Protein AF-A0A9W8QHA7-F1 (afdb_monomer)

Sequence (441 aa):
MNSLTRRLDKYGGKITKEEIEAAFCETEAARQEHVEYSRKTSFDMQESQAMQNKMFVTVFPLVAKNMSLDAKHDVSRSVMFNTAKLEKLPLPYRPHFIPFQDELPAKKIANGLWNAGAVAAYAGLWVGAKALCTSNDAPASFLKTIFRHLTGLGQNSVPASGSATPAALYTTSLLSTMAVYWTLERYRRCNRQAMLGPLTKHTVFYSMAADVVGASAVVPAYLSLSAIKSAGAVATIMVGRPVRLAAIKSLVPATIVSFAIAAVAFWVAAPSKGGVEATSLWRLAPLLIAPVTQIIYSQTKDEQLLKNDKKGFLDIDNSDLPALKSLYGALTGAAAAAHLGFVVMPWLNGSSLPTLPLDMFRNREVFVLAGSLLGGAITSIVGTRLQGYVTTRGAVRTGLLSLLALPVVGPAAVFTGVRYWKEVTTAKFCFWKPEKDSSKA

Organism: Akanthomyces muscarius (NCBI:txid2231603)

Nearest PDB structures (foldseek):
  8j24-assembly1_D  TM=2.512E-01  e=4.752E+00  Homo sapiens

Radius of gyration: 25.77 Å; Cα contacts (8 Å, |Δi|>4): 524; chains: 1; bounding box: 63×61×82 Å

pLDDT: mean 83.88, std 13.52, range [39.72, 98.5]

Foldseek 3Di:
DQQVVVVCVVPVNDDDPVSVVVRVVVVCVLCVVLVVVLVVLVVVVVCLVVVVDPCSVVPVVVLVVQFDPLNVVQSVCVSVAPDDDDPPDDDPDDFDQFDHQVRFQFHFAQCVVVLVVLLVLLVVLLVVLVVQFPDQDFQQFPVVVVCCVVVVPDVDDDPPPVLCQLLLLLLLLLLLLVLLVLLQVLQFQLLCRPSCSVVSVPSLVLLNCCRVVNVLPSLSVVLSVVSVSLNGPSNLGSLRVDGDQLLLVLLVVQLVVLQVVLVVQLVVCPVPDPNSVSSSSSSSRSSRSNVSSVVSSVPDVVVVVVVVPPVPDRPQPVPNLVSLLVSLVVSLVSLLVSCCVSPVVCCVVPVVPVCSNVNSCSHSNSVSSQSSLLSLLLSLLVSCVSSSLDDPVRSVVLNVVLVVCCNRRHSSSSSSVSVSVSSVSVVCSRRPDPDPPPPDD

Structure (mmCIF, N/CA/C/O backbone):
data_AF-A0A9W8QHA7-F1
#
_entry.id   AF-A0A9W8QHA7-F1
#
loop_
_atom_site.group_PDB
_atom_site.id
_atom_site.type_symbol
_atom_site.label_atom_id
_atom_site.label_alt_id
_atom_site.label_comp_id
_atom_site.label_asym_id
_atom_site.label_entity_id
_atom_site.label_seq_id
_atom_site.pdbx_PDB_ins_code
_atom_site.Cartn_x
_atom_site.Cartn_y
_atom_site.Cartn_z
_atom_site.occupancy
_atom_site.B_iso_or_equiv
_atom_site.auth_seq_id
_atom_site.auth_comp_id
_atom_site.auth_asym_id
_atom_site.auth_atom_id
_atom_site.pdbx_PDB_model_num
ATOM 1 N N . MET A 1 1 ? -18.459 -4.753 30.226 1.00 60.22 1 MET A N 1
ATOM 2 C CA . MET A 1 1 ? -19.036 -3.427 30.589 1.00 60.22 1 MET A CA 1
ATOM 3 C C . MET A 1 1 ? -20.161 -3.538 31.622 1.00 60.22 1 MET A C 1
ATOM 5 O O . MET A 1 1 ? -20.717 -2.521 32.002 1.00 60.22 1 MET A O 1
ATOM 9 N N . ASN A 1 2 ? -20.462 -4.744 32.123 1.00 78.69 2 ASN A N 1
ATOM 10 C CA . ASN A 1 2 ? -21.492 -4.979 33.133 1.00 78.69 2 ASN A CA 1
ATOM 11 C C . ASN A 1 2 ? -20.853 -5.512 34.426 1.00 78.69 2 ASN A C 1
ATOM 13 O O . ASN A 1 2 ? -21.055 -6.668 34.792 1.00 78.69 2 ASN A O 1
ATOM 17 N N . SER A 1 3 ? -19.999 -4.723 35.084 1.00 87.62 3 SER A N 1
ATOM 18 C CA . SER A 1 3 ? -19.348 -5.152 36.338 1.00 87.62 3 SER A CA 1
ATOM 19 C C . SER A 1 3 ? -20.381 -5.509 37.412 1.00 87.62 3 SER A C 1
ATOM 21 O O . SER A 1 3 ? -20.253 -6.556 38.038 1.00 87.62 3 SER A O 1
ATOM 23 N N . LEU A 1 4 ? -21.447 -4.710 37.545 1.00 90.50 4 LEU A N 1
ATOM 24 C CA . LEU A 1 4 ? -22.515 -4.941 38.516 1.00 90.50 4 LEU A CA 1
ATOM 25 C C . LEU A 1 4 ? -23.215 -6.271 38.253 1.00 90.50 4 LEU A C 1
ATOM 27 O O . LEU A 1 4 ? -23.346 -7.093 39.148 1.00 90.50 4 LEU A O 1
ATOM 31 N N . THR A 1 5 ? -23.606 -6.517 37.005 1.00 89.94 5 THR A N 1
ATOM 32 C CA . THR A 1 5 ? -24.257 -7.768 36.617 1.00 89.94 5 THR A CA 1
ATOM 33 C C . THR A 1 5 ? -23.349 -8.979 36.832 1.00 89.94 5 THR A C 1
ATOM 35 O O . THR A 1 5 ? -23.802 -9.974 37.384 1.00 89.94 5 THR A O 1
ATOM 38 N N . ARG A 1 6 ? -22.063 -8.890 36.459 1.00 90.12 6 ARG A N 1
ATOM 39 C CA . ARG A 1 6 ? -21.087 -9.967 36.695 1.00 90.12 6 ARG A CA 1
ATOM 40 C C . ARG A 1 6 ? -20.914 -10.260 38.186 1.00 90.12 6 ARG A C 1
ATOM 42 O O . ARG A 1 6 ? -20.797 -11.419 38.567 1.00 90.12 6 ARG A O 1
ATOM 49 N N . ARG A 1 7 ? -20.906 -9.227 39.032 1.00 92.56 7 ARG A N 1
ATOM 50 C CA . ARG A 1 7 ? -20.818 -9.382 40.492 1.00 92.56 7 ARG A CA 1
ATOM 51 C C . ARG A 1 7 ? -22.107 -9.955 41.078 1.00 92.56 7 ARG A C 1
ATOM 53 O O . ARG A 1 7 ? -22.026 -10.860 41.897 1.00 92.56 7 ARG A O 1
ATOM 60 N N . LEU A 1 8 ? -23.276 -9.507 40.616 1.00 92.75 8 LEU A N 1
ATOM 61 C CA . LEU A 1 8 ? -24.566 -10.089 41.000 1.00 92.75 8 LEU A CA 1
ATOM 62 C C . LEU A 1 8 ? -24.617 -11.588 40.690 1.00 92.75 8 LEU A C 1
ATOM 64 O O . LEU A 1 8 ? -25.028 -12.361 41.550 1.00 92.75 8 LEU A O 1
ATOM 68 N N . ASP A 1 9 ? -24.141 -12.005 39.516 1.00 91.88 9 ASP A N 1
ATOM 69 C CA . ASP A 1 9 ? -24.074 -13.425 39.154 1.00 91.88 9 ASP A CA 1
ATOM 70 C C . ASP A 1 9 ? -23.081 -14.190 40.030 1.00 91.88 9 ASP A C 1
ATOM 72 O O . ASP A 1 9 ? -23.399 -15.258 40.548 1.00 91.88 9 ASP A O 1
ATOM 76 N N . LYS A 1 10 ? -21.887 -13.621 40.238 1.00 93.19 10 LYS A N 1
ATOM 77 C CA . LYS A 1 10 ? -20.825 -14.225 41.052 1.00 93.19 10 LYS A CA 1
ATOM 78 C C . LYS A 1 10 ? -21.256 -14.455 42.505 1.00 93.19 10 LYS A C 1
ATOM 80 O O . LYS A 1 10 ? -20.848 -15.449 43.097 1.00 93.19 10 LYS A O 1
ATOM 85 N N . TYR A 1 11 ? -22.054 -13.553 43.075 1.00 94.00 11 TYR A N 1
ATOM 86 C CA . TYR A 1 11 ? -22.455 -13.588 44.485 1.00 94.00 11 TYR A CA 1
ATOM 87 C C . TYR A 1 11 ? -23.928 -13.989 44.705 1.00 94.00 11 TYR A C 1
ATOM 89 O O . TYR A 1 11 ? -24.481 -13.761 45.781 1.00 94.00 11 TYR A O 1
ATOM 97 N N . GLY A 1 12 ? -24.597 -14.573 43.703 1.00 91.31 12 GLY A N 1
ATOM 98 C CA . GLY A 1 12 ? -25.972 -15.073 43.847 1.00 91.31 12 GLY A CA 1
ATOM 99 C C . GLY A 1 12 ? -26.990 -13.991 44.234 1.00 91.31 12 GLY A C 1
ATOM 100 O O . GLY A 1 12 ? -27.887 -14.234 45.038 1.00 91.31 12 GLY A O 1
ATOM 101 N N . GLY A 1 13 ? -26.811 -12.771 43.721 1.00 88.38 13 GLY A N 1
ATOM 102 C CA . GLY A 1 13 ? -27.665 -11.612 43.994 1.00 88.38 13 GLY A CA 1
ATOM 103 C C . GLY A 1 13 ? -27.396 -10.897 45.323 1.00 88.38 13 GLY A C 1
ATOM 104 O O . GLY A 1 13 ? -27.940 -9.817 45.540 1.00 88.38 13 GLY A O 1
ATOM 105 N N . LYS A 1 14 ? -26.538 -11.441 46.195 1.00 91.50 14 LYS A N 1
ATOM 106 C CA . LYS A 1 14 ? -26.172 -10.826 47.479 1.00 91.50 14 LYS A CA 1
ATOM 107 C C . LYS A 1 14 ? -24.807 -10.156 47.370 1.00 91.50 14 LYS A C 1
ATOM 109 O O . LYS A 1 14 ? -23.780 -10.772 47.626 1.00 91.50 14 LYS A O 1
ATOM 114 N N . ILE A 1 15 ? -24.804 -8.889 46.977 1.00 95.31 15 ILE A N 1
ATOM 115 C CA . ILE A 1 15 ? -23.589 -8.074 46.875 1.00 95.31 15 ILE A CA 1
ATOM 116 C C . ILE A 1 15 ? -23.520 -7.079 48.031 1.00 95.31 15 ILE A C 1
ATOM 118 O O . ILE A 1 15 ? -24.543 -6.531 48.441 1.00 95.31 15 ILE A O 1
ATOM 122 N N . THR A 1 16 ? -22.322 -6.859 48.571 1.00 96.50 16 THR A N 1
ATOM 123 C CA . THR A 1 16 ? -22.114 -5.840 49.605 1.00 96.50 16 THR A CA 1
ATOM 124 C C . THR A 1 16 ? -22.108 -4.444 48.988 1.00 96.50 16 THR A C 1
ATOM 126 O O . THR A 1 16 ? -22.008 -4.281 47.767 1.00 96.50 16 THR A O 1
ATOM 129 N N . LYS A 1 17 ? -22.194 -3.415 49.833 1.00 96.50 17 LYS A N 1
ATOM 130 C CA . LYS A 1 17 ? -22.099 -2.020 49.397 1.00 96.50 17 LYS A CA 1
ATOM 131 C C . LYS A 1 17 ? -20.766 -1.744 48.691 1.00 96.50 17 LYS A C 1
ATOM 133 O O . LYS A 1 17 ? -20.750 -1.113 47.641 1.00 96.50 17 LYS A O 1
ATOM 138 N N . GLU A 1 18 ? -19.674 -2.283 49.216 1.00 96.62 18 GLU A N 1
ATOM 139 C CA . GLU A 1 18 ? -18.323 -2.113 48.674 1.00 96.62 18 GLU A CA 1
ATOM 140 C C . GLU A 1 18 ? -18.211 -2.743 47.279 1.00 96.62 18 GLU A C 1
ATOM 142 O O . GLU A 1 18 ? -17.625 -2.169 46.362 1.00 96.62 18 GLU A O 1
ATOM 147 N N . GLU A 1 19 ? -18.830 -3.911 47.079 1.00 95.31 19 GLU A N 1
ATOM 148 C CA . GLU A 1 19 ? -18.866 -4.576 45.777 1.00 95.31 19 GLU A CA 1
ATOM 149 C C . GLU A 1 19 ? -19.688 -3.788 44.747 1.00 95.31 19 GLU A C 1
ATOM 151 O O . GLU A 1 19 ? -19.312 -3.768 43.569 1.00 95.31 19 GLU A O 1
ATOM 156 N N . ILE A 1 20 ? -20.769 -3.124 45.180 1.00 95.62 20 ILE A N 1
ATOM 157 C CA . ILE A 1 20 ? -21.571 -2.208 44.356 1.00 95.62 20 ILE A CA 1
ATOM 158 C C . ILE A 1 20 ? -20.741 -0.986 43.953 1.00 95.62 20 ILE A C 1
ATOM 160 O O . ILE A 1 20 ? -20.660 -0.672 42.766 1.00 95.62 20 ILE A O 1
ATOM 164 N N . GLU A 1 21 ? -20.108 -0.313 44.913 1.00 96.88 21 GLU A N 1
ATOM 165 C CA . GLU A 1 21 ? -19.287 0.877 44.661 1.00 96.88 21 GLU A CA 1
ATOM 166 C C . GLU A 1 21 ? -18.150 0.558 43.693 1.00 96.88 21 GLU A C 1
ATOM 168 O O . GLU A 1 21 ? -18.010 1.210 42.659 1.00 96.88 21 GLU A O 1
ATOM 173 N N . ALA A 1 22 ? -17.416 -0.528 43.935 1.00 95.62 22 ALA A N 1
ATOM 174 C CA . ALA A 1 22 ? -16.355 -0.955 43.035 1.00 95.62 22 ALA A CA 1
ATOM 175 C C . ALA A 1 22 ? -16.883 -1.372 41.647 1.00 95.62 22 ALA A C 1
ATOM 177 O O . ALA A 1 22 ? -16.186 -1.189 40.646 1.00 95.62 22 ALA A O 1
ATOM 178 N N . ALA A 1 23 ? -18.121 -1.872 41.539 1.00 93.94 23 ALA A N 1
ATOM 179 C CA . ALA A 1 23 ? -18.756 -2.099 40.243 1.00 93.94 23 ALA A CA 1
ATOM 180 C C . ALA A 1 23 ? -18.996 -0.780 39.487 1.00 93.94 23 ALA A C 1
ATOM 182 O O . ALA A 1 23 ? -18.696 -0.688 38.290 1.00 93.94 23 ALA A O 1
ATOM 183 N N . PHE A 1 24 ? -19.526 0.238 40.164 1.00 94.62 24 PHE A N 1
ATOM 184 C CA . PHE A 1 24 ? -19.763 1.547 39.562 1.00 94.62 24 PHE A CA 1
ATOM 185 C C . PHE A 1 24 ? -18.457 2.244 39.189 1.00 94.62 24 PHE A C 1
ATOM 187 O O . PHE A 1 24 ? -18.357 2.698 38.053 1.00 94.62 24 PHE A O 1
ATOM 194 N N . CYS A 1 25 ? -17.433 2.206 40.045 1.00 94.75 25 CYS A N 1
ATOM 195 C CA . CYS A 1 25 ? -16.104 2.727 39.719 1.00 94.75 25 CYS A CA 1
ATOM 196 C C . CYS A 1 25 ? -15.500 2.033 38.487 1.00 94.75 25 CYS A C 1
ATOM 198 O O . CYS A 1 25 ? -14.953 2.699 37.613 1.00 94.75 25 CYS A O 1
ATOM 200 N N . GLU A 1 26 ? -15.635 0.706 38.354 1.00 92.06 26 GLU A N 1
ATOM 201 C CA . GLU A 1 26 ? -15.176 -0.015 37.154 1.00 92.06 26 GLU A CA 1
ATOM 202 C C . GLU A 1 26 ? -15.955 0.414 35.896 1.00 92.06 26 GLU A C 1
ATOM 204 O O . GLU A 1 26 ? -15.387 0.538 34.810 1.00 92.06 26 GLU A O 1
ATOM 209 N N . THR A 1 27 ? -17.263 0.653 36.029 1.00 90.38 27 THR A N 1
ATOM 210 C CA . THR A 1 27 ? -18.117 1.099 34.916 1.00 90.38 27 THR A CA 1
ATOM 211 C C . THR A 1 27 ? -17.790 2.529 34.495 1.00 90.38 27 THR A C 1
ATOM 213 O O . THR A 1 27 ? -17.718 2.803 33.297 1.00 90.38 27 THR A O 1
ATOM 216 N N . GLU A 1 28 ? -17.574 3.422 35.460 1.00 91.81 28 GLU A N 1
ATOM 217 C CA . GLU A 1 28 ? -17.137 4.800 35.249 1.00 91.81 28 GLU A CA 1
ATOM 218 C C . GLU A 1 28 ? -15.774 4.824 34.563 1.00 91.81 28 GLU A C 1
ATOM 220 O O . GLU A 1 28 ? -15.667 5.369 33.469 1.00 91.81 28 GLU A O 1
ATOM 225 N N . ALA A 1 29 ? -14.772 4.123 35.105 1.00 90.12 29 ALA A N 1
ATOM 226 C CA . ALA A 1 29 ? -13.439 4.031 34.507 1.00 90.12 29 ALA A CA 1
ATOM 227 C C . ALA A 1 29 ? -13.478 3.505 33.060 1.00 90.12 29 ALA A C 1
ATOM 229 O O . ALA A 1 29 ? -12.743 3.982 32.200 1.00 90.12 29 ALA A O 1
ATOM 230 N N . ALA A 1 30 ? -14.373 2.557 32.759 1.00 84.69 30 ALA A N 1
ATOM 231 C CA . ALA A 1 30 ? -14.552 2.032 31.407 1.00 84.69 30 ALA A CA 1
ATOM 232 C C . ALA A 1 30 ? -15.297 2.985 30.447 1.00 84.69 30 ALA A C 1
ATOM 234 O O . ALA A 1 30 ? -15.255 2.767 29.234 1.00 84.69 30 ALA A O 1
ATOM 235 N N . ARG A 1 31 ? -16.020 3.994 30.954 1.00 85.94 31 ARG A N 1
ATOM 236 C CA . ARG A 1 31 ? -16.840 4.931 30.158 1.00 85.94 31 ARG A CA 1
ATOM 237 C C . ARG A 1 31 ? -16.255 6.326 30.048 1.00 85.94 31 ARG A C 1
ATOM 239 O O . ARG A 1 31 ? -16.484 6.971 29.026 1.00 85.94 31 ARG A O 1
ATOM 246 N N . GLN A 1 32 ? -15.537 6.771 31.071 1.00 90.62 32 GLN A N 1
ATOM 247 C CA . GLN A 1 32 ? -15.097 8.149 31.240 1.00 90.62 32 GLN A CA 1
ATOM 248 C C . GLN A 1 32 ? -14.357 8.654 30.000 1.00 90.62 32 GLN A C 1
ATOM 250 O O . GLN A 1 32 ? -14.764 9.653 29.416 1.00 90.62 32 GLN A O 1
ATOM 255 N N . GLU A 1 33 ? -13.359 7.902 29.525 1.00 86.25 33 GLU A N 1
ATOM 256 C CA . GLU A 1 33 ? -12.567 8.269 28.344 1.00 86.25 33 GLU A CA 1
ATOM 257 C C . GLU A 1 33 ? -13.448 8.482 27.101 1.00 86.25 33 GLU A C 1
ATOM 259 O O . GLU A 1 33 ? -13.300 9.468 26.380 1.00 86.25 33 GLU A O 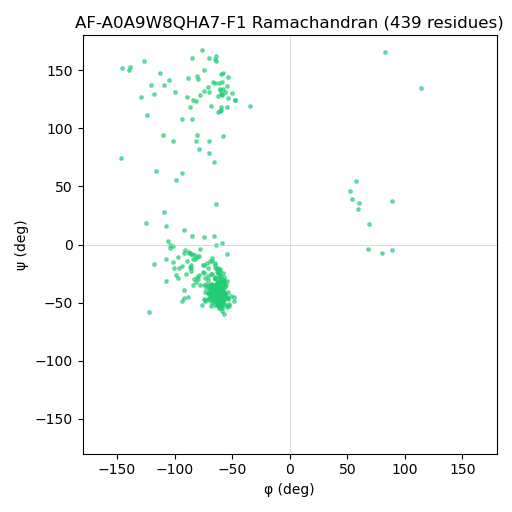1
ATOM 264 N N . HIS A 1 34 ? -14.409 7.586 26.859 1.00 83.25 34 HIS A N 1
ATOM 265 C CA . HIS A 1 34 ? -15.298 7.688 25.704 1.00 83.25 34 HIS A CA 1
ATOM 266 C C . HIS A 1 34 ? -16.276 8.863 25.827 1.00 83.25 34 HIS A C 1
ATOM 268 O O . HIS A 1 34 ? -16.519 9.564 24.845 1.00 83.25 34 HIS A O 1
ATOM 274 N N . VAL A 1 35 ? -16.820 9.106 27.024 1.00 88.69 35 VAL A N 1
ATOM 275 C CA . VAL A 1 35 ? -17.723 10.238 27.285 1.00 88.69 35 VAL A CA 1
ATOM 276 C C . VAL A 1 35 ? -16.982 11.564 27.132 1.00 88.69 35 VAL A C 1
ATOM 278 O O . VAL A 1 35 ? -17.484 12.470 26.470 1.00 88.69 35 VAL A O 1
ATOM 281 N N . GLU A 1 36 ? -15.772 11.679 27.677 1.00 90.44 36 GLU A N 1
ATOM 282 C CA . GLU A 1 36 ? -14.929 12.866 27.527 1.00 90.44 36 GLU A CA 1
ATOM 283 C C . GLU A 1 36 ? -14.544 13.104 26.067 1.00 90.44 36 GLU A C 1
ATOM 285 O O . GLU A 1 36 ? -14.664 14.231 25.578 1.00 90.44 36 GLU A O 1
ATOM 290 N N . TYR A 1 37 ? -14.158 12.045 25.349 1.00 85.12 37 TYR A N 1
ATOM 291 C CA . TYR A 1 37 ? -13.876 12.099 23.918 1.00 85.12 37 TYR A CA 1
ATOM 292 C C . TYR A 1 37 ? -15.096 12.560 23.114 1.00 85.12 37 TYR A C 1
ATOM 294 O O . TYR A 1 37 ? -14.982 13.463 22.282 1.00 85.12 37 TYR A O 1
ATOM 302 N N . SER A 1 38 ? -16.271 11.981 23.377 1.00 86.25 38 SER A N 1
ATOM 303 C CA . SER A 1 38 ? -17.524 12.363 22.726 1.00 86.25 38 SER A CA 1
ATOM 304 C C . SER A 1 38 ? -17.873 13.817 23.020 1.00 86.25 38 SER A C 1
ATOM 306 O O . SER A 1 38 ? -18.216 14.551 22.098 1.00 86.25 38 SER A O 1
ATOM 308 N N . ARG A 1 39 ? -17.760 14.250 24.281 1.00 91.19 39 ARG A N 1
ATOM 309 C CA . ARG A 1 39 ? -18.036 15.628 24.695 1.00 91.19 39 ARG A CA 1
ATOM 310 C C . ARG A 1 39 ? -17.112 16.605 23.976 1.00 91.19 39 ARG A C 1
ATOM 312 O O . ARG A 1 39 ? -17.594 17.566 23.386 1.00 91.19 39 ARG A O 1
ATOM 319 N N . LYS A 1 40 ? -15.802 16.347 23.997 1.00 90.75 40 LYS A N 1
ATOM 320 C CA . LYS A 1 40 ? -14.802 17.186 23.327 1.00 90.75 40 LYS A CA 1
ATOM 321 C C . LYS A 1 40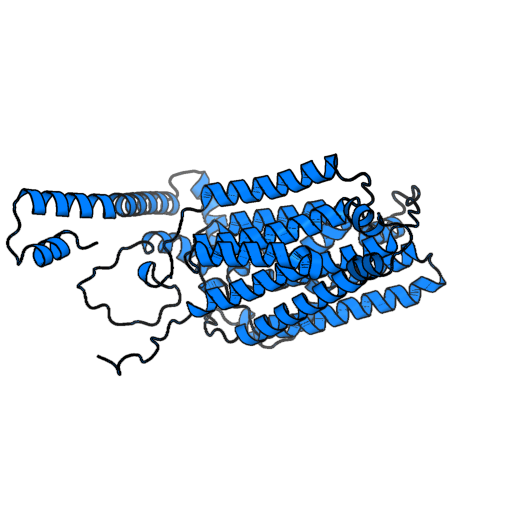 ? -15.055 17.256 21.821 1.00 90.75 40 LYS A C 1
ATOM 323 O O . LYS A 1 40 ? -15.116 18.346 21.273 1.00 90.75 40 LYS A O 1
ATOM 328 N N . THR A 1 41 ? -15.289 16.114 21.178 1.00 84.94 41 THR A N 1
ATOM 329 C CA . THR A 1 41 ? -15.558 16.053 19.732 1.00 84.94 41 THR A CA 1
ATOM 330 C C . THR A 1 41 ? -16.829 16.821 19.360 1.00 84.94 41 THR A C 1
ATOM 332 O O . THR A 1 41 ? -16.858 17.490 18.330 1.00 84.94 41 THR A O 1
ATOM 335 N N . SER A 1 42 ? -17.871 16.774 20.197 1.00 87.69 42 SER A N 1
ATOM 336 C CA . SER A 1 42 ? -19.084 17.574 19.999 1.00 87.69 42 SER A CA 1
ATOM 337 C C . SER A 1 42 ? -18.816 19.077 20.108 1.00 87.69 42 SER A C 1
ATOM 339 O O . SER A 1 42 ? -19.330 19.828 19.281 1.00 87.69 42 SER A O 1
ATOM 341 N N . PHE A 1 43 ? -17.992 19.515 21.068 1.00 92.12 43 PHE A N 1
ATOM 342 C CA . PHE A 1 43 ? -17.573 20.919 21.168 1.00 92.12 43 PHE A CA 1
ATOM 343 C C . PHE A 1 43 ? -16.743 21.355 19.957 1.00 92.12 43 PHE A C 1
ATOM 345 O O . PHE A 1 43 ? -17.086 22.356 19.338 1.00 92.12 43 PHE A O 1
ATOM 352 N N . ASP A 1 44 ? -15.732 20.577 19.561 1.00 86.50 44 ASP A N 1
ATOM 353 C CA . ASP A 1 44 ? -14.892 20.873 18.391 1.00 86.50 44 ASP A CA 1
ATOM 354 C C . ASP A 1 44 ? -15.745 20.956 17.106 1.00 86.50 44 ASP A C 1
ATOM 356 O O . ASP A 1 44 ? -15.575 21.849 16.270 1.00 86.50 44 ASP A O 1
ATOM 360 N N . MET A 1 45 ? -16.719 20.049 16.956 1.00 86.00 45 MET A N 1
ATOM 361 C CA . MET A 1 45 ? -17.671 20.072 15.846 1.00 86.00 45 MET A CA 1
ATOM 362 C C . MET A 1 45 ? -18.531 21.338 15.882 1.00 86.00 45 MET A C 1
ATOM 364 O O . MET A 1 45 ? -18.658 22.005 14.856 1.00 86.00 45 MET A O 1
ATOM 368 N N . GLN A 1 46 ? -19.093 21.691 17.039 1.00 90.44 46 GLN A N 1
ATOM 369 C CA . GLN A 1 46 ? -19.917 22.887 17.192 1.00 90.44 46 GLN A CA 1
ATOM 370 C C . GLN A 1 46 ? -19.114 24.163 16.916 1.00 90.44 46 GLN A C 1
ATOM 372 O O . GLN A 1 46 ? -19.603 25.034 16.203 1.00 90.44 46 GLN A O 1
ATOM 377 N N . GLU A 1 47 ? -17.878 24.258 17.409 1.00 90.62 47 GLU A N 1
ATOM 378 C CA . GLU A 1 47 ? -16.974 25.378 17.141 1.00 90.62 47 GLU A CA 1
ATOM 379 C C . GLU A 1 47 ? -16.701 25.520 15.636 1.00 90.62 47 GLU A C 1
ATOM 381 O O . GLU A 1 47 ? -16.802 26.620 15.081 1.00 90.62 47 GLU A O 1
ATOM 386 N N . SER A 1 48 ? -16.425 24.396 14.961 1.00 86.88 48 SER A N 1
ATOM 387 C CA . SER A 1 48 ? -16.175 24.370 13.516 1.00 86.88 48 SER A CA 1
ATOM 388 C C . SER A 1 48 ? -17.407 24.763 12.694 1.00 86.88 48 SER A C 1
ATOM 390 O O . SER A 1 48 ? -17.289 25.520 11.732 1.00 86.88 48 SER A O 1
ATOM 392 N N . GLN A 1 49 ? -18.601 24.313 13.094 1.00 87.12 49 GLN A N 1
ATOM 393 C CA . GLN A 1 49 ? -19.865 24.619 12.417 1.00 87.12 49 GLN A CA 1
ATOM 394 C C . GLN A 1 49 ? -20.331 26.055 12.674 1.00 87.12 49 GLN A C 1
ATOM 396 O O . GLN A 1 49 ? -20.884 26.686 11.776 1.00 87.12 49 GLN A O 1
ATOM 401 N N . ALA A 1 50 ? -20.077 26.581 13.873 1.00 93.31 50 ALA A N 1
ATOM 402 C CA . ALA A 1 50 ? -20.337 27.972 14.230 1.00 93.31 50 ALA A CA 1
ATOM 403 C C . ALA A 1 50 ? -19.273 28.937 13.681 1.00 93.31 50 ALA A C 1
ATOM 405 O O . ALA A 1 50 ? -19.418 30.146 13.841 1.00 93.31 50 ALA A O 1
ATOM 406 N N . MET A 1 51 ? -18.219 28.420 13.032 1.00 93.19 51 MET A N 1
ATOM 407 C CA . MET A 1 51 ? -17.135 29.207 12.440 1.00 93.19 51 MET A CA 1
ATOM 408 C C . MET A 1 51 ? -16.485 30.172 13.446 1.00 93.19 51 MET A C 1
ATOM 410 O O . MET A 1 51 ? -16.156 31.305 13.097 1.00 93.19 51 MET A O 1
ATOM 414 N N . GLN A 1 52 ? -16.300 29.742 14.702 1.00 94.12 52 GLN A N 1
ATOM 415 C CA . GLN A 1 52 ? -15.927 30.655 15.798 1.00 94.12 52 GLN A CA 1
ATOM 416 C C . GLN A 1 52 ? -14.560 31.333 15.616 1.00 94.12 52 GLN A C 1
ATOM 418 O O . GLN A 1 52 ? -14.313 32.384 16.205 1.00 94.12 52 GLN A O 1
ATOM 423 N N . ASN A 1 53 ? -13.669 30.768 14.796 1.00 93.00 53 ASN A N 1
ATOM 424 C CA . ASN A 1 53 ? -12.349 31.333 14.534 1.00 93.00 53 ASN A CA 1
ATOM 425 C C . ASN A 1 53 ? -12.071 31.505 13.027 1.00 93.00 53 ASN A C 1
ATOM 427 O O . ASN A 1 53 ? -12.660 30.845 12.167 1.00 93.00 53 ASN A O 1
ATOM 431 N N . LYS A 1 54 ? -11.130 32.403 12.692 1.00 91.94 54 LYS A N 1
ATOM 432 C CA . LYS A 1 54 ? -10.766 32.730 11.296 1.00 91.94 54 LYS A CA 1
ATOM 433 C C . LYS A 1 54 ? -10.268 31.519 10.501 1.00 91.94 54 LYS A C 1
ATOM 435 O O . LYS A 1 54 ? -10.450 31.479 9.282 1.00 91.94 54 LYS A O 1
ATOM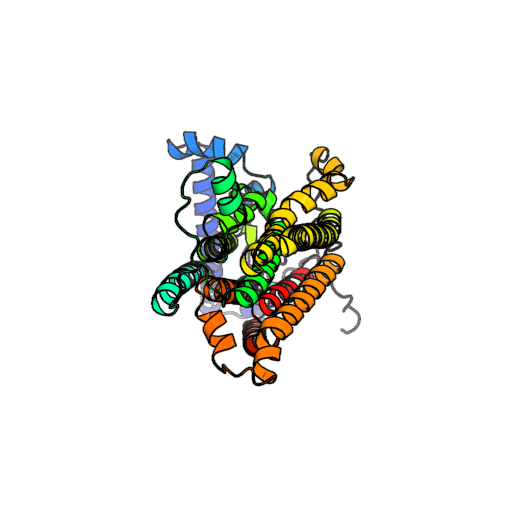 440 N N . MET A 1 55 ? -9.645 30.546 11.173 1.00 89.31 55 MET A N 1
ATOM 441 C CA . MET A 1 55 ? -9.193 29.309 10.538 1.00 89.31 55 MET A CA 1
ATOM 442 C C . MET A 1 55 ? -10.396 28.508 10.039 1.00 89.31 55 MET A C 1
ATOM 444 O O . MET A 1 55 ? -10.414 28.150 8.865 1.00 89.31 55 MET A O 1
ATOM 448 N N . PHE A 1 56 ? -11.440 28.327 10.852 1.00 89.38 56 PHE A N 1
ATOM 449 C CA . PHE A 1 56 ? -12.664 27.659 10.416 1.00 89.38 56 PHE A CA 1
ATOM 450 C C . PHE A 1 56 ? -13.379 28.437 9.316 1.00 89.38 56 PHE A C 1
ATOM 452 O O . PHE A 1 56 ? -13.653 27.847 8.277 1.00 89.38 56 PHE A O 1
ATOM 459 N N . VAL A 1 57 ? -13.547 29.757 9.448 1.00 90.44 57 VAL A N 1
ATOM 460 C CA . VAL A 1 57 ? -14.165 30.590 8.393 1.00 90.44 57 VAL A CA 1
ATOM 461 C C . VAL A 1 57 ? -13.477 30.405 7.033 1.00 90.44 57 VAL A C 1
ATOM 463 O O . VAL A 1 57 ? -14.143 30.329 6.004 1.00 90.44 57 VAL A O 1
ATOM 466 N N . THR A 1 58 ? -12.145 30.313 7.017 1.00 90.19 58 THR A N 1
ATOM 467 C CA . THR A 1 58 ? -11.366 30.273 5.769 1.00 90.19 58 THR A CA 1
ATOM 468 C C . THR A 1 58 ? -11.179 28.849 5.240 1.00 90.19 58 THR A C 1
ATOM 470 O O . THR A 1 58 ? -11.336 28.588 4.048 1.00 90.19 58 THR A O 1
ATOM 473 N N . VAL A 1 59 ? -10.829 27.907 6.117 1.00 86.31 59 VAL A N 1
ATOM 474 C CA . VAL A 1 59 ? -10.401 26.550 5.749 1.00 86.31 59 VAL A CA 1
ATOM 475 C C . VAL A 1 59 ? -11.578 25.583 5.719 1.00 86.31 59 VAL A C 1
ATOM 477 O O . VAL A 1 59 ? -11.647 24.744 4.820 1.00 86.31 59 VAL A O 1
ATOM 480 N N . PHE A 1 60 ? -12.525 25.690 6.656 1.00 84.25 60 PHE A N 1
ATOM 481 C CA . PHE A 1 60 ? -13.610 24.716 6.772 1.00 84.25 60 PHE A CA 1
ATOM 482 C C . PHE A 1 60 ? -14.506 24.679 5.528 1.00 84.25 60 PHE A C 1
ATOM 484 O O . PHE A 1 60 ? -14.739 23.573 5.045 1.00 84.25 60 PHE A O 1
ATOM 491 N N . PRO A 1 61 ? -14.943 25.799 4.911 1.00 85.00 61 PRO A N 1
ATOM 492 C CA . PRO A 1 61 ? -15.709 25.739 3.665 1.00 85.00 61 PRO A CA 1
ATOM 493 C C . PRO A 1 61 ? -14.945 25.056 2.528 1.00 85.00 61 PRO A C 1
ATOM 495 O O . PRO A 1 61 ? -15.521 24.263 1.782 1.00 85.00 61 PRO A O 1
ATOM 498 N N . LEU A 1 62 ? -13.638 25.320 2.412 1.00 83.56 62 LEU A N 1
ATOM 499 C CA . LEU A 1 62 ? -12.784 24.706 1.393 1.00 83.56 62 LEU A CA 1
ATOM 500 C C . LEU A 1 62 ? -12.647 23.200 1.619 1.00 83.56 62 LEU A C 1
ATOM 502 O O . LEU A 1 62 ? -12.755 22.418 0.674 1.00 83.56 62 LEU A O 1
ATOM 506 N N . VAL A 1 63 ? -12.448 22.777 2.866 1.00 81.12 63 VAL A N 1
ATOM 507 C CA . VAL A 1 63 ? -12.355 21.361 3.227 1.00 81.12 63 VAL A CA 1
ATOM 508 C C . VAL A 1 63 ? -13.717 20.684 3.058 1.00 81.12 63 VAL A C 1
ATOM 510 O O . VAL A 1 63 ? -13.822 19.723 2.304 1.00 81.12 63 VAL A O 1
ATOM 513 N N . ALA A 1 64 ? -14.785 21.215 3.651 1.00 81.00 64 ALA A N 1
ATOM 514 C CA . ALA A 1 64 ? -16.130 20.640 3.637 1.00 81.00 64 ALA A CA 1
ATOM 515 C C . ALA A 1 64 ? -16.742 20.533 2.228 1.00 81.00 64 ALA A C 1
ATOM 517 O O . ALA A 1 64 ? -17.464 19.567 1.948 1.00 81.00 64 ALA A O 1
ATOM 518 N N . LYS A 1 65 ? -16.441 21.482 1.327 1.00 80.56 65 LYS A N 1
ATOM 519 C CA . LYS A 1 65 ? -16.838 21.421 -0.092 1.00 80.56 65 LYS A CA 1
ATOM 520 C C . LYS A 1 65 ? -16.147 20.273 -0.829 1.00 80.56 65 LYS A C 1
ATOM 522 O O . LYS A 1 65 ? -16.752 19.660 -1.704 1.00 80.56 65 LYS A O 1
ATOM 527 N N . ASN A 1 66 ? -14.903 19.974 -0.462 1.00 71.94 66 ASN A N 1
ATOM 528 C CA . ASN A 1 66 ? -14.082 18.954 -1.113 1.00 71.94 66 ASN A CA 1
ATOM 529 C C . ASN A 1 66 ? -14.105 17.593 -0.393 1.00 71.94 66 ASN A C 1
ATOM 531 O O . ASN A 1 66 ? -13.637 16.594 -0.945 1.00 71.94 66 ASN A O 1
ATOM 535 N N . MET A 1 67 ? -14.657 17.524 0.821 1.00 69.00 67 MET A N 1
ATOM 536 C CA . MET A 1 67 ? -14.854 16.276 1.550 1.00 69.00 67 MET A CA 1
ATOM 537 C C . MET A 1 67 ? -15.935 15.431 0.885 1.00 69.00 67 MET A C 1
ATOM 539 O O . MET A 1 67 ? -17.055 15.880 0.629 1.00 69.00 67 MET A O 1
ATOM 543 N N . SER A 1 68 ? -15.611 14.162 0.672 1.00 68.00 68 SER A N 1
ATOM 544 C CA . SER A 1 68 ? -16.597 13.161 0.286 1.00 68.00 68 SER A CA 1
ATOM 545 C C . SER A 1 68 ? -17.639 12.933 1.383 1.00 68.00 68 SER A C 1
ATOM 547 O O . SER A 1 68 ? -17.412 13.235 2.557 1.00 68.00 68 SER A O 1
ATOM 549 N N . LEU A 1 69 ? -18.765 12.325 1.007 1.00 72.00 69 LEU A N 1
ATOM 550 C CA . LEU A 1 69 ? -19.779 11.873 1.957 1.00 72.00 69 LEU A CA 1
ATOM 551 C C . LEU A 1 69 ? -19.186 10.917 3.009 1.00 72.00 69 LEU A C 1
ATOM 553 O O . LEU A 1 69 ? -19.454 11.072 4.196 1.00 72.00 69 LEU A O 1
ATOM 557 N N . ASP A 1 70 ? -18.316 9.991 2.598 1.00 68.06 70 ASP A N 1
ATOM 558 C CA . ASP A 1 70 ? -17.654 9.053 3.510 1.00 68.06 70 ASP A CA 1
ATOM 559 C C . ASP A 1 70 ? -16.728 9.772 4.502 1.00 68.06 70 ASP A C 1
ATOM 561 O O . ASP A 1 70 ? -16.727 9.433 5.683 1.00 68.06 70 ASP A O 1
ATOM 565 N N . ALA A 1 71 ? -15.981 10.789 4.054 1.00 70.00 71 ALA A N 1
ATOM 566 C CA . ALA A 1 71 ? -15.137 11.595 4.934 1.00 70.00 71 ALA A CA 1
ATOM 567 C C . ALA A 1 71 ? -15.976 12.399 5.936 1.00 70.00 71 ALA A C 1
ATOM 569 O O . ALA A 1 71 ? -15.598 12.494 7.097 1.00 70.00 71 ALA A O 1
ATOM 570 N N . LYS A 1 72 ? -17.126 12.945 5.513 1.00 75.31 72 LYS A N 1
ATOM 571 C CA . LYS A 1 72 ? -18.064 13.641 6.411 1.00 75.31 72 LYS A CA 1
ATOM 572 C C . LYS A 1 72 ? -18.636 12.689 7.455 1.00 75.31 72 LYS A C 1
ATOM 574 O O . LYS A 1 72 ? -18.641 13.011 8.638 1.00 75.31 72 LYS A O 1
ATOM 579 N N . HIS A 1 73 ? -19.057 11.498 7.029 1.00 75.19 73 HIS A N 1
ATOM 580 C CA . HIS A 1 73 ? -19.516 10.472 7.953 1.00 75.19 73 HIS A CA 1
ATOM 581 C C . HIS A 1 73 ? -18.422 10.037 8.922 1.00 75.19 73 HIS A C 1
ATOM 583 O O . HIS A 1 73 ? -18.743 9.763 10.069 1.00 75.19 73 HIS A O 1
ATOM 589 N N . ASP A 1 74 ? -17.157 9.971 8.505 1.00 71.19 74 ASP A N 1
ATOM 590 C CA . ASP A 1 74 ? -16.076 9.552 9.399 1.00 71.19 74 ASP A CA 1
ATOM 591 C C . ASP A 1 74 ? -15.916 10.475 10.610 1.00 71.19 74 ASP A C 1
ATOM 593 O O . ASP A 1 74 ? -15.821 9.981 11.733 1.00 71.19 74 ASP A O 1
ATOM 597 N N . VAL A 1 75 ? -15.997 11.796 10.402 1.00 72.31 75 VAL A N 1
ATOM 598 C CA . VAL A 1 75 ? -15.919 12.769 11.505 1.00 72.31 75 VAL A CA 1
ATOM 599 C C . VAL A 1 75 ? -17.043 12.542 12.522 1.00 72.31 75 VAL A C 1
ATOM 601 O O . VAL A 1 75 ? -16.818 12.637 13.722 1.00 72.31 75 VAL A O 1
ATOM 604 N N . SER A 1 76 ? -18.247 12.183 12.069 1.00 73.69 76 SER A N 1
ATOM 605 C CA . SER A 1 76 ? -19.362 11.859 12.970 1.00 73.69 76 SER A CA 1
ATOM 606 C C . SER A 1 76 ? -19.276 10.450 13.568 1.00 73.69 76 SER A C 1
ATOM 608 O O . SER A 1 76 ? -19.838 10.185 14.627 1.00 73.69 76 SER A O 1
ATOM 610 N N . ARG A 1 77 ? -18.609 9.517 12.884 1.00 71.00 77 ARG A N 1
ATOM 611 C CA . ARG A 1 77 ? -18.579 8.097 13.253 1.00 71.00 77 ARG A CA 1
ATOM 612 C C . ARG A 1 77 ? -17.591 7.781 14.364 1.00 71.00 77 ARG A C 1
ATOM 614 O O . ARG A 1 77 ? -17.824 6.813 15.081 1.00 71.00 77 ARG A O 1
ATOM 621 N N . SER A 1 78 ? -16.505 8.536 14.520 1.00 68.19 78 SER A N 1
ATOM 622 C CA . SER A 1 78 ? -15.515 8.259 15.571 1.00 68.19 78 SER A CA 1
ATOM 623 C C . SER A 1 78 ? -16.135 8.256 16.974 1.00 68.19 78 SER A C 1
ATOM 625 O O . SER A 1 78 ? -15.719 7.471 17.819 1.00 68.19 78 SER A O 1
ATOM 627 N N . VAL A 1 79 ? -17.186 9.058 17.180 1.00 70.50 79 VAL A N 1
ATOM 628 C CA . VAL A 1 79 ? -17.997 9.104 18.407 1.00 70.50 79 VAL A CA 1
ATOM 629 C C . VAL A 1 79 ? -18.866 7.853 18.586 1.00 70.50 79 VAL A C 1
ATOM 631 O O . VAL A 1 79 ? -19.184 7.476 19.705 1.00 70.50 79 VAL A O 1
ATOM 634 N N . MET A 1 80 ? -19.248 7.181 17.499 1.00 71.69 80 MET A N 1
ATOM 635 C CA . MET A 1 80 ? -20.101 5.986 17.543 1.00 71.69 80 MET A CA 1
ATOM 636 C C . MET A 1 80 ? -19.304 4.689 17.756 1.00 71.69 80 MET A C 1
ATOM 638 O O . MET A 1 80 ? -19.860 3.683 18.199 1.00 71.69 80 MET A O 1
ATOM 642 N N . PHE A 1 81 ? -18.009 4.688 17.425 1.00 67.75 81 PHE A N 1
ATOM 643 C CA . PHE A 1 81 ? -17.124 3.538 17.616 1.00 67.75 81 PHE A CA 1
ATOM 644 C C . PHE A 1 81 ? -16.544 3.498 19.039 1.00 67.75 81 PHE A C 1
ATOM 646 O O . PHE A 1 81 ? -16.517 4.502 19.738 1.00 67.75 81 PHE A O 1
ATOM 653 N N . ASN A 1 82 ? -16.058 2.325 19.467 1.00 66.44 82 ASN A N 1
ATOM 654 C CA . ASN A 1 82 ? -15.558 2.057 20.830 1.00 66.44 82 ASN A CA 1
ATOM 655 C C . ASN A 1 82 ? -16.615 2.043 21.950 1.00 66.44 82 ASN A C 1
ATOM 657 O O . ASN A 1 82 ? -16.263 2.062 23.129 1.00 66.44 82 ASN A O 1
ATOM 661 N N . THR A 1 83 ? -17.897 1.906 21.620 1.00 73.56 83 THR A N 1
ATOM 662 C CA . THR A 1 83 ? -18.899 1.562 22.633 1.00 73.56 83 THR A CA 1
ATOM 663 C C . THR A 1 83 ? -18.700 0.110 23.070 1.00 73.56 83 THR A C 1
ATOM 665 O O . THR A 1 83 ? -18.447 -0.775 22.249 1.00 73.56 83 THR A O 1
ATOM 668 N N . ALA A 1 84 ? -18.746 -0.154 24.376 1.00 74.69 84 ALA A N 1
ATOM 669 C CA . ALA A 1 84 ? -18.615 -1.519 24.864 1.00 74.69 84 ALA A CA 1
ATOM 670 C C . ALA A 1 84 ? -19.976 -2.221 24.929 1.00 74.69 84 ALA A C 1
ATOM 672 O O . ALA A 1 84 ? -21.010 -1.635 25.248 1.00 74.69 84 ALA A O 1
ATOM 673 N N . LYS A 1 85 ? -19.946 -3.512 24.598 1.00 79.75 85 LYS A N 1
ATOM 674 C CA . LYS A 1 85 ? -21.114 -4.385 24.586 1.00 79.75 85 LYS A CA 1
ATOM 675 C C . LYS A 1 85 ? -21.668 -4.598 25.990 1.00 79.75 85 LYS A C 1
ATOM 677 O O . LYS A 1 85 ? -20.924 -4.810 26.954 1.00 79.75 85 LYS A O 1
ATOM 682 N N . LEU A 1 86 ? -22.993 -4.602 26.072 1.00 82.88 86 LEU A N 1
ATOM 683 C CA . LEU A 1 86 ? -23.737 -5.029 27.248 1.00 82.88 86 LEU A CA 1
ATOM 684 C C . LEU A 1 86 ? -23.906 -6.552 27.180 1.00 82.88 86 LEU A C 1
ATOM 686 O O . LEU A 1 86 ? -24.669 -7.058 26.367 1.00 82.88 86 LEU A O 1
ATOM 690 N N . GLU A 1 87 ? -23.183 -7.282 28.029 1.00 80.44 87 GLU A N 1
ATOM 691 C CA . GLU A 1 87 ? -23.070 -8.754 28.003 1.00 80.44 87 GLU A CA 1
ATOM 692 C C . GLU A 1 87 ? -24.413 -9.495 28.106 1.00 80.44 87 GLU A C 1
ATOM 694 O O . GLU A 1 87 ? -24.558 -10.566 27.528 1.00 80.44 87 GLU A O 1
ATOM 699 N N . LYS A 1 88 ? -25.398 -8.926 28.812 1.00 82.69 88 LYS A N 1
ATOM 700 C CA . LYS A 1 88 ? -26.717 -9.544 29.036 1.00 82.69 88 LYS A CA 1
ATOM 701 C C . LYS A 1 88 ? -27.847 -8.964 28.195 1.00 82.69 88 LYS A C 1
ATOM 703 O O . LYS A 1 88 ? -28.985 -9.402 28.331 1.00 82.69 88 LYS A O 1
ATOM 708 N N . LEU A 1 89 ? -27.561 -7.970 27.359 1.00 84.00 89 LEU A N 1
ATOM 709 C CA . LEU A 1 89 ? -28.578 -7.450 26.460 1.00 84.00 89 LEU A CA 1
ATOM 710 C C . LEU A 1 89 ? -28.555 -8.307 25.189 1.00 84.00 89 LEU A C 1
ATOM 712 O O . LEU A 1 89 ? -27.517 -8.332 24.521 1.00 84.00 89 LEU A O 1
ATOM 716 N N . PRO A 1 90 ? -29.644 -9.015 24.837 1.00 81.69 90 PRO A N 1
ATOM 717 C CA . PRO A 1 90 ? -29.698 -9.724 23.570 1.00 81.69 90 PRO A CA 1
ATOM 718 C C . PRO A 1 90 ? -29.545 -8.700 22.444 1.00 81.69 90 PRO A C 1
ATOM 720 O O . PRO A 1 90 ? -30.380 -7.812 22.267 1.00 81.69 90 PRO A O 1
ATOM 723 N N . LEU A 1 91 ? -28.445 -8.801 21.703 1.00 77.81 91 LEU A N 1
ATOM 724 C CA . LEU A 1 91 ? -28.215 -7.982 20.523 1.00 77.81 91 LEU A CA 1
ATOM 725 C C . LEU A 1 91 ? -28.707 -8.776 19.316 1.00 77.81 91 LEU A C 1
ATOM 727 O O . LEU A 1 91 ? -28.069 -9.769 18.956 1.00 77.81 91 LEU A O 1
ATOM 731 N N . PRO A 1 92 ? -29.838 -8.391 18.696 1.00 81.25 92 PRO A N 1
ATOM 732 C CA . PRO A 1 92 ? -30.264 -9.042 17.473 1.00 81.25 92 PRO A CA 1
ATOM 733 C C . PRO A 1 92 ? -29.173 -8.843 16.429 1.00 81.25 92 PRO A C 1
ATOM 735 O O . PRO A 1 92 ? -28.678 -7.728 16.237 1.00 81.25 92 PRO A O 1
ATOM 738 N N . TYR A 1 93 ? -28.807 -9.925 15.749 1.00 78.06 93 TYR A N 1
ATOM 739 C CA . TYR A 1 93 ? -27.862 -9.831 14.655 1.00 78.06 93 TYR A CA 1
ATOM 740 C C . TYR A 1 93 ? -28.413 -8.882 13.585 1.00 78.06 93 TYR A C 1
ATOM 742 O O . TYR A 1 93 ? -29.549 -9.016 13.124 1.00 78.06 93 TYR A O 1
ATOM 750 N N . ARG A 1 94 ? -27.587 -7.914 13.191 1.00 80.38 94 ARG A N 1
ATOM 751 C CA . ARG A 1 94 ? -27.863 -7.014 12.077 1.00 80.38 94 ARG A CA 1
ATOM 752 C C . ARG A 1 94 ? -26.652 -7.025 11.155 1.00 80.38 94 ARG A C 1
ATOM 754 O O . ARG A 1 94 ? -25.549 -6.773 11.648 1.00 80.38 94 ARG A O 1
ATOM 761 N N . PRO A 1 95 ? -26.836 -7.280 9.847 1.00 75.62 95 PRO A N 1
ATOM 762 C CA . PRO A 1 95 ? -25.761 -7.129 8.881 1.00 75.62 95 PRO A CA 1
ATOM 763 C C . PRO A 1 95 ? -25.160 -5.729 8.989 1.00 75.62 95 PRO A C 1
ATOM 765 O O . PRO A 1 95 ? -25.874 -4.727 8.926 1.00 75.62 95 PRO A O 1
ATOM 768 N N . HIS A 1 96 ? -23.848 -5.666 9.166 1.00 77.44 96 HIS A N 1
ATOM 769 C CA . HIS A 1 96 ? -23.109 -4.418 9.258 1.00 77.44 96 HIS A CA 1
ATOM 770 C C . HIS A 1 96 ? -21.803 -4.535 8.469 1.00 77.44 96 HIS A C 1
ATOM 772 O O . HIS A 1 96 ? -21.257 -5.617 8.254 1.00 77.44 96 HIS A O 1
ATOM 778 N N . PHE A 1 97 ? -21.314 -3.393 7.994 1.00 73.69 97 PHE A N 1
ATOM 779 C CA . PHE A 1 97 ? -20.125 -3.326 7.136 1.00 73.69 97 PHE A CA 1
ATOM 780 C C . PHE A 1 97 ? -18.822 -3.249 7.923 1.00 73.69 97 PHE A C 1
ATOM 782 O O . PHE A 1 97 ? -17.740 -3.453 7.378 1.00 73.69 97 PHE A O 1
ATOM 789 N N . ILE A 1 98 ? -18.933 -2.859 9.187 1.00 78.00 98 ILE A N 1
ATOM 790 C CA . ILE A 1 98 ? -17.814 -2.554 10.059 1.00 78.00 98 ILE A CA 1
ATOM 791 C C . ILE A 1 98 ? -17.986 -3.446 11.272 1.00 78.00 98 ILE A C 1
ATOM 793 O O . ILE A 1 98 ? -18.951 -3.216 12.002 1.00 78.00 98 ILE A O 1
ATOM 797 N N . PRO A 1 99 ? -17.105 -4.436 11.469 1.00 81.50 99 PRO A N 1
ATOM 798 C CA . PRO A 1 99 ? -17.217 -5.313 12.618 1.00 81.50 99 PRO A CA 1
ATOM 799 C C . PRO A 1 99 ? -17.140 -4.488 13.900 1.00 81.50 99 PRO A C 1
ATOM 801 O O . PRO A 1 99 ? -16.340 -3.543 14.013 1.00 81.50 99 PRO A O 1
ATOM 804 N N . PHE A 1 100 ?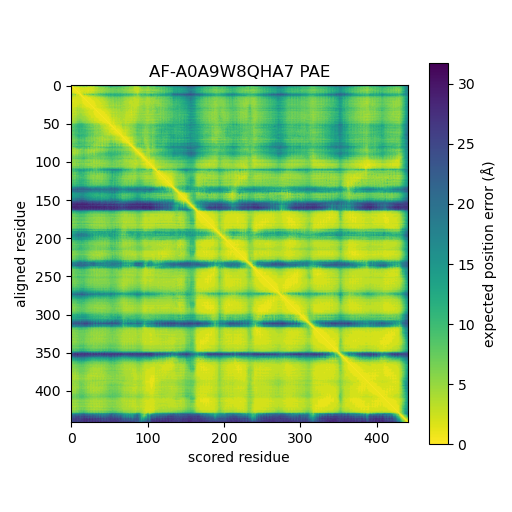 -17.972 -4.851 14.867 1.00 82.88 100 PHE A N 1
ATOM 805 C CA . PHE A 1 100 ? -17.873 -4.322 16.213 1.00 82.88 100 PHE A CA 1
ATOM 806 C C . PHE A 1 100 ? -16.557 -4.761 16.857 1.00 82.88 100 PHE A C 1
ATOM 808 O O . PHE A 1 100 ? -15.887 -5.708 16.443 1.00 82.88 100 PHE A O 1
ATOM 815 N N . GLN A 1 101 ? -16.147 -4.030 17.889 1.00 81.81 101 GLN A N 1
ATOM 816 C CA . GLN A 1 101 ? -14.866 -4.268 18.549 1.00 81.81 101 GLN A CA 1
ATOM 817 C C . GLN A 1 101 ? -14.771 -5.673 19.163 1.00 81.81 101 GLN A C 1
ATOM 819 O O . GLN A 1 101 ? -13.682 -6.236 19.232 1.00 81.81 101 GLN A O 1
ATOM 824 N N . ASP A 1 102 ? -15.897 -6.216 19.621 1.00 83.50 102 ASP A N 1
ATOM 825 C CA . ASP A 1 102 ? -16.012 -7.548 20.211 1.00 83.50 102 ASP A CA 1
ATOM 826 C C . ASP A 1 102 ? -16.122 -8.675 19.174 1.00 83.50 102 ASP A C 1
ATOM 828 O O . ASP A 1 102 ? -15.949 -9.836 19.531 1.00 83.50 102 ASP A O 1
ATOM 832 N N . GLU A 1 103 ? -16.359 -8.351 17.902 1.00 84.81 103 GLU A N 1
ATOM 833 C CA . GLU A 1 103 ? -16.376 -9.317 16.793 1.00 84.81 103 GLU A CA 1
ATOM 834 C C . GLU A 1 103 ? -14.988 -9.510 16.166 1.00 84.81 103 GLU A C 1
ATOM 836 O O . GLU A 1 103 ? -14.748 -10.455 15.411 1.00 84.81 103 GLU A O 1
ATOM 841 N N . LEU A 1 104 ? -14.050 -8.612 16.474 1.00 88.81 104 LEU A N 1
ATOM 842 C CA . LEU A 1 104 ? -12.671 -8.701 16.020 1.00 88.81 104 LEU A CA 1
ATOM 843 C C . LEU A 1 104 ? -11.873 -9.698 16.875 1.00 88.81 104 LEU A C 1
ATOM 845 O O . LEU A 1 104 ? -12.004 -9.718 18.100 1.00 88.81 104 LEU A O 1
ATOM 849 N N . PRO A 1 105 ? -10.956 -10.478 16.273 1.00 92.81 105 PRO A N 1
ATOM 850 C CA . PRO A 1 105 ? -10.178 -11.482 16.998 1.00 92.81 105 PRO A CA 1
ATOM 851 C C . PRO A 1 105 ? -9.193 -10.881 18.010 1.00 92.81 105 PRO A C 1
ATOM 853 O O . PRO A 1 105 ? -8.639 -11.604 18.838 1.00 92.81 105 PRO A O 1
ATOM 856 N N . ALA A 1 106 ? -8.920 -9.577 17.942 1.00 93.12 106 ALA A N 1
ATOM 857 C CA . ALA A 1 106 ? -8.122 -8.879 18.934 1.00 93.12 106 ALA A CA 1
ATOM 858 C C . ALA A 1 106 ? -8.605 -7.444 19.148 1.00 93.12 106 ALA A C 1
ATOM 860 O O . ALA A 1 106 ? -9.077 -6.779 18.229 1.00 93.12 106 ALA A O 1
ATOM 861 N N . LYS A 1 107 ? -8.381 -6.921 20.359 1.00 89.12 107 LYS A N 1
ATOM 862 C CA . LYS A 1 107 ? -8.612 -5.505 20.658 1.00 89.12 107 LYS A CA 1
ATOM 863 C C . LYS A 1 107 ? -7.715 -4.621 19.788 1.00 89.12 107 LYS A C 1
ATOM 865 O O . LYS A 1 107 ? -6.523 -4.919 19.612 1.00 89.12 107 LYS A O 1
ATOM 870 N N . LYS A 1 108 ? -8.292 -3.525 19.291 1.00 86.81 108 LYS A N 1
ATOM 871 C CA . LYS A 1 108 ? -7.552 -2.447 18.626 1.00 86.81 108 LYS A CA 1
ATOM 872 C C . LYS A 1 108 ? -6.524 -1.846 19.576 1.00 86.81 108 LYS A C 1
ATOM 874 O O . LYS A 1 108 ? -6.752 -1.769 20.781 1.00 86.81 108 LYS A O 1
ATOM 879 N N . ILE A 1 109 ? -5.401 -1.425 19.013 1.00 87.44 109 ILE A N 1
ATOM 880 C CA . ILE A 1 109 ? -4.308 -0.772 19.732 1.00 87.44 109 ILE A CA 1
ATOM 881 C C . ILE A 1 109 ? -4.124 0.611 19.109 1.00 87.44 109 ILE A C 1
ATOM 883 O O . ILE A 1 109 ? -4.147 0.741 17.882 1.00 87.44 109 ILE A O 1
ATOM 887 N N . ALA A 1 110 ? -3.938 1.635 19.942 1.00 80.88 110 ALA A N 1
ATOM 888 C CA . ALA A 1 110 ? -3.631 2.981 19.472 1.00 80.88 110 ALA A CA 1
ATOM 889 C C . ALA A 1 110 ? -2.370 2.964 18.588 1.00 80.88 110 ALA A C 1
ATOM 891 O O . ALA A 1 110 ? -1.350 2.370 18.931 1.00 80.88 110 ALA A O 1
ATOM 892 N N . ASN A 1 111 ? -2.449 3.595 17.419 1.00 77.75 111 ASN A N 1
ATOM 893 C CA . ASN A 1 111 ? -1.462 3.439 16.348 1.00 77.75 111 ASN A CA 1
ATOM 894 C C . ASN A 1 111 ? -0.490 4.628 16.211 1.00 77.75 111 ASN A C 1
ATOM 896 O O . ASN A 1 111 ? 0.414 4.565 15.380 1.00 77.75 111 ASN A O 1
ATOM 900 N N . GLY A 1 112 ? -0.647 5.696 17.004 1.00 75.69 112 GLY A N 1
ATOM 901 C CA . GLY A 1 112 ? 0.094 6.955 16.836 1.00 75.69 112 GLY A CA 1
ATOM 902 C C . GLY A 1 112 ? 1.615 6.772 16.807 1.00 75.69 112 GLY A C 1
ATOM 903 O O . GLY A 1 112 ? 2.264 7.138 15.827 1.00 75.69 112 GLY A O 1
ATOM 904 N N . LEU A 1 113 ? 2.171 6.113 17.830 1.00 83.56 113 LEU A N 1
ATOM 905 C CA . LEU A 1 113 ? 3.609 5.825 17.915 1.00 83.56 113 LEU A CA 1
ATOM 906 C C . LEU A 1 113 ? 4.093 4.910 16.786 1.00 83.56 113 LEU A C 1
ATOM 908 O O . LEU A 1 113 ? 5.190 5.097 16.268 1.00 83.56 113 LEU A O 1
ATOM 912 N N . TRP A 1 114 ? 3.270 3.947 16.368 1.00 84.81 114 TRP A N 1
ATOM 913 C CA . TRP A 1 114 ? 3.634 3.033 15.289 1.00 84.81 114 TRP A CA 1
ATOM 914 C C . TRP A 1 114 ? 3.763 3.754 13.949 1.00 84.81 114 TRP A C 1
ATOM 916 O O . TRP A 1 114 ? 4.705 3.508 13.203 1.00 84.81 114 TRP A O 1
ATOM 926 N N . ASN A 1 115 ? 2.841 4.666 13.642 1.00 78.75 115 ASN A N 1
ATOM 927 C CA . ASN A 1 115 ? 2.890 5.412 12.389 1.00 78.75 115 ASN A CA 1
ATOM 928 C C . ASN A 1 115 ? 4.081 6.372 12.359 1.00 78.75 115 ASN A C 1
ATOM 930 O O . ASN A 1 115 ? 4.773 6.436 11.344 1.00 78.75 115 ASN A O 1
ATOM 934 N N . ALA A 1 116 ? 4.376 7.045 13.476 1.00 83.62 116 ALA A N 1
ATOM 935 C CA . ALA A 1 116 ? 5.596 7.837 13.614 1.00 83.62 116 ALA A CA 1
ATOM 936 C C . ALA A 1 116 ? 6.853 6.965 13.438 1.00 83.62 116 ALA A C 1
ATOM 938 O O . ALA A 1 116 ? 7.744 7.321 12.669 1.00 83.62 116 ALA A O 1
ATOM 939 N N . GLY A 1 117 ? 6.886 5.784 14.064 1.00 86.06 117 GLY A N 1
ATOM 940 C CA . GLY A 1 117 ? 7.967 4.809 13.915 1.00 86.06 117 GLY A CA 1
ATOM 941 C C . GLY A 1 117 ? 8.129 4.298 12.481 1.00 86.06 117 GLY A C 1
ATOM 942 O O . GLY A 1 117 ? 9.249 4.185 11.998 1.00 86.06 117 GLY A O 1
ATOM 943 N N . ALA A 1 118 ? 7.033 4.055 11.759 1.00 85.44 118 ALA A N 1
ATOM 944 C CA . ALA A 1 118 ? 7.065 3.650 10.356 1.00 85.44 118 ALA A CA 1
ATOM 945 C C . ALA A 1 118 ? 7.637 4.755 9.456 1.00 85.44 118 ALA A C 1
ATOM 947 O O . ALA A 1 118 ? 8.495 4.481 8.620 1.00 85.44 118 ALA A O 1
ATOM 948 N N . VAL A 1 119 ? 7.204 6.005 9.646 1.00 85.31 119 VAL A N 1
ATOM 949 C CA . VAL A 1 119 ? 7.747 7.169 8.925 1.00 85.31 119 VAL A CA 1
ATOM 950 C C . VAL A 1 119 ? 9.238 7.336 9.226 1.00 85.31 119 VAL A C 1
ATOM 952 O O . VAL A 1 119 ? 10.039 7.474 8.302 1.00 85.31 119 VAL A O 1
ATOM 955 N N . ALA A 1 120 ? 9.623 7.247 10.502 1.00 88.38 120 ALA A N 1
ATOM 956 C CA . ALA A 1 120 ? 11.018 7.295 10.922 1.00 88.38 120 ALA A CA 1
ATOM 957 C C . ALA A 1 120 ? 11.838 6.144 10.320 1.00 88.38 120 ALA A C 1
ATOM 959 O O . ALA A 1 120 ? 12.968 6.365 9.900 1.00 88.38 120 ALA A O 1
ATOM 960 N N . ALA A 1 121 ? 11.271 4.941 10.198 1.00 88.69 121 ALA A N 1
ATOM 961 C CA . ALA A 1 121 ? 11.933 3.799 9.575 1.00 88.69 121 ALA A CA 1
ATOM 962 C C . ALA A 1 121 ? 12.162 4.004 8.069 1.00 88.69 121 ALA A C 1
ATOM 964 O O . ALA A 1 121 ? 13.245 3.696 7.580 1.00 88.69 121 ALA A O 1
ATOM 965 N N . TYR A 1 122 ? 11.199 4.565 7.327 1.00 88.44 122 TYR A N 1
ATOM 966 C CA . TYR A 1 122 ? 11.407 4.900 5.910 1.00 88.44 122 TYR A CA 1
ATOM 967 C C . TYR A 1 122 ? 12.444 6.015 5.722 1.00 88.44 122 TYR A C 1
ATOM 969 O O . TYR A 1 122 ? 13.272 5.936 4.813 1.00 88.44 122 TYR A O 1
ATOM 977 N N . ALA A 1 123 ? 12.446 7.028 6.594 1.00 86.31 123 ALA A N 1
ATOM 978 C CA . ALA A 1 123 ? 13.477 8.064 6.594 1.00 86.31 123 ALA A CA 1
ATOM 979 C C . ALA A 1 123 ? 14.860 7.480 6.942 1.00 86.31 123 ALA A C 1
ATOM 981 O O . ALA A 1 123 ? 15.843 7.740 6.250 1.00 86.31 123 ALA A O 1
ATOM 982 N N . GLY A 1 124 ? 14.922 6.626 7.965 1.00 87.38 124 GLY A N 1
ATOM 983 C CA . GLY A 1 124 ? 16.122 5.911 8.389 1.00 87.38 124 GLY A CA 1
ATOM 984 C C . GLY A 1 124 ? 16.664 4.982 7.306 1.00 87.38 124 GLY A C 1
ATOM 985 O O . GLY A 1 124 ? 17.871 4.944 7.100 1.00 87.38 124 GLY A O 1
ATOM 986 N N . LEU A 1 125 ? 15.795 4.312 6.542 1.00 89.81 125 LEU A N 1
ATOM 987 C CA . LEU A 1 125 ? 16.188 3.515 5.377 1.00 89.81 125 LEU A CA 1
ATOM 988 C C . LEU A 1 125 ? 16.900 4.377 4.330 1.00 89.81 125 LEU A C 1
ATOM 990 O O . LEU A 1 125 ? 17.915 3.962 3.778 1.00 89.81 125 LEU A O 1
ATOM 994 N N . TRP A 1 126 ? 16.394 5.583 4.067 1.00 84.25 126 TRP A N 1
ATOM 995 C CA . TRP A 1 126 ? 17.009 6.497 3.108 1.00 84.25 126 TRP A CA 1
ATOM 996 C C . TRP A 1 126 ? 18.378 7.007 3.581 1.00 84.25 126 TRP A C 1
ATOM 998 O O . TRP A 1 126 ? 19.323 7.054 2.791 1.00 84.25 126 TRP A O 1
ATOM 1008 N N . VAL A 1 127 ? 18.503 7.341 4.871 1.00 86.81 127 VAL A N 1
ATOM 1009 C CA . VAL A 1 127 ? 19.775 7.750 5.494 1.00 86.81 127 VAL A CA 1
ATOM 1010 C C . VAL A 1 127 ? 20.777 6.593 5.507 1.00 86.81 127 VAL A C 1
ATOM 1012 O O . VAL A 1 127 ? 21.913 6.763 5.070 1.00 86.81 127 VAL A O 1
ATOM 1015 N N . GLY A 1 128 ? 20.350 5.403 5.930 1.00 86.69 128 GLY A N 1
ATOM 1016 C CA . GLY A 1 128 ? 21.173 4.195 5.950 1.00 86.69 128 GLY A CA 1
ATOM 1017 C C . GLY A 1 128 ? 21.648 3.803 4.554 1.00 86.69 128 GLY A C 1
ATOM 1018 O O . GLY A 1 128 ? 22.819 3.489 4.372 1.00 86.69 128 GLY A O 1
ATOM 1019 N N . ALA A 1 129 ? 20.791 3.928 3.539 1.00 86.38 129 ALA A N 1
ATOM 1020 C CA . ALA A 1 129 ? 21.189 3.706 2.155 1.00 86.38 129 ALA A CA 1
ATOM 1021 C C . ALA A 1 129 ? 22.283 4.683 1.702 1.00 86.38 129 ALA A C 1
ATOM 1023 O O . ALA A 1 129 ? 23.204 4.275 1.009 1.00 86.38 129 ALA A O 1
ATOM 1024 N N . LYS A 1 130 ? 22.235 5.956 2.120 1.00 83.94 130 LYS A N 1
ATOM 1025 C CA . LYS A 1 130 ? 23.298 6.929 1.813 1.00 83.94 130 LYS A CA 1
ATOM 1026 C C . LYS A 1 130 ? 24.639 6.558 2.465 1.00 83.94 130 LYS A C 1
ATOM 1028 O O . LYS A 1 130 ? 25.676 6.900 1.911 1.00 83.94 130 LYS A O 1
ATOM 1033 N N . ALA A 1 131 ? 24.617 5.886 3.617 1.00 86.50 131 ALA A N 1
ATOM 1034 C CA . ALA A 1 131 ? 25.823 5.443 4.318 1.00 86.50 131 ALA A CA 1
ATOM 1035 C C . ALA A 1 131 ? 26.378 4.105 3.794 1.00 86.50 131 ALA A C 1
ATOM 1037 O O . ALA A 1 131 ? 27.588 3.910 3.787 1.00 86.50 131 ALA A O 1
ATOM 1038 N N . LEU A 1 132 ? 25.504 3.183 3.373 1.00 84.31 132 LEU A N 1
ATOM 1039 C CA . LEU A 1 132 ? 25.869 1.803 3.021 1.00 84.31 132 LEU A CA 1
ATOM 1040 C C . LEU A 1 132 ? 26.029 1.563 1.512 1.00 84.31 132 LEU A C 1
ATOM 1042 O O . LEU A 1 132 ? 26.738 0.641 1.112 1.00 84.31 132 LEU A O 1
ATOM 1046 N N . CYS A 1 133 ? 25.353 2.345 0.668 1.00 83.94 133 CYS A N 1
ATOM 1047 C CA . CYS A 1 133 ? 25.397 2.177 -0.783 1.00 83.94 133 CYS A CA 1
ATOM 1048 C C . CYS A 1 133 ? 26.540 3.004 -1.373 1.00 83.94 133 CYS A C 1
ATOM 1050 O O . CYS A 1 133 ? 26.624 4.212 -1.157 1.00 83.94 133 CYS A O 1
ATOM 1052 N N . THR A 1 134 ? 27.404 2.356 -2.148 1.00 73.88 134 THR A N 1
ATOM 1053 C CA . THR A 1 134 ? 28.601 2.979 -2.733 1.00 73.88 134 THR A CA 1
ATOM 1054 C C . THR A 1 134 ? 28.321 3.693 -4.052 1.00 73.88 134 THR A C 1
ATOM 1056 O O . THR A 1 134 ? 29.114 4.529 -4.474 1.00 73.88 134 THR A O 1
ATOM 1059 N N . SER A 1 135 ? 27.189 3.395 -4.696 1.00 72.62 135 SER A N 1
ATOM 1060 C CA . SER A 1 135 ? 26.786 4.001 -5.963 1.00 72.62 135 SER A CA 1
ATOM 1061 C C . SER A 1 135 ? 25.480 4.787 -5.811 1.00 72.62 135 SER A C 1
ATOM 1063 O O . SER A 1 135 ? 24.469 4.285 -5.308 1.00 72.62 135 SER A O 1
ATOM 1065 N N . ASN A 1 136 ? 25.509 6.034 -6.291 1.00 67.06 136 ASN A N 1
ATOM 1066 C CA . ASN A 1 136 ? 24.326 6.871 -6.503 1.00 67.06 136 ASN A CA 1
ATOM 1067 C C . ASN A 1 136 ? 23.767 6.724 -7.927 1.00 67.06 136 ASN A C 1
ATOM 1069 O O . ASN A 1 136 ? 22.932 7.538 -8.327 1.00 67.06 136 ASN A O 1
ATOM 1073 N N . ASP A 1 137 ? 24.217 5.722 -8.687 1.00 63.88 137 ASP A N 1
ATOM 1074 C CA . ASP A 1 137 ? 23.787 5.515 -10.064 1.00 63.88 137 ASP A CA 1
ATOM 1075 C C . ASP A 1 137 ? 22.334 5.040 -10.059 1.00 63.88 137 ASP A C 1
ATOM 1077 O O . ASP A 1 137 ? 22.023 3.848 -9.987 1.00 63.88 137 ASP A O 1
ATOM 1081 N N . ALA A 1 138 ? 21.413 5.998 -10.100 1.00 61.28 138 ALA A N 1
ATOM 1082 C CA . ALA A 1 138 ? 20.048 5.714 -10.492 1.00 61.28 138 ALA A CA 1
ATOM 1083 C C . ALA A 1 138 ? 20.095 5.162 -11.929 1.00 61.28 138 ALA A C 1
ATOM 1085 O O . ALA A 1 138 ? 20.782 5.752 -12.774 1.00 61.28 138 ALA A O 1
ATOM 1086 N N . PRO A 1 139 ? 19.383 4.064 -12.245 1.00 63.34 139 PRO A N 1
ATOM 1087 C CA . PRO A 1 139 ? 19.259 3.616 -13.623 1.00 63.34 139 PRO A CA 1
ATOM 1088 C C . PRO A 1 139 ? 18.756 4.780 -14.478 1.00 63.34 139 PRO A C 1
ATOM 1090 O O . PRO A 1 139 ? 17.930 5.571 -14.010 1.00 63.34 139 PRO A O 1
ATOM 1093 N N . ALA A 1 140 ? 19.233 4.881 -15.720 1.00 66.12 140 ALA A N 1
ATOM 1094 C CA . ALA A 1 140 ? 18.878 5.981 -16.611 1.00 66.12 140 ALA A CA 1
ATOM 1095 C C . ALA A 1 140 ? 17.357 6.223 -16.613 1.00 66.12 140 ALA A C 1
ATOM 1097 O O . ALA A 1 140 ? 16.567 5.304 -16.827 1.00 66.12 140 ALA A O 1
ATOM 1098 N N . SER A 1 141 ? 16.957 7.458 -16.310 1.00 77.12 141 SER A N 1
ATOM 1099 C CA . SER A 1 141 ? 15.555 7.877 -16.330 1.00 77.12 141 SER A CA 1
ATOM 1100 C C . SER A 1 141 ? 15.102 8.038 -17.774 1.00 77.12 141 SER A C 1
ATOM 1102 O O . SER A 1 141 ? 15.776 8.693 -18.578 1.00 77.12 141 SER A O 1
ATOM 1104 N N . PHE A 1 142 ? 13.944 7.467 -18.096 1.00 77.69 142 PHE A N 1
ATOM 1105 C CA . PHE A 1 142 ? 13.373 7.569 -19.433 1.00 77.69 142 PHE A CA 1
ATOM 1106 C C . PHE A 1 142 ? 12.963 9.014 -19.745 1.00 77.69 142 PHE A C 1
ATOM 1108 O O . PHE A 1 142 ? 13.356 9.573 -20.770 1.00 77.69 142 PHE A O 1
ATOM 1115 N N . LEU A 1 143 ? 12.242 9.663 -18.826 1.00 79.69 143 LEU A N 1
ATOM 1116 C CA . LEU A 1 143 ? 11.767 11.030 -19.011 1.00 79.69 143 LEU A CA 1
ATOM 1117 C C . LEU A 1 143 ? 12.916 12.033 -19.024 1.00 79.69 143 LEU A C 1
ATOM 1119 O O . LEU A 1 143 ? 12.909 12.917 -19.872 1.00 79.69 143 LEU A O 1
ATOM 1123 N N . LYS A 1 144 ? 13.935 11.897 -18.162 1.00 78.44 144 LYS A N 1
ATOM 1124 C CA . LYS A 1 144 ? 15.127 12.763 -18.239 1.00 78.44 144 LYS A CA 1
ATOM 1125 C C . LYS A 1 144 ? 15.826 12.627 -19.583 1.00 78.44 144 LYS A C 1
ATOM 1127 O O . LYS A 1 144 ? 16.254 13.639 -20.126 1.00 78.44 144 LYS A O 1
ATOM 1132 N N . THR A 1 145 ? 15.932 11.414 -20.122 1.00 76.75 145 THR A N 1
ATOM 1133 C CA . THR A 1 145 ? 16.532 11.188 -21.443 1.00 76.75 145 THR A CA 1
ATOM 1134 C C . THR A 1 145 ? 15.729 11.891 -22.540 1.00 76.75 145 THR A C 1
ATOM 1136 O O . THR A 1 145 ? 16.312 12.623 -23.336 1.00 76.75 145 THR A O 1
ATOM 1139 N N . ILE A 1 146 ? 14.395 11.773 -22.531 1.00 78.69 146 ILE A N 1
ATOM 1140 C CA . ILE A 1 146 ? 13.522 12.504 -23.466 1.00 78.69 146 ILE A CA 1
ATOM 1141 C C . ILE A 1 146 ? 13.657 14.017 -23.293 1.00 78.69 146 ILE A C 1
ATOM 1143 O O . ILE A 1 146 ? 13.859 14.724 -24.274 1.00 78.69 146 ILE A O 1
ATOM 1147 N N . PHE A 1 147 ? 13.576 14.528 -22.062 1.00 79.38 147 PHE A N 1
ATOM 1148 C CA . PHE A 1 147 ? 13.686 15.961 -21.795 1.00 79.38 147 PHE A CA 1
ATOM 1149 C C . PHE A 1 147 ? 15.032 16.513 -22.256 1.00 79.38 147 PHE A C 1
ATOM 1151 O O . PHE A 1 147 ? 15.063 17.574 -22.868 1.00 79.38 147 PHE A O 1
ATOM 1158 N N . ARG A 1 148 ? 16.133 15.788 -22.039 1.00 81.06 148 ARG A N 1
ATOM 1159 C CA . ARG A 1 148 ? 17.454 16.165 -22.561 1.00 81.06 148 ARG A CA 1
ATOM 1160 C C . ARG A 1 148 ? 17.473 16.198 -24.084 1.00 81.06 148 ARG A C 1
ATOM 1162 O O . ARG A 1 148 ? 18.000 17.147 -24.652 1.00 81.06 148 ARG A O 1
ATOM 1169 N N . HIS A 1 149 ? 16.880 15.199 -24.738 1.00 78.31 149 HIS A N 1
ATOM 1170 C CA . HIS A 1 149 ? 16.832 15.145 -26.197 1.00 78.31 149 HIS A CA 1
ATOM 1171 C C . HIS A 1 149 ? 15.983 16.277 -26.794 1.00 78.31 149 HIS A C 1
ATOM 1173 O O . HIS A 1 149 ? 16.373 16.868 -27.793 1.00 78.31 149 HIS A O 1
ATOM 1179 N N . LEU A 1 150 ? 14.861 16.620 -26.153 1.00 77.12 150 LEU A N 1
ATOM 1180 C CA . LEU A 1 150 ? 13.959 17.682 -26.606 1.00 77.12 150 LEU A CA 1
ATOM 1181 C C . LEU A 1 150 ? 14.463 19.097 -26.288 1.00 77.12 150 LEU A C 1
ATOM 1183 O O . LEU A 1 150 ? 14.204 20.014 -27.056 1.00 77.12 150 LEU A O 1
ATOM 1187 N N . THR A 1 151 ? 15.136 19.299 -25.151 1.00 80.44 151 THR A N 1
ATOM 1188 C CA . THR A 1 151 ? 15.529 20.645 -24.681 1.00 80.44 151 THR A CA 1
ATOM 1189 C C . THR A 1 151 ? 16.989 20.994 -24.949 1.00 80.44 151 THR A C 1
ATOM 1191 O O . THR A 1 151 ? 17.363 22.154 -24.811 1.00 80.44 151 THR A O 1
ATOM 1194 N N . GLY A 1 152 ? 17.838 20.014 -25.274 1.00 70.25 152 GLY A N 1
ATOM 1195 C CA . GLY A 1 152 ? 19.285 20.204 -25.426 1.00 70.25 152 GLY A CA 1
ATOM 1196 C C . GLY A 1 152 ? 20.033 20.523 -24.120 1.00 70.25 152 GLY A C 1
ATOM 1197 O O . GLY A 1 152 ? 21.259 20.599 -24.118 1.00 70.25 152 GLY A O 1
ATOM 1198 N N . LEU A 1 153 ? 19.332 20.682 -22.992 1.00 60.81 153 LEU A N 1
ATOM 1199 C CA . LEU A 1 153 ? 19.920 21.057 -21.708 1.00 60.81 153 LEU A CA 1
ATOM 1200 C C . LEU A 1 153 ? 20.477 19.828 -20.971 1.00 60.81 153 LEU A C 1
ATOM 1202 O O . LEU A 1 153 ? 19.754 18.872 -20.685 1.00 60.81 153 LEU A O 1
ATOM 1206 N N . GLY A 1 154 ? 21.763 19.875 -20.602 1.00 60.34 154 GLY A N 1
ATOM 1207 C CA . GLY A 1 154 ? 22.400 18.871 -19.739 1.00 60.34 154 GLY A CA 1
ATOM 1208 C C . GLY A 1 154 ? 23.017 17.665 -20.460 1.00 60.34 154 GLY A C 1
ATOM 1209 O O . GLY A 1 154 ? 22.962 16.560 -19.922 1.00 60.34 154 GLY A O 1
ATOM 1210 N N . GLN A 1 155 ? 23.622 17.870 -21.637 1.00 57.06 155 GLN A N 1
ATOM 1211 C CA . GLN A 1 155 ? 24.355 16.859 -22.426 1.00 57.06 155 GLN A CA 1
ATOM 1212 C C . GLN A 1 155 ? 25.650 16.320 -21.780 1.00 57.06 155 GLN A C 1
ATOM 1214 O O . GLN A 1 155 ? 26.376 15.558 -22.417 1.00 57.06 155 GLN A O 1
ATOM 1219 N N . ASN A 1 156 ? 25.949 16.657 -20.523 1.00 44.72 156 ASN A N 1
ATOM 1220 C CA . ASN A 1 156 ? 27.117 16.097 -19.848 1.00 44.72 156 ASN A CA 1
ATOM 1221 C C . ASN A 1 156 ? 26.955 14.574 -19.725 1.00 44.72 156 ASN A C 1
ATOM 1223 O O . ASN A 1 156 ? 25.915 14.074 -19.287 1.00 44.72 156 ASN A O 1
ATOM 1227 N N . SER A 1 157 ? 27.993 13.878 -20.182 1.00 44.59 157 SER A N 1
ATOM 1228 C CA . SER A 1 157 ? 28.117 12.438 -20.394 1.00 44.59 157 SER A CA 1
ATOM 1229 C C . SER A 1 157 ? 27.360 11.609 -19.357 1.00 44.59 157 SER A C 1
ATOM 1231 O O . SER A 1 157 ? 27.640 11.659 -18.160 1.00 44.59 157 SER A O 1
ATOM 1233 N N . VAL A 1 158 ? 26.398 10.810 -19.829 1.00 48.59 158 VAL A N 1
ATOM 1234 C CA . VAL A 1 158 ? 25.823 9.724 -19.029 1.00 48.59 158 VAL A CA 1
ATOM 1235 C C . VAL A 1 158 ? 26.984 8.791 -18.687 1.00 48.59 158 VAL A C 1
ATOM 1237 O O . VAL A 1 158 ? 27.609 8.279 -19.618 1.00 48.59 158 VAL A O 1
ATOM 1240 N N . PRO A 1 159 ? 27.326 8.580 -17.403 1.00 47.00 159 PRO A N 1
ATOM 1241 C CA . PRO A 1 159 ? 28.363 7.625 -17.063 1.00 47.00 159 PRO A CA 1
ATOM 1242 C C . PRO A 1 159 ? 27.923 6.255 -17.581 1.00 47.00 159 PRO A C 1
ATOM 1244 O O . PRO A 1 159 ? 26.886 5.718 -17.185 1.00 47.00 159 PRO A O 1
ATOM 1247 N N . ALA A 1 160 ? 28.694 5.726 -18.528 1.00 43.81 160 ALA A N 1
ATOM 1248 C CA . ALA A 1 160 ? 28.514 4.403 -19.094 1.00 43.81 160 ALA A CA 1
ATOM 1249 C C . ALA A 1 160 ? 28.892 3.363 -18.032 1.00 43.81 160 ALA A C 1
ATOM 1251 O O . ALA A 1 160 ? 29.996 2.828 -18.026 1.00 43.81 160 ALA A O 1
ATOM 1252 N N . SER A 1 161 ? 27.994 3.104 -17.081 1.00 46.88 161 SER A N 1
ATOM 1253 C CA . SER A 1 161 ? 28.199 2.033 -16.109 1.00 46.88 161 SER A CA 1
ATOM 1254 C C . SER A 1 161 ? 27.810 0.701 -16.753 1.00 46.88 161 SER A C 1
ATOM 1256 O O . SER A 1 161 ? 26.640 0.317 -16.798 1.00 46.88 161 SER A O 1
ATOM 1258 N N . GLY A 1 162 ? 28.811 0.013 -17.311 1.00 45.22 162 GLY A N 1
ATOM 1259 C CA . GLY A 1 162 ? 28.686 -1.266 -18.022 1.00 45.22 162 GLY A CA 1
ATOM 1260 C C . GLY A 1 162 ? 28.214 -2.459 -17.175 1.00 45.22 162 GLY A C 1
ATOM 1261 O O . GLY A 1 162 ? 28.045 -3.545 -17.717 1.00 45.22 162 GLY A O 1
ATOM 1262 N N . SER A 1 163 ? 27.956 -2.283 -15.874 1.00 50.97 163 SER A N 1
ATOM 1263 C CA . SER A 1 163 ? 27.473 -3.328 -14.954 1.00 50.97 163 SER A CA 1
ATOM 1264 C C . SER A 1 163 ? 25.984 -3.201 -14.574 1.00 50.97 163 SER A C 1
ATOM 1266 O O . SER A 1 163 ? 25.472 -3.998 -13.788 1.00 50.97 163 SER A O 1
ATOM 1268 N N . ALA A 1 164 ? 25.254 -2.224 -15.129 1.00 62.62 164 ALA A N 1
ATOM 1269 C CA . ALA A 1 164 ? 23.942 -1.805 -14.617 1.00 62.62 164 ALA A CA 1
ATOM 1270 C C . ALA A 1 164 ? 22.711 -2.569 -15.161 1.00 62.62 164 ALA A C 1
ATOM 1272 O O . ALA A 1 164 ? 21.603 -2.356 -14.664 1.00 62.62 164 ALA A O 1
ATOM 1273 N N . THR A 1 165 ? 22.855 -3.455 -16.155 1.00 77.44 165 THR A N 1
ATOM 1274 C CA . THR A 1 165 ? 21.708 -4.085 -16.848 1.00 77.44 165 THR A CA 1
ATOM 1275 C C . THR A 1 165 ? 20.825 -4.948 -15.925 1.00 77.44 165 THR A C 1
ATOM 1277 O O . THR A 1 165 ? 19.616 -4.699 -15.879 1.00 77.44 165 THR A O 1
ATOM 1280 N N . PRO A 1 166 ? 21.358 -5.904 -15.129 1.00 82.50 166 PRO A N 1
ATOM 1281 C CA . PRO A 1 166 ? 20.524 -6.720 -14.238 1.00 82.50 166 PRO A CA 1
ATOM 1282 C C . PRO A 1 166 ? 19.867 -5.890 -13.129 1.00 82.50 166 PRO A C 1
ATOM 1284 O O . PRO A 1 166 ? 18.687 -6.069 -12.833 1.00 82.50 166 PRO A O 1
ATOM 1287 N N . ALA A 1 167 ? 20.601 -4.924 -12.566 1.00 83.38 167 ALA A N 1
ATOM 1288 C CA . ALA A 1 167 ? 20.086 -4.025 -11.536 1.00 83.38 167 ALA A CA 1
ATOM 1289 C C . ALA A 1 167 ? 18.947 -3.137 -12.065 1.00 83.38 167 ALA A C 1
ATOM 1291 O O . ALA A 1 167 ? 17.951 -2.937 -11.367 1.00 83.38 167 ALA A O 1
ATOM 1292 N N . ALA A 1 168 ? 19.046 -2.641 -13.303 1.00 83.94 168 ALA A N 1
ATOM 1293 C CA . ALA A 1 168 ? 18.003 -1.841 -13.943 1.00 83.94 168 ALA A CA 1
ATOM 1294 C C . ALA A 1 168 ? 16.726 -2.655 -14.211 1.00 83.94 168 ALA A C 1
ATOM 1296 O O . ALA A 1 168 ? 15.619 -2.190 -13.919 1.00 83.94 168 ALA A O 1
ATOM 1297 N N . LEU A 1 169 ? 16.863 -3.886 -14.713 1.00 89.69 169 LEU A N 1
ATOM 1298 C CA . LEU A 1 169 ? 15.730 -4.788 -14.945 1.00 89.69 169 LEU A CA 1
ATOM 1299 C C . LEU A 1 169 ? 15.064 -5.208 -13.630 1.00 89.69 169 LEU A C 1
ATOM 1301 O O . LEU A 1 169 ? 13.838 -5.146 -13.503 1.00 89.69 169 LEU A O 1
ATOM 1305 N N . TYR A 1 170 ? 15.859 -5.548 -12.614 1.00 92.12 170 TYR A N 1
ATOM 1306 C CA . TYR A 1 170 ? 15.338 -5.886 -11.295 1.00 92.12 170 TYR A CA 1
ATOM 1307 C C . TYR A 1 170 ? 14.640 -4.688 -10.633 1.00 92.12 170 TYR A C 1
ATOM 1309 O O . TYR A 1 170 ? 13.514 -4.817 -10.152 1.00 92.12 170 TYR A O 1
ATOM 1317 N N . THR A 1 171 ? 15.230 -3.490 -10.707 1.00 91.38 171 THR A N 1
ATOM 1318 C CA . THR A 1 171 ? 14.596 -2.232 -10.266 1.00 91.38 171 THR A CA 1
ATOM 1319 C C . THR A 1 171 ? 13.264 -1.998 -10.972 1.00 91.38 171 THR A C 1
ATOM 1321 O O . THR A 1 171 ? 12.276 -1.642 -10.330 1.00 91.38 171 THR A O 1
ATOM 1324 N N . THR A 1 172 ? 13.206 -2.245 -12.283 1.00 92.69 172 THR A N 1
ATOM 1325 C CA . THR A 1 172 ? 11.973 -2.127 -13.072 1.00 92.69 172 THR A CA 1
ATOM 1326 C C . THR A 1 172 ? 10.900 -3.095 -12.575 1.00 92.69 172 THR A C 1
ATOM 1328 O O . THR A 1 172 ? 9.738 -2.702 -12.465 1.00 92.69 172 THR A O 1
ATOM 1331 N N . SER A 1 173 ? 11.265 -4.324 -12.203 1.00 95.19 173 SER A N 1
ATOM 1332 C CA . SER A 1 173 ? 10.340 -5.290 -11.590 1.00 95.19 173 SER A CA 1
ATOM 1333 C C . SER A 1 173 ? 9.798 -4.804 -10.234 1.00 95.19 173 SER A C 1
ATOM 1335 O O . SER A 1 173 ? 8.579 -4.793 -10.011 1.00 95.19 173 SER A O 1
ATOM 1337 N N . LEU A 1 174 ? 10.674 -4.306 -9.349 1.00 96.12 174 LEU A N 1
ATOM 1338 C CA . LEU A 1 174 ? 10.269 -3.729 -8.059 1.00 96.12 174 LEU A CA 1
ATOM 1339 C C . LEU A 1 174 ? 9.327 -2.528 -8.251 1.00 96.12 174 LEU A C 1
ATOM 1341 O O . LEU A 1 174 ? 8.286 -2.428 -7.596 1.00 96.12 174 LEU A O 1
ATOM 1345 N N . LEU A 1 175 ? 9.665 -1.633 -9.183 1.00 95.00 175 LEU A N 1
ATOM 1346 C CA . LEU A 1 175 ? 8.875 -0.444 -9.480 1.00 95.00 175 LEU A CA 1
ATOM 1347 C C . LEU A 1 175 ? 7.540 -0.795 -10.142 1.00 95.00 175 LEU A C 1
ATOM 1349 O O . LEU A 1 175 ? 6.534 -0.175 -9.822 1.00 95.00 175 LEU A O 1
ATOM 1353 N N . SER A 1 176 ? 7.497 -1.815 -10.999 1.00 96.12 176 SER A N 1
ATOM 1354 C CA . SER A 1 176 ? 6.254 -2.305 -11.612 1.00 96.12 176 SER A CA 1
ATOM 1355 C C . SER A 1 176 ? 5.293 -2.846 -10.561 1.00 96.12 176 SER A C 1
ATOM 1357 O O . SER A 1 176 ? 4.102 -2.547 -10.603 1.00 96.12 176 SER A O 1
ATOM 1359 N N . THR A 1 177 ? 5.814 -3.551 -9.555 1.00 96.56 177 THR A N 1
ATOM 1360 C CA . THR A 1 177 ? 5.019 -3.997 -8.403 1.00 96.56 177 THR A CA 1
ATOM 1361 C C . THR A 1 177 ? 4.384 -2.812 -7.671 1.00 96.56 177 THR A C 1
ATOM 1363 O O . THR A 1 177 ? 3.183 -2.825 -7.386 1.00 96.56 177 THR A O 1
ATOM 1366 N N . MET A 1 178 ? 5.157 -1.749 -7.421 1.00 96.00 178 MET A N 1
ATOM 1367 C CA . MET A 1 178 ? 4.614 -0.518 -6.838 1.00 96.00 178 MET A CA 1
ATOM 1368 C C . MET A 1 178 ? 3.639 0.200 -7.761 1.00 96.00 178 MET A C 1
ATOM 1370 O O . MET A 1 178 ? 2.624 0.707 -7.285 1.00 96.00 178 MET A O 1
ATOM 1374 N N . ALA A 1 179 ? 3.905 0.203 -9.064 1.00 96.31 179 ALA A N 1
ATOM 1375 C CA . ALA A 1 179 ? 3.063 0.861 -10.041 1.00 96.31 179 ALA A CA 1
ATOM 1376 C C . ALA A 1 179 ? 1.674 0.223 -10.121 1.00 96.31 179 ALA A C 1
ATOM 1378 O O . ALA A 1 179 ? 0.660 0.923 -10.164 1.00 96.31 179 ALA A O 1
ATOM 1379 N N . VAL A 1 180 ? 1.608 -1.107 -10.051 1.00 96.81 180 VAL A N 1
ATOM 1380 C CA . VAL A 1 180 ? 0.340 -1.832 -9.941 1.00 96.81 180 VAL A CA 1
ATOM 1381 C C . VAL A 1 180 ? -0.327 -1.550 -8.593 1.00 96.81 180 VAL A C 1
ATOM 1383 O O . VAL A 1 180 ? -1.513 -1.223 -8.566 1.00 96.81 180 VAL A O 1
ATOM 1386 N N . TYR A 1 181 ? 0.425 -1.593 -7.485 1.00 94.88 181 TYR A N 1
ATOM 1387 C CA . TYR A 1 181 ? -0.113 -1.330 -6.147 1.00 94.88 181 TYR A CA 1
ATOM 1388 C C . TYR A 1 181 ? -0.735 0.063 -6.022 1.00 94.88 181 TYR A C 1
ATOM 1390 O O . TYR A 1 181 ? -1.908 0.162 -5.6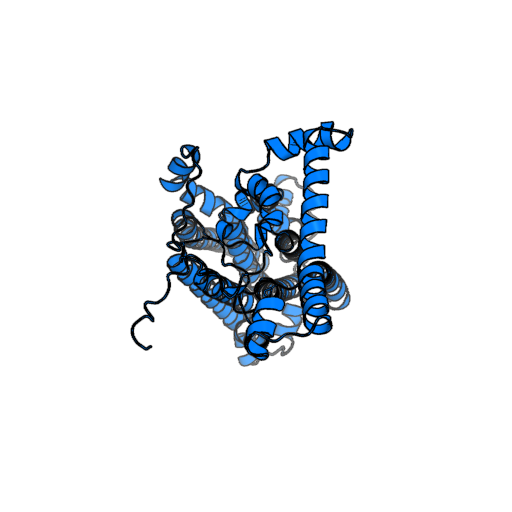67 1.00 94.88 181 TYR A O 1
ATOM 1398 N N . TRP A 1 182 ? -0.012 1.145 -6.336 1.00 93.31 182 TRP A N 1
ATOM 1399 C CA . TRP A 1 182 ? -0.591 2.484 -6.212 1.00 93.31 182 TRP A CA 1
ATOM 1400 C C . TRP A 1 182 ? -1.750 2.700 -7.187 1.00 93.31 182 TRP A C 1
ATOM 1402 O O . TRP A 1 182 ? -2.683 3.432 -6.867 1.00 93.31 182 TRP A O 1
ATOM 1412 N N . THR A 1 183 ? -1.754 2.017 -8.339 1.00 94.44 183 THR A N 1
ATOM 1413 C CA . THR A 1 183 ? -2.827 2.134 -9.335 1.00 94.44 183 THR A CA 1
ATOM 1414 C C . THR A 1 183 ? -4.083 1.468 -8.812 1.00 94.44 183 THR A C 1
ATOM 1416 O O . THR A 1 183 ? -5.159 2.050 -8.896 1.00 94.44 183 THR A O 1
ATOM 1419 N N . LEU A 1 184 ? -3.943 0.302 -8.185 1.00 93.44 184 LEU A N 1
ATOM 1420 C CA . LEU A 1 184 ? -5.037 -0.350 -7.485 1.00 93.44 184 LEU A CA 1
ATOM 1421 C C . LEU A 1 184 ? -5.557 0.514 -6.328 1.00 93.44 184 LEU A C 1
ATOM 1423 O O . LEU A 1 184 ? -6.762 0.725 -6.205 1.00 93.44 184 LEU A O 1
ATOM 1427 N N . GLU A 1 185 ? -4.652 1.074 -5.520 1.00 89.62 185 GLU A N 1
ATOM 1428 C CA . GLU A 1 185 ? -5.008 1.975 -4.424 1.00 89.62 185 GLU A CA 1
ATOM 1429 C C . GLU A 1 185 ? -5.793 3.193 -4.926 1.00 89.62 185 GLU A C 1
ATOM 1431 O O . GLU A 1 185 ? -6.779 3.566 -4.299 1.00 89.62 185 GLU A O 1
ATOM 1436 N N . ARG A 1 186 ? -5.455 3.782 -6.078 1.00 88.94 186 ARG A N 1
ATOM 1437 C CA . ARG A 1 186 ? -6.237 4.883 -6.674 1.00 88.94 186 ARG A CA 1
ATOM 1438 C C . ARG A 1 186 ? -7.709 4.528 -6.891 1.00 88.94 186 ARG A C 1
ATOM 1440 O O . ARG A 1 186 ? -8.557 5.413 -6.770 1.00 88.94 186 ARG A O 1
ATOM 1447 N N . TYR A 1 187 ? -8.015 3.280 -7.236 1.00 88.19 187 TYR A N 1
ATOM 1448 C CA . TYR A 1 187 ? -9.386 2.833 -7.491 1.00 88.19 187 TYR A CA 1
ATOM 1449 C C . TYR A 1 187 ? -10.137 2.407 -6.229 1.00 88.19 187 TYR A C 1
ATOM 1451 O O . TYR A 1 187 ? -11.356 2.228 -6.294 1.00 88.19 187 TYR A O 1
ATOM 1459 N N . ARG A 1 188 ? -9.465 2.312 -5.073 1.00 85.25 188 ARG A N 1
ATOM 1460 C CA . ARG A 1 188 ? -10.150 2.105 -3.794 1.00 85.25 188 ARG A CA 1
ATOM 1461 C C . ARG A 1 188 ? -11.019 3.298 -3.443 1.00 85.25 188 ARG A C 1
ATOM 1463 O O . ARG A 1 188 ? -10.615 4.461 -3.567 1.00 85.25 188 ARG A O 1
ATOM 1470 N N . ARG A 1 189 ? -12.208 3.005 -2.920 1.00 77.12 189 ARG A N 1
ATOM 1471 C CA . ARG A 1 189 ? -13.177 4.025 -2.515 1.00 77.12 189 ARG A CA 1
ATOM 1472 C C . ARG A 1 189 ? -12.603 4.959 -1.449 1.00 77.12 189 ARG A C 1
ATOM 1474 O O . ARG A 1 189 ? -12.675 6.173 -1.637 1.00 77.12 189 ARG A O 1
ATOM 1481 N N . CYS A 1 190 ? -11.931 4.431 -0.416 1.00 71.19 190 CYS A N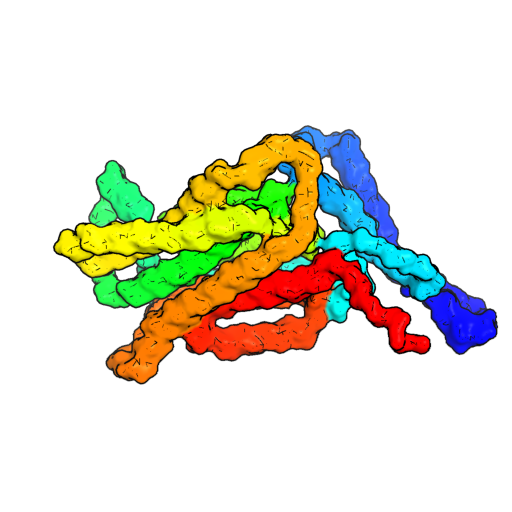 1
ATOM 1482 C CA . CYS A 1 190 ? -11.302 5.271 0.619 1.00 71.19 190 CYS A CA 1
ATOM 1483 C C . CYS A 1 190 ? -10.292 6.259 0.034 1.00 71.19 190 CYS A C 1
ATOM 1485 O O . CYS A 1 190 ? -10.173 7.382 0.515 1.00 71.19 190 CYS A O 1
ATOM 1487 N N . ASN A 1 191 ? -9.579 5.889 -1.027 1.00 74.75 191 ASN A N 1
ATOM 1488 C CA . ASN A 1 191 ? -8.577 6.756 -1.631 1.00 74.75 191 ASN A CA 1
ATOM 1489 C C . ASN A 1 191 ? -9.184 7.768 -2.595 1.00 74.75 191 ASN A C 1
ATOM 1491 O O . ASN A 1 191 ? -8.697 8.893 -2.678 1.00 74.75 191 ASN A O 1
ATOM 1495 N N . ARG A 1 192 ? -10.303 7.444 -3.246 1.00 69.56 192 ARG A N 1
ATOM 1496 C CA . ARG A 1 192 ? -11.061 8.441 -4.009 1.00 69.56 192 ARG A CA 1
ATOM 1497 C C . ARG A 1 192 ? -11.707 9.507 -3.119 1.00 69.56 192 ARG A C 1
ATOM 1499 O O . ARG A 1 192 ? -11.950 10.618 -3.591 1.00 69.56 192 ARG A O 1
ATOM 1506 N N . GLN A 1 193 ? -11.981 9.177 -1.864 1.00 63.31 193 GLN A N 1
ATOM 1507 C CA . GLN A 1 193 ? -12.879 9.953 -1.015 1.00 63.31 193 GLN A CA 1
ATOM 1508 C C . GLN A 1 193 ? -12.222 10.549 0.242 1.00 63.31 193 GLN A C 1
ATOM 1510 O O . GLN A 1 193 ? -12.767 11.494 0.808 1.00 63.31 193 GLN A O 1
ATOM 1515 N N . ALA A 1 194 ? -11.050 10.072 0.664 1.00 60.72 194 ALA A N 1
ATOM 1516 C CA . ALA A 1 194 ? -10.318 10.654 1.788 1.00 60.72 194 ALA A CA 1
ATOM 1517 C C . ALA A 1 194 ? -9.868 12.100 1.512 1.00 60.72 194 ALA A C 1
ATOM 1519 O O . ALA A 1 194 ? -9.656 12.487 0.363 1.00 60.72 194 ALA A O 1
ATOM 1520 N N . MET A 1 195 ? -9.618 12.863 2.581 1.00 56.59 195 MET A N 1
ATOM 1521 C CA . MET A 1 195 ? -9.085 14.232 2.510 1.00 56.59 195 MET A CA 1
ATOM 1522 C C . MET A 1 195 ? -7.738 14.298 1.767 1.00 56.59 195 MET A C 1
ATOM 1524 O O . MET A 1 195 ? -7.558 15.124 0.882 1.00 56.59 195 MET A O 1
ATOM 1528 N N . LEU A 1 196 ? -6.827 13.355 2.044 1.00 64.25 196 LEU A N 1
ATOM 1529 C CA . LEU A 1 196 ? -5.571 13.159 1.293 1.00 64.25 196 LEU A CA 1
ATOM 1530 C C . LEU A 1 196 ? -5.754 12.289 0.036 1.00 64.25 196 LEU A C 1
ATOM 1532 O O . LEU A 1 196 ? -4.794 11.889 -0.620 1.00 64.25 196 LEU A O 1
ATOM 1536 N N . GLY A 1 197 ? -7.001 11.959 -0.291 1.00 65.06 197 GLY A N 1
ATOM 1537 C CA . GLY A 1 197 ? -7.385 11.196 -1.466 1.00 65.06 197 GLY A CA 1
ATOM 1538 C C . GLY A 1 197 ? -6.843 11.770 -2.774 1.00 65.06 197 GLY A C 1
ATOM 1539 O O . GLY A 1 197 ? -6.271 10.992 -3.536 1.00 65.06 197 GLY A O 1
ATOM 1540 N N . PRO A 1 198 ? -6.929 13.095 -3.028 1.00 69.81 198 PRO A N 1
ATOM 1541 C CA . PRO A 1 198 ? -6.356 13.722 -4.218 1.00 69.81 198 PRO A CA 1
ATOM 1542 C C . PRO A 1 198 ? -4.888 13.368 -4.452 1.00 69.81 198 PRO A C 1
ATOM 1544 O O . PRO A 1 198 ? -4.549 12.969 -5.559 1.00 69.81 198 PRO A O 1
ATOM 1547 N N . LEU A 1 199 ? -4.045 13.376 -3.413 1.00 72.69 199 LEU A N 1
ATOM 1548 C CA . LEU A 1 199 ? -2.636 12.988 -3.547 1.00 72.69 199 LEU A CA 1
ATOM 1549 C C . LEU A 1 199 ? -2.511 11.541 -4.035 1.00 72.69 199 LEU A C 1
ATOM 1551 O O . LEU A 1 199 ? -1.836 11.276 -5.021 1.00 72.69 199 LEU A O 1
ATOM 1555 N N . THR A 1 200 ? -3.265 10.616 -3.435 1.00 73.12 200 THR A N 1
ATOM 1556 C CA . THR A 1 200 ? -3.271 9.200 -3.843 1.00 73.12 200 THR A CA 1
ATOM 1557 C C . THR A 1 200 ? -3.966 8.923 -5.185 1.00 73.12 200 THR A C 1
ATOM 1559 O O . THR A 1 200 ? -3.766 7.856 -5.759 1.00 73.12 200 THR A O 1
ATOM 1562 N N . LYS A 1 201 ? -4.768 9.857 -5.723 1.00 77.62 201 LYS A N 1
ATOM 1563 C CA . LYS A 1 201 ? -5.451 9.694 -7.023 1.00 77.62 201 LYS A CA 1
ATOM 1564 C C . LYS A 1 201 ? -4.497 9.821 -8.203 1.00 77.62 201 LYS A C 1
ATOM 1566 O O . LYS A 1 201 ? -4.756 9.238 -9.254 1.00 77.62 201 LYS A O 1
ATOM 1571 N N . HIS A 1 202 ? -3.420 10.584 -8.061 1.00 83.56 202 HIS A N 1
ATOM 1572 C CA . HIS A 1 202 ? -2.544 10.902 -9.179 1.00 83.56 202 HIS A CA 1
ATOM 1573 C C . HIS A 1 202 ? -1.363 9.933 -9.298 1.00 83.56 202 HIS A C 1
ATOM 1575 O O . HIS A 1 202 ? -0.197 10.311 -9.238 1.00 83.56 202 HIS A O 1
ATOM 1581 N N . THR A 1 203 ? -1.668 8.656 -9.518 1.00 85.62 203 THR A N 1
ATOM 1582 C CA . THR A 1 203 ? -0.663 7.584 -9.646 1.00 85.62 203 THR A CA 1
ATOM 1583 C C . THR A 1 203 ? 0.294 7.775 -10.817 1.00 85.62 203 THR A C 1
ATOM 1585 O O . THR A 1 203 ? 1.452 7.363 -10.750 1.00 85.62 203 THR A O 1
ATOM 1588 N N . VAL A 1 204 ? -0.163 8.465 -11.864 1.00 89.19 204 VAL A N 1
ATOM 1589 C CA . VAL A 1 204 ? 0.681 8.889 -12.987 1.00 89.19 204 VAL A CA 1
ATOM 1590 C C . VAL A 1 204 ? 1.797 9.814 -12.495 1.00 89.19 204 VAL A C 1
ATOM 1592 O O . VAL A 1 204 ? 2.953 9.580 -12.831 1.00 89.19 204 VAL A O 1
ATOM 1595 N N . PHE A 1 205 ? 1.496 10.787 -11.623 1.00 90.19 205 PHE A N 1
ATOM 1596 C CA . PHE A 1 205 ? 2.520 11.683 -11.077 1.00 90.19 205 PHE A CA 1
ATOM 1597 C C . PHE A 1 205 ? 3.534 10.938 -10.218 1.00 90.19 205 PHE A C 1
ATOM 1599 O O . PHE A 1 205 ? 4.717 11.224 -10.339 1.00 90.19 205 PHE A O 1
ATOM 1606 N N . TYR A 1 206 ? 3.126 9.955 -9.409 1.00 91.69 206 TYR A N 1
ATOM 1607 C CA . TYR A 1 206 ? 4.098 9.153 -8.657 1.00 91.69 206 TYR A CA 1
ATOM 1608 C C . TYR A 1 206 ? 4.997 8.319 -9.569 1.00 91.69 206 TYR A C 1
ATOM 1610 O O . TYR A 1 206 ? 6.193 8.227 -9.313 1.00 91.69 206 TYR A O 1
ATOM 1618 N N . SER A 1 207 ? 4.453 7.768 -10.656 1.00 91.88 207 SER A N 1
ATOM 1619 C CA . SER A 1 207 ? 5.241 7.012 -11.638 1.00 91.88 207 SER A CA 1
ATOM 1620 C C . SER A 1 207 ? 6.255 7.925 -12.335 1.00 91.88 207 SER A C 1
ATOM 1622 O O . SER A 1 207 ? 7.443 7.617 -12.371 1.00 91.88 207 SER A O 1
ATOM 1624 N N . MET A 1 208 ? 5.805 9.091 -12.813 1.00 91.25 208 MET A N 1
ATOM 1625 C CA . MET A 1 208 ? 6.663 10.095 -13.450 1.00 91.25 208 MET A CA 1
ATOM 1626 C C . MET A 1 208 ? 7.713 10.648 -12.485 1.00 91.25 208 MET A C 1
ATOM 1628 O O . MET A 1 208 ? 8.879 10.763 -12.846 1.00 91.25 208 MET A O 1
ATOM 1632 N N . ALA A 1 209 ? 7.327 10.961 -11.248 1.00 91.44 209 ALA A N 1
ATOM 1633 C CA . ALA A 1 209 ? 8.248 11.434 -10.225 1.00 91.44 209 ALA A CA 1
ATOM 1634 C C . ALA A 1 209 ? 9.267 10.350 -9.857 1.00 91.44 209 ALA A C 1
ATOM 1636 O O . ALA A 1 209 ? 10.437 10.666 -9.676 1.00 91.44 209 ALA A O 1
ATOM 1637 N N . ALA A 1 210 ? 8.861 9.080 -9.768 1.00 91.00 210 ALA A N 1
ATOM 1638 C CA . ALA A 1 210 ? 9.784 7.982 -9.500 1.00 91.00 210 ALA A CA 1
ATOM 1639 C C . ALA A 1 210 ? 10.816 7.819 -10.625 1.00 91.00 210 ALA A C 1
ATOM 1641 O O . ALA A 1 210 ? 11.967 7.509 -10.338 1.00 91.00 210 ALA A O 1
ATOM 1642 N N . ASP A 1 211 ? 10.445 8.073 -11.881 1.00 88.75 211 ASP A N 1
ATOM 1643 C CA . ASP A 1 211 ? 11.407 8.093 -12.986 1.00 88.75 211 ASP A CA 1
ATOM 1644 C C . ASP A 1 211 ? 12.302 9.346 -12.956 1.00 88.75 211 ASP A C 1
ATOM 1646 O O . ASP A 1 211 ? 13.519 9.227 -13.025 1.00 88.75 211 ASP A O 1
ATOM 1650 N N . VAL A 1 212 ? 11.738 10.548 -12.782 1.00 86.25 212 VAL A N 1
ATOM 1651 C CA . VAL A 1 212 ? 12.495 11.814 -12.856 1.00 86.25 212 VAL A CA 1
ATOM 1652 C C . VAL A 1 212 ? 13.333 12.079 -11.603 1.00 86.25 212 VAL A C 1
ATOM 1654 O O . VAL A 1 212 ? 14.526 12.377 -11.699 1.00 86.25 212 VAL A O 1
ATOM 1657 N N . VAL A 1 213 ? 12.719 12.021 -10.422 1.00 88.12 213 VAL A N 1
ATOM 1658 C CA . VAL A 1 213 ? 13.356 12.314 -9.125 1.00 88.12 213 VAL A CA 1
ATOM 1659 C C . VAL A 1 213 ? 14.135 11.101 -8.616 1.00 88.12 213 VAL A C 1
ATOM 1661 O O . VAL A 1 213 ? 15.174 11.263 -7.981 1.00 88.12 213 VAL A O 1
ATOM 1664 N N . GLY A 1 214 ? 13.663 9.897 -8.937 1.00 88.00 214 GLY A N 1
ATOM 1665 C CA . GLY A 1 214 ? 14.242 8.634 -8.498 1.00 88.00 214 GLY A CA 1
ATOM 1666 C C . GLY A 1 214 ? 13.296 7.879 -7.571 1.00 88.00 214 GLY A C 1
ATOM 1667 O O . GLY A 1 214 ? 12.715 8.428 -6.627 1.00 88.00 214 GLY A O 1
ATOM 1668 N N . ALA A 1 215 ? 13.152 6.580 -7.821 1.00 90.12 215 ALA A N 1
ATOM 1669 C CA . ALA A 1 215 ? 12.186 5.756 -7.112 1.00 90.12 215 ALA A CA 1
ATOM 1670 C C . ALA A 1 215 ? 12.561 5.574 -5.629 1.00 90.12 215 ALA A C 1
ATOM 1672 O O . ALA A 1 215 ? 11.680 5.428 -4.781 1.00 90.12 215 ALA A O 1
ATOM 1673 N N . SER A 1 216 ? 13.853 5.693 -5.303 1.00 88.88 216 SER A N 1
ATOM 1674 C CA . SER A 1 216 ? 14.380 5.687 -3.935 1.00 88.88 216 SER A CA 1
ATOM 1675 C C . SER A 1 216 ? 13.900 6.857 -3.072 1.00 88.88 216 SER A C 1
ATOM 1677 O O . SER A 1 216 ? 13.893 6.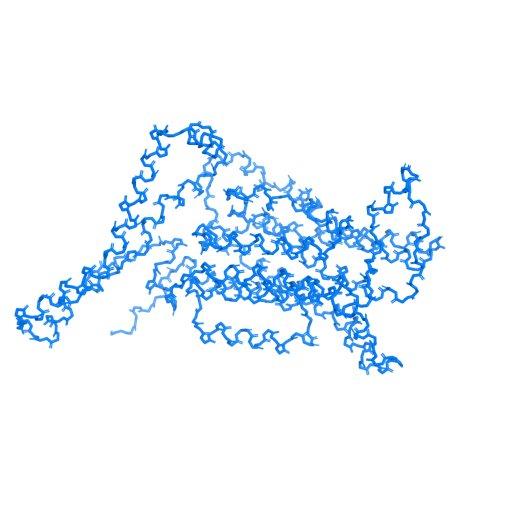738 -1.853 1.00 88.88 216 SER A O 1
ATOM 1679 N N . ALA A 1 217 ? 13.482 7.979 -3.661 1.00 90.31 217 ALA A N 1
ATOM 1680 C CA . ALA A 1 217 ? 12.873 9.080 -2.917 1.00 90.31 217 ALA A CA 1
ATOM 1681 C C . ALA A 1 217 ? 11.344 8.942 -2.879 1.00 90.31 217 ALA A C 1
ATOM 1683 O O . ALA A 1 217 ? 10.716 9.074 -1.828 1.00 90.31 217 ALA A O 1
ATOM 1684 N N . VAL A 1 218 ? 10.740 8.642 -4.031 1.00 93.00 218 VAL A N 1
ATOM 1685 C CA . VAL A 1 218 ? 9.283 8.696 -4.201 1.00 93.00 218 VAL A CA 1
ATOM 1686 C C . VAL A 1 218 ? 8.565 7.541 -3.509 1.00 93.00 218 VAL A C 1
ATOM 1688 O O . VAL A 1 218 ? 7.531 7.760 -2.879 1.00 93.00 218 VAL A O 1
ATOM 1691 N N . VAL A 1 219 ? 9.095 6.317 -3.582 1.00 94.38 219 VAL A N 1
ATOM 1692 C CA . VAL A 1 219 ? 8.423 5.135 -3.022 1.00 94.38 219 VAL A CA 1
ATOM 1693 C C . VAL A 1 219 ? 8.342 5.164 -1.487 1.00 94.38 219 VAL A C 1
ATOM 1695 O O . VAL A 1 219 ? 7.230 5.010 -0.974 1.00 94.38 219 VAL A O 1
ATOM 1698 N N . PRO A 1 220 ? 9.429 5.408 -0.723 1.00 94.44 220 PRO A N 1
ATOM 1699 C CA . PRO A 1 220 ? 9.319 5.525 0.730 1.00 94.44 220 PRO A CA 1
ATOM 1700 C C . PRO A 1 220 ? 8.432 6.699 1.158 1.00 94.44 220 PRO A C 1
ATOM 1702 O O . PRO A 1 220 ? 7.674 6.563 2.118 1.00 94.44 220 PRO A O 1
ATOM 1705 N N . ALA A 1 221 ? 8.463 7.826 0.436 1.00 92.38 221 ALA A N 1
ATOM 1706 C CA . ALA A 1 221 ? 7.582 8.961 0.711 1.00 92.38 221 ALA A CA 1
ATOM 1707 C C . ALA A 1 221 ? 6.104 8.592 0.506 1.00 92.38 221 ALA A C 1
ATOM 1709 O O . ALA A 1 221 ? 5.269 8.863 1.370 1.00 92.38 221 ALA A O 1
ATOM 1710 N N . TYR A 1 222 ? 5.782 7.905 -0.596 1.00 92.56 222 TYR A N 1
ATOM 1711 C CA . TYR A 1 222 ? 4.435 7.403 -0.864 1.00 92.56 222 TYR A CA 1
ATOM 1712 C C . TYR A 1 222 ? 3.966 6.421 0.217 1.00 92.56 222 TYR A C 1
ATOM 1714 O O . TYR A 1 222 ? 2.851 6.545 0.724 1.00 92.56 222 TYR A O 1
ATOM 1722 N N . LEU A 1 223 ? 4.810 5.466 0.618 1.00 92.19 223 LEU A N 1
ATOM 1723 C CA . LEU A 1 223 ? 4.468 4.510 1.674 1.00 92.19 223 LEU A CA 1
ATOM 1724 C C . LEU A 1 223 ? 4.341 5.164 3.053 1.00 92.19 223 LEU A C 1
ATOM 1726 O O . LEU A 1 223 ? 3.452 4.786 3.812 1.00 92.19 223 LEU A O 1
ATOM 1730 N N . SER A 1 224 ? 5.169 6.163 3.361 1.00 89.88 224 SER A N 1
ATOM 1731 C CA . SER A 1 224 ? 5.062 6.965 4.585 1.00 89.88 224 SER A CA 1
ATOM 1732 C C . SER A 1 224 ? 3.735 7.712 4.623 1.00 89.88 224 SER A C 1
ATOM 1734 O O . SER A 1 224 ? 2.996 7.617 5.600 1.00 89.88 224 SER A O 1
ATOM 1736 N N . LEU A 1 225 ? 3.372 8.374 3.520 1.00 87.31 225 LEU A N 1
ATOM 1737 C CA . LEU A 1 225 ? 2.078 9.035 3.379 1.00 87.31 225 LEU A CA 1
ATOM 1738 C C . LEU A 1 225 ? 0.924 8.032 3.503 1.00 87.31 225 LEU A C 1
ATOM 1740 O O . LEU A 1 225 ? -0.072 8.308 4.170 1.00 87.31 225 LEU A O 1
ATOM 1744 N N . SER A 1 226 ? 1.066 6.842 2.914 1.00 83.94 226 SER A N 1
ATOM 1745 C CA . SER A 1 226 ? 0.090 5.758 3.044 1.00 83.94 226 SER A CA 1
ATOM 1746 C C . SER A 1 226 ? -0.030 5.254 4.486 1.00 83.94 226 SER A C 1
ATOM 1748 O O . SER A 1 226 ? -1.139 4.916 4.903 1.00 83.94 226 SER A O 1
ATOM 1750 N N . ALA A 1 227 ? 1.064 5.197 5.251 1.00 83.44 227 ALA A N 1
ATOM 1751 C CA . ALA A 1 227 ? 1.067 4.802 6.659 1.00 83.44 227 ALA A CA 1
ATOM 1752 C C . ALA A 1 227 ? 0.401 5.871 7.538 1.00 83.44 227 ALA A C 1
ATOM 1754 O O . ALA A 1 227 ? -0.498 5.543 8.307 1.00 83.44 227 ALA A O 1
ATOM 1755 N N . ILE A 1 228 ? 0.740 7.151 7.341 1.00 82.44 228 ILE A N 1
ATOM 1756 C CA . ILE A 1 228 ? 0.091 8.287 8.018 1.00 82.44 228 ILE A CA 1
ATOM 1757 C C . ILE A 1 228 ? -1.405 8.300 7.713 1.00 82.44 228 ILE A C 1
ATOM 1759 O O . ILE A 1 228 ? -2.230 8.442 8.607 1.00 82.44 228 ILE A O 1
ATOM 1763 N N . LYS A 1 229 ? -1.789 8.082 6.455 1.00 76.62 229 LYS A N 1
ATOM 1764 C CA . LYS A 1 229 ? -3.200 7.982 6.081 1.00 76.62 229 LYS A CA 1
ATOM 1765 C C . LYS A 1 229 ? -3.887 6.799 6.762 1.00 76.62 229 LYS A C 1
ATOM 1767 O O . LYS A 1 229 ? -5.015 6.945 7.220 1.00 76.62 229 LYS A O 1
ATOM 1772 N N . SER A 1 230 ? -3.196 5.663 6.867 1.00 69.31 230 SER A N 1
ATOM 1773 C CA . SER A 1 230 ? -3.667 4.465 7.580 1.00 69.31 230 SER A CA 1
ATOM 1774 C C . SER A 1 230 ? -3.779 4.660 9.097 1.00 69.31 230 SER A C 1
ATOM 1776 O O . SER A 1 230 ? -4.389 3.823 9.763 1.00 69.31 230 SER A O 1
ATOM 1778 N N . ALA A 1 231 ? -3.229 5.754 9.638 1.00 63.66 231 ALA A N 1
ATOM 1779 C CA . ALA A 1 231 ? -3.368 6.138 11.037 1.00 63.66 231 ALA A CA 1
ATOM 1780 C C . ALA A 1 231 ? -4.788 6.589 11.394 1.00 63.66 231 ALA A C 1
ATOM 1782 O O . ALA A 1 231 ? -5.239 6.363 12.515 1.00 63.66 231 ALA A O 1
ATOM 1783 N N . GLY A 1 232 ? -5.480 7.236 10.453 1.00 61.16 232 GLY A N 1
ATOM 1784 C CA . GLY A 1 232 ? -6.807 7.798 10.682 1.00 61.16 232 GLY A CA 1
ATOM 1785 C C . GLY A 1 232 ? -7.900 6.731 10.739 1.00 61.16 232 GLY A C 1
ATOM 1786 O O . GLY A 1 232 ? -7.813 5.711 10.050 1.00 61.16 232 GLY A O 1
ATOM 1787 N N . ALA A 1 233 ? -8.959 7.002 11.511 1.00 52.00 233 ALA A N 1
ATOM 1788 C CA . ALA A 1 233 ? -10.126 6.127 11.652 1.00 52.00 233 ALA A CA 1
ATOM 1789 C C . ALA A 1 233 ? -10.672 5.663 10.282 1.00 52.00 233 ALA A C 1
ATOM 1791 O O . ALA A 1 233 ? -10.803 4.456 10.078 1.00 52.00 233 ALA A O 1
ATOM 1792 N N . VAL A 1 234 ? -10.815 6.571 9.299 1.00 50.19 234 VAL A N 1
ATOM 1793 C CA . VAL A 1 234 ? -11.260 6.277 7.915 1.00 50.19 234 VAL A CA 1
ATOM 1794 C C . VAL A 1 234 ? -10.532 5.099 7.255 1.00 50.19 234 VAL A C 1
ATOM 1796 O O . VAL A 1 234 ? -11.148 4.244 6.621 1.00 50.19 234 VAL A O 1
ATOM 1799 N N . ALA A 1 235 ? -9.199 5.073 7.325 1.00 49.94 235 ALA A N 1
ATOM 1800 C CA . ALA A 1 235 ? -8.384 4.145 6.538 1.00 49.94 235 ALA A CA 1
ATOM 1801 C C . ALA A 1 235 ? -8.324 2.742 7.159 1.00 49.94 235 ALA A C 1
ATOM 1803 O O . ALA A 1 235 ? -7.867 1.791 6.523 1.00 49.94 235 ALA A O 1
ATOM 1804 N N . THR A 1 236 ? -8.806 2.618 8.396 1.00 52.69 236 THR A N 1
ATOM 1805 C CA . THR A 1 236 ? -8.923 1.347 9.114 1.00 52.69 236 THR A CA 1
ATOM 1806 C C . THR A 1 236 ? -10.231 0.608 8.847 1.00 52.69 236 THR A C 1
ATOM 1808 O O . THR A 1 236 ? -10.397 -0.541 9.268 1.00 52.69 236 THR A O 1
ATOM 1811 N N . ILE A 1 237 ? -11.150 1.251 8.126 1.00 61.34 237 ILE A N 1
ATOM 1812 C CA . ILE A 1 237 ? -12.504 0.758 7.933 1.00 61.34 237 ILE A CA 1
ATOM 1813 C C . ILE A 1 237 ? -12.637 0.066 6.573 1.00 61.34 237 ILE A C 1
ATOM 1815 O O . ILE A 1 237 ? -12.295 0.601 5.517 1.00 61.34 237 ILE A O 1
ATOM 1819 N N . MET A 1 238 ? -13.220 -1.129 6.615 1.00 64.56 238 MET A N 1
ATOM 1820 C CA . MET A 1 238 ? -13.461 -2.001 5.467 1.00 64.56 238 MET A CA 1
ATOM 1821 C C . MET A 1 238 ? -14.350 -1.408 4.373 1.00 64.56 238 MET A C 1
ATOM 1823 O O . MET A 1 238 ? -14.271 -1.828 3.226 1.00 64.56 238 MET A O 1
ATOM 1827 N N . VAL A 1 239 ? -15.155 -0.396 4.689 1.00 65.06 239 VAL A N 1
ATOM 1828 C CA . VAL A 1 239 ? -16.048 0.290 3.738 1.00 65.06 239 VAL A CA 1
ATOM 1829 C C . VAL A 1 239 ? -15.283 0.876 2.542 1.00 65.06 239 VAL A C 1
ATOM 1831 O O . VAL A 1 239 ? -15.816 0.983 1.442 1.00 65.06 239 VAL A O 1
ATOM 1834 N N . GLY A 1 240 ? -14.007 1.218 2.731 1.00 72.69 240 GLY A N 1
ATOM 1835 C CA . GLY A 1 240 ? -13.142 1.712 1.665 1.00 72.69 240 GLY A CA 1
ATOM 1836 C C . GLY A 1 240 ? -12.324 0.652 0.928 1.00 72.69 240 GLY A C 1
ATOM 1837 O O . GLY A 1 240 ? -11.644 1.004 -0.037 1.00 72.69 240 GLY A O 1
ATOM 1838 N N . ARG A 1 241 ? -12.350 -0.604 1.400 1.00 84.81 241 ARG A N 1
ATOM 1839 C CA . ARG A 1 241 ? -11.533 -1.714 0.892 1.00 84.81 241 ARG A CA 1
ATOM 1840 C C . ARG A 1 241 ? -11.943 -2.144 -0.520 1.00 84.81 241 ARG A C 1
ATOM 1842 O O . ARG A 1 241 ? -11.016 -2.272 -1.323 1.00 84.81 241 ARG A O 1
ATOM 1849 N N . PRO A 1 242 ? -13.239 -2.332 -0.849 1.00 86.38 242 PRO A N 1
ATOM 1850 C CA . PRO A 1 242 ? -13.629 -2.809 -2.166 1.00 86.38 242 PRO A CA 1
ATOM 1851 C C . PRO A 1 242 ? -13.075 -1.951 -3.305 1.00 86.38 242 PRO A C 1
ATOM 1853 O O . PRO A 1 242 ? -13.093 -0.713 -3.262 1.00 86.38 242 PRO A O 1
ATOM 1856 N N . VAL A 1 243 ? -12.578 -2.629 -4.334 1.00 88.69 243 VAL A N 1
ATOM 1857 C CA . VAL A 1 243 ? -12.194 -2.034 -5.614 1.00 88.69 243 VAL A CA 1
ATOM 1858 C C . VAL A 1 243 ? -13.205 -2.478 -6.658 1.00 88.69 243 VAL A C 1
ATOM 1860 O O . VAL A 1 243 ? -13.567 -3.646 -6.713 1.00 88.69 243 VAL A O 1
ATOM 1863 N N . ARG A 1 244 ? -13.642 -1.569 -7.532 1.00 87.69 244 ARG A N 1
ATOM 1864 C CA . ARG A 1 244 ? -14.564 -1.945 -8.610 1.00 87.69 244 ARG A CA 1
ATOM 1865 C C . ARG A 1 244 ? -13.964 -3.041 -9.481 1.00 87.69 244 ARG A C 1
ATOM 1867 O O . ARG A 1 244 ? -12.820 -2.928 -9.934 1.00 87.69 244 ARG A O 1
ATOM 1874 N N . LEU A 1 245 ? -14.765 -4.062 -9.768 1.00 91.38 245 LEU A N 1
ATOM 1875 C CA . LEU A 1 245 ? -14.326 -5.222 -10.533 1.00 91.38 245 LEU A CA 1
ATOM 1876 C C . LEU A 1 245 ? -13.797 -4.830 -11.921 1.00 91.38 245 LEU A C 1
ATOM 1878 O O . LEU A 1 245 ? -12.770 -5.360 -12.345 1.00 91.38 245 LEU A O 1
ATOM 1882 N N . ALA A 1 246 ? -14.435 -3.869 -12.600 1.00 92.56 246 ALA A N 1
ATOM 1883 C CA . ALA A 1 246 ? -13.942 -3.349 -13.873 1.00 92.56 246 ALA A CA 1
ATOM 1884 C C . ALA A 1 246 ? -12.524 -2.770 -13.772 1.00 92.56 246 ALA A C 1
ATOM 1886 O O . ALA A 1 246 ? -11.706 -3.047 -14.640 1.00 92.56 246 ALA A O 1
ATOM 1887 N N . ALA A 1 247 ? -12.189 -2.043 -12.702 1.00 92.81 247 ALA A N 1
ATOM 1888 C CA . ALA A 1 247 ? -10.853 -1.471 -12.539 1.00 92.81 247 ALA A CA 1
ATOM 1889 C C . ALA A 1 247 ? -9.778 -2.560 -12.386 1.00 92.81 247 ALA A C 1
ATOM 1891 O O . ALA A 1 247 ? -8.721 -2.471 -13.009 1.00 92.81 247 ALA A O 1
ATOM 1892 N N . ILE A 1 248 ? -10.062 -3.622 -11.621 1.00 94.75 248 ILE A N 1
ATOM 1893 C CA . ILE A 1 248 ? -9.155 -4.776 -11.484 1.00 94.75 248 ILE A CA 1
ATOM 1894 C C . ILE A 1 248 ? -8.998 -5.494 -12.831 1.00 94.75 248 ILE A C 1
ATOM 1896 O O . ILE A 1 248 ? -7.880 -5.806 -13.240 1.00 94.75 248 ILE A O 1
ATOM 1900 N N . LYS A 1 249 ? -10.112 -5.710 -13.545 1.00 95.06 249 LYS A N 1
ATOM 1901 C CA . LYS A 1 249 ? -10.122 -6.338 -14.874 1.00 95.06 249 LYS A CA 1
ATOM 1902 C C . LYS A 1 249 ? -9.403 -5.503 -15.935 1.00 95.06 249 LYS A C 1
ATOM 1904 O O . LYS A 1 249 ? -8.860 -6.083 -16.865 1.00 95.06 249 LYS A O 1
ATOM 1909 N N . SER A 1 250 ? -9.361 -4.177 -15.801 1.00 96.69 250 SER A N 1
ATOM 1910 C CA . SER A 1 250 ? -8.586 -3.289 -16.677 1.00 96.69 250 SER A CA 1
ATOM 1911 C C . SER A 1 250 ? -7.096 -3.253 -16.329 1.00 96.69 250 SER A C 1
ATOM 1913 O O . SER A 1 250 ? -6.271 -3.049 -17.216 1.00 96.69 250 SER A O 1
ATOM 1915 N N . LEU A 1 251 ? -6.733 -3.454 -15.060 1.00 96.38 251 LEU A N 1
ATOM 1916 C CA . LEU A 1 251 ? -5.352 -3.334 -14.584 1.00 96.38 251 LEU A CA 1
ATOM 1917 C C . LEU A 1 251 ? -4.437 -4.436 -15.135 1.00 96.38 251 LEU A C 1
ATOM 1919 O O . LEU A 1 251 ? -3.331 -4.140 -15.575 1.00 96.38 251 LEU A O 1
ATOM 1923 N N . VAL A 1 252 ? -4.903 -5.688 -15.175 1.00 93.81 252 VAL A N 1
ATOM 1924 C CA . VAL A 1 252 ? -4.126 -6.823 -15.717 1.00 93.81 252 VAL A CA 1
ATOM 1925 C C . VAL A 1 252 ? -3.727 -6.618 -17.190 1.00 93.81 252 VAL A C 1
ATOM 1927 O O . VAL A 1 252 ? -2.527 -6.625 -17.475 1.00 93.81 252 VAL A O 1
ATOM 1930 N N . PRO A 1 253 ? -4.663 -6.394 -18.138 1.00 96.38 253 PRO A N 1
ATOM 1931 C CA . PRO A 1 253 ? -4.297 -6.152 -19.530 1.00 96.38 253 PRO A CA 1
ATOM 1932 C C . PRO A 1 253 ? -3.481 -4.865 -19.686 1.00 96.38 253 PRO A C 1
ATOM 1934 O O . PRO A 1 253 ? -2.566 -4.837 -20.502 1.00 96.38 253 PRO A O 1
ATOM 1937 N N . ALA A 1 254 ? -3.724 -3.830 -18.872 1.00 97.31 254 ALA A N 1
ATOM 1938 C CA . ALA A 1 254 ? -2.905 -2.621 -18.894 1.00 97.31 254 ALA A CA 1
ATOM 1939 C C . ALA A 1 254 ? -1.443 -2.889 -18.525 1.00 97.31 254 ALA A C 1
ATOM 1941 O O . ALA A 1 254 ? -0.547 -2.348 -19.173 1.00 97.31 254 ALA A O 1
ATOM 1942 N N . THR A 1 255 ? -1.184 -3.736 -17.525 1.00 96.44 255 THR A N 1
ATOM 1943 C CA . THR A 1 255 ? 0.177 -4.161 -17.188 1.00 96.44 255 THR A CA 1
ATOM 1944 C C . THR A 1 255 ? 0.821 -4.899 -18.360 1.00 96.44 255 THR A C 1
ATOM 1946 O O . THR A 1 255 ? 1.927 -4.537 -18.752 1.00 96.44 255 THR A O 1
ATOM 1949 N N . ILE A 1 256 ? 0.118 -5.854 -18.981 1.00 96.19 256 ILE A N 1
ATOM 1950 C CA . ILE A 1 256 ? 0.631 -6.615 -20.135 1.00 96.19 256 ILE A CA 1
ATOM 1951 C C . ILE A 1 256 ? 0.963 -5.684 -21.309 1.00 96.19 256 ILE A C 1
ATOM 1953 O O . ILE A 1 256 ? 2.077 -5.721 -21.825 1.00 96.19 256 ILE A O 1
ATOM 1957 N N . VAL A 1 257 ? 0.031 -4.807 -21.693 1.00 97.62 257 VAL A N 1
ATOM 1958 C CA . VAL A 1 257 ? 0.221 -3.831 -22.778 1.00 97.62 257 VAL A CA 1
ATOM 1959 C C . VAL A 1 257 ? 1.394 -2.896 -22.478 1.00 97.62 257 VAL A C 1
ATOM 1961 O O . VAL A 1 257 ? 2.200 -2.626 -23.362 1.00 97.62 257 VAL A O 1
ATOM 1964 N N . SER A 1 258 ? 1.545 -2.445 -21.230 1.00 97.12 258 SER A N 1
ATOM 1965 C CA . SER A 1 258 ? 2.661 -1.576 -20.830 1.00 97.12 258 SER A CA 1
ATOM 1966 C C . SER A 1 258 ? 4.020 -2.257 -21.013 1.00 97.12 258 SER A C 1
ATOM 1968 O O . SER A 1 258 ? 4.953 -1.638 -21.524 1.00 97.12 258 SER A O 1
ATOM 1970 N N . PHE A 1 259 ? 4.131 -3.537 -20.645 1.00 96.38 259 PHE A N 1
ATOM 1971 C CA . PHE A 1 259 ? 5.346 -4.322 -20.878 1.00 96.38 259 PHE A CA 1
ATOM 1972 C C . PHE A 1 259 ? 5.571 -4.631 -22.359 1.00 96.38 259 PHE A C 1
ATOM 1974 O O . PHE A 1 259 ? 6.711 -4.580 -22.807 1.00 96.38 259 PHE A O 1
ATOM 1981 N N . ALA A 1 260 ? 4.514 -4.895 -23.130 1.00 97.19 260 ALA A N 1
ATOM 1982 C CA . ALA A 1 260 ? 4.624 -5.102 -24.572 1.00 97.19 260 ALA A CA 1
ATOM 1983 C C . ALA A 1 260 ? 5.152 -3.845 -25.283 1.00 97.19 260 ALA A C 1
ATOM 1985 O O . ALA A 1 260 ? 6.064 -3.943 -26.098 1.00 97.19 260 ALA A O 1
ATOM 1986 N N . ILE A 1 261 ? 4.648 -2.658 -24.924 1.00 96.62 261 ILE A N 1
ATOM 1987 C CA . ILE A 1 261 ? 5.144 -1.380 -25.456 1.00 96.62 261 ILE A CA 1
ATOM 1988 C C . ILE A 1 261 ? 6.622 -1.182 -25.097 1.00 96.62 261 ILE A C 1
ATOM 1990 O O . ILE A 1 261 ? 7.420 -0.836 -25.966 1.00 96.62 261 ILE A O 1
ATOM 1994 N N . ALA A 1 262 ? 7.005 -1.433 -23.841 1.00 95.19 262 ALA A N 1
ATOM 1995 C CA . ALA A 1 262 ? 8.400 -1.329 -23.413 1.00 95.19 262 ALA A CA 1
ATOM 1996 C C . ALA A 1 262 ? 9.315 -2.324 -24.151 1.00 95.19 262 ALA A C 1
ATOM 1998 O O . ALA A 1 262 ? 10.416 -1.957 -24.557 1.00 95.19 262 ALA A O 1
ATOM 1999 N N . ALA A 1 263 ? 8.842 -3.551 -24.386 1.00 95.12 263 ALA A N 1
ATOM 2000 C CA . ALA A 1 263 ? 9.563 -4.560 -25.152 1.00 95.12 263 ALA A CA 1
ATOM 2001 C C . ALA A 1 263 ? 9.747 -4.130 -26.613 1.00 95.12 263 ALA A C 1
ATOM 2003 O O . ALA A 1 263 ? 10.864 -4.168 -27.115 1.00 95.12 263 ALA A O 1
ATOM 2004 N N . VAL A 1 264 ? 8.690 -3.671 -27.291 1.00 96.56 264 VAL A N 1
ATOM 2005 C CA . VAL A 1 264 ? 8.785 -3.168 -28.674 1.00 96.56 264 VAL A CA 1
ATOM 2006 C C . VAL A 1 264 ? 9.761 -1.994 -28.753 1.00 96.56 264 VAL A C 1
ATOM 2008 O O . VAL A 1 264 ? 10.620 -1.979 -29.631 1.00 96.56 264 VAL A O 1
ATOM 2011 N N . ALA A 1 265 ? 9.691 -1.050 -27.809 1.00 93.06 265 ALA A N 1
ATOM 2012 C CA . ALA A 1 265 ? 10.637 0.060 -27.740 1.00 93.06 265 ALA A CA 1
ATOM 2013 C C . ALA A 1 265 ? 12.086 -0.436 -27.588 1.00 93.06 265 ALA A C 1
ATOM 2015 O O . ALA A 1 265 ? 12.966 0.029 -28.311 1.00 93.06 265 ALA A O 1
ATOM 2016 N N . PHE A 1 266 ? 12.324 -1.407 -26.698 1.00 91.25 266 PHE A N 1
ATOM 2017 C CA . PHE A 1 266 ? 13.623 -2.062 -26.543 1.00 91.25 266 PHE A CA 1
ATOM 2018 C C . PHE A 1 266 ? 14.098 -2.696 -27.856 1.00 91.25 266 PHE A C 1
ATOM 2020 O O . PHE A 1 266 ? 15.204 -2.403 -28.294 1.00 91.25 266 PHE A O 1
ATOM 2027 N N . TRP A 1 267 ? 13.265 -3.508 -28.512 1.00 94.06 267 TRP A N 1
ATOM 2028 C CA . TRP A 1 267 ? 13.610 -4.206 -29.756 1.00 94.06 267 TRP A CA 1
ATOM 2029 C C . TRP A 1 267 ? 13.939 -3.255 -30.908 1.00 94.06 267 TRP A C 1
ATOM 2031 O O . TRP A 1 267 ? 14.888 -3.502 -31.646 1.00 94.06 267 TRP A O 1
ATOM 2041 N N . VAL A 1 268 ? 13.190 -2.160 -31.049 1.00 93.31 268 VAL A N 1
ATOM 2042 C CA . VAL A 1 268 ? 13.431 -1.149 -32.091 1.00 93.31 268 VAL A CA 1
ATOM 2043 C C . VAL A 1 268 ? 14.734 -0.388 -31.840 1.00 93.31 268 VAL A C 1
ATOM 2045 O O . VAL A 1 268 ? 15.444 -0.043 -32.781 1.00 93.31 268 VAL A O 1
ATOM 2048 N N . ALA A 1 269 ? 15.060 -0.117 -30.576 1.00 88.69 269 ALA A N 1
ATOM 2049 C CA . ALA A 1 269 ? 16.215 0.694 -30.215 1.00 88.69 269 ALA A CA 1
ATOM 2050 C C . ALA A 1 269 ? 17.508 -0.109 -30.010 1.00 88.69 269 ALA A C 1
ATOM 2052 O O . ALA A 1 269 ? 18.590 0.447 -30.161 1.00 88.69 269 ALA A O 1
ATOM 2053 N N . ALA A 1 270 ? 17.424 -1.397 -29.670 1.00 89.12 270 ALA A N 1
ATOM 2054 C CA . ALA A 1 270 ? 18.583 -2.240 -29.375 1.00 89.12 270 ALA A CA 1
ATOM 2055 C C . ALA A 1 270 ? 19.625 -2.334 -30.511 1.00 89.12 270 ALA A C 1
ATOM 2057 O O . ALA A 1 270 ? 20.808 -2.396 -30.188 1.00 89.12 270 ALA A O 1
ATOM 2058 N N . PRO A 1 271 ? 19.261 -2.314 -31.812 1.00 91.75 271 PRO A N 1
ATOM 2059 C CA . PRO A 1 271 ? 20.254 -2.330 -32.888 1.00 91.75 271 PRO A CA 1
ATOM 2060 C C . PRO A 1 271 ? 21.045 -1.023 -33.022 1.00 91.75 271 PRO A C 1
ATOM 2062 O O . PRO A 1 271 ? 22.190 -1.044 -33.461 1.00 91.75 271 PRO A O 1
ATOM 2065 N N . SER A 1 272 ? 20.431 0.117 -32.687 1.00 88.38 272 SER A N 1
ATOM 2066 C CA . SER A 1 272 ? 21.016 1.451 -32.887 1.00 88.38 272 SER A CA 1
ATOM 2067 C C . SER A 1 272 ? 21.610 2.056 -31.616 1.00 88.38 272 SER A C 1
ATOM 2069 O O . SER A 1 272 ? 22.448 2.952 -31.695 1.00 88.38 272 SER A O 1
ATOM 2071 N N . LYS A 1 273 ? 21.195 1.571 -30.444 1.00 79.38 273 LYS A N 1
ATOM 2072 C CA . LYS A 1 273 ? 21.646 2.035 -29.132 1.00 79.38 273 LYS A CA 1
ATOM 2073 C C . LYS A 1 273 ? 22.447 0.950 -28.425 1.00 79.38 273 LYS A C 1
ATOM 2075 O O . LYS A 1 273 ? 22.140 -0.231 -28.535 1.00 79.38 273 LYS A O 1
ATOM 2080 N N . GLY A 1 274 ? 23.436 1.342 -27.622 1.00 78.38 274 GLY A N 1
ATOM 2081 C CA . GLY A 1 274 ? 24.153 0.393 -26.765 1.00 78.38 274 GLY A CA 1
ATOM 2082 C C . GLY A 1 274 ? 23.197 -0.346 -25.816 1.00 78.38 274 GLY A C 1
ATOM 2083 O O . GLY A 1 274 ? 22.207 0.225 -25.353 1.00 78.38 274 GLY A O 1
ATOM 2084 N N . GLY A 1 275 ? 23.500 -1.607 -25.484 1.00 78.31 275 GLY A N 1
ATOM 2085 C CA . GLY A 1 275 ? 22.600 -2.474 -24.705 1.00 78.31 275 GLY A CA 1
ATOM 2086 C C . GLY A 1 275 ? 22.138 -1.886 -23.362 1.00 78.31 275 GLY A C 1
ATOM 2087 O O . GLY A 1 275 ? 21.001 -2.112 -22.947 1.00 78.31 275 GLY A O 1
ATOM 2088 N N . VAL A 1 276 ? 22.970 -1.069 -22.706 1.00 75.94 276 VAL A N 1
ATOM 2089 C CA . VAL A 1 276 ? 22.619 -0.363 -21.458 1.00 75.94 276 VAL A CA 1
ATOM 2090 C C . VAL A 1 276 ? 21.545 0.706 -21.691 1.00 75.94 276 VAL A C 1
ATOM 2092 O O . VAL A 1 276 ? 20.576 0.786 -20.936 1.00 75.94 276 VAL A O 1
ATOM 2095 N N . GLU A 1 277 ? 21.674 1.505 -22.754 1.00 78.94 277 GLU A N 1
ATOM 2096 C CA . GLU A 1 277 ? 20.696 2.544 -23.088 1.00 78.94 277 GLU A CA 1
ATOM 2097 C C . GLU A 1 277 ? 19.378 1.917 -23.549 1.00 78.94 277 GLU A C 1
ATOM 2099 O O . GLU A 1 277 ? 18.313 2.320 -23.080 1.00 78.94 277 GLU A O 1
ATOM 2104 N N . ALA A 1 278 ? 19.439 0.872 -24.380 1.00 84.19 278 ALA A N 1
ATOM 2105 C CA . ALA A 1 278 ? 18.256 0.113 -24.775 1.00 84.19 278 ALA A CA 1
ATOM 2106 C C . ALA A 1 278 ? 17.527 -0.460 -23.546 1.00 84.19 278 ALA A C 1
ATOM 2108 O O . ALA A 1 278 ? 16.313 -0.316 -23.429 1.00 84.19 278 ALA A O 1
ATOM 2109 N N . THR A 1 279 ? 18.257 -1.017 -22.571 1.00 84.62 279 THR A N 1
ATOM 2110 C CA . THR A 1 279 ? 17.672 -1.591 -21.342 1.00 84.62 279 THR A CA 1
ATOM 2111 C C . THR A 1 279 ? 16.880 -0.570 -20.521 1.00 84.62 279 THR A C 1
ATOM 2113 O O . THR A 1 279 ? 15.873 -0.925 -19.907 1.00 84.62 279 THR A O 1
ATOM 2116 N N . SER A 1 280 ? 17.266 0.709 -20.536 1.00 83.94 280 SER A N 1
ATOM 2117 C CA . SER A 1 280 ? 16.527 1.760 -19.821 1.00 83.94 280 SER A CA 1
ATOM 2118 C C . SER A 1 280 ? 15.077 1.923 -20.302 1.00 83.94 280 SER A C 1
ATOM 2120 O O . SER A 1 280 ? 14.217 2.350 -19.529 1.00 83.94 280 SER A O 1
ATOM 2122 N N . LEU A 1 281 ? 14.768 1.498 -21.534 1.00 89.56 281 LEU A N 1
ATOM 2123 C CA . LEU A 1 281 ? 13.417 1.538 -22.098 1.00 89.56 281 LEU A CA 1
ATOM 2124 C C . LEU A 1 281 ? 12.440 0.622 -21.356 1.00 89.56 281 LEU A C 1
ATOM 2126 O O . LEU A 1 281 ? 11.240 0.886 -21.367 1.00 89.56 281 LEU A O 1
ATOM 2130 N N . TRP A 1 282 ? 12.922 -0.381 -20.616 1.00 91.81 282 TRP A N 1
ATOM 2131 C CA . TRP A 1 282 ? 12.064 -1.180 -19.740 1.00 91.81 282 TRP A CA 1
ATOM 2132 C C . TRP A 1 282 ? 11.408 -0.347 -18.627 1.00 91.81 282 TRP A C 1
ATOM 2134 O O . TRP A 1 282 ? 10.303 -0.684 -18.196 1.00 91.81 282 TRP A O 1
ATOM 2144 N N . ARG A 1 283 ? 11.993 0.797 -18.228 1.00 89.81 283 ARG A N 1
ATOM 2145 C CA . ARG A 1 283 ? 11.367 1.739 -17.276 1.00 89.81 283 ARG A CA 1
ATOM 2146 C C . ARG A 1 283 ? 10.086 2.381 -17.819 1.00 89.81 283 ARG A C 1
ATOM 2148 O O . ARG A 1 283 ? 9.292 2.900 -17.035 1.00 89.81 283 ARG A O 1
ATOM 2155 N N . LEU A 1 284 ? 9.838 2.303 -19.129 1.00 92.44 284 LEU A N 1
ATOM 2156 C CA . LEU A 1 284 ? 8.583 2.743 -19.731 1.00 92.44 284 LEU A CA 1
ATOM 2157 C C . LEU A 1 284 ? 7.387 1.928 -19.219 1.00 92.44 284 LEU A C 1
ATOM 2159 O O . LEU A 1 284 ? 6.307 2.485 -19.038 1.00 92.44 284 LEU A O 1
ATOM 2163 N N . ALA A 1 285 ? 7.570 0.638 -18.917 1.00 95.62 285 ALA A N 1
ATOM 2164 C CA . ALA A 1 285 ? 6.480 -0.220 -18.457 1.00 95.62 285 ALA A CA 1
ATOM 2165 C C . ALA A 1 285 ? 5.791 0.331 -17.190 1.00 95.62 285 ALA A C 1
ATOM 2167 O O . ALA A 1 285 ? 4.609 0.665 -17.278 1.00 95.62 285 ALA A O 1
ATOM 2168 N N . PRO A 1 286 ? 6.470 0.525 -16.038 1.00 95.31 286 PRO A N 1
ATOM 2169 C CA . PRO A 1 286 ? 5.822 1.061 -14.837 1.00 95.31 286 PRO A CA 1
ATOM 2170 C C . PRO A 1 286 ? 5.227 2.467 -15.021 1.00 95.31 286 PRO A C 1
ATOM 2172 O O . PRO A 1 286 ? 4.245 2.791 -14.352 1.00 95.31 286 PRO A O 1
ATOM 2175 N N . LEU A 1 287 ? 5.763 3.285 -15.937 1.00 94.94 287 LEU A N 1
ATOM 2176 C CA . LEU A 1 287 ? 5.204 4.599 -16.284 1.00 94.94 287 LEU A CA 1
ATOM 2177 C C . LEU A 1 287 ? 3.844 4.494 -16.989 1.00 94.94 287 LEU A C 1
ATOM 2179 O O . LEU A 1 287 ? 2.964 5.327 -16.760 1.00 94.94 287 LEU A O 1
ATOM 2183 N N . LEU A 1 288 ? 3.662 3.470 -17.825 1.00 96.50 288 LEU A N 1
ATOM 2184 C CA . LEU A 1 288 ? 2.466 3.284 -18.644 1.00 96.50 288 LEU A CA 1
ATOM 2185 C C . LEU A 1 288 ? 1.322 2.554 -17.928 1.00 96.50 288 LEU A C 1
ATOM 2187 O O . LEU A 1 288 ? 0.167 2.736 -18.314 1.00 96.50 288 LEU A O 1
ATOM 2191 N N . ILE A 1 289 ? 1.586 1.808 -16.847 1.00 97.19 289 ILE A N 1
ATOM 2192 C CA . ILE A 1 289 ? 0.549 1.010 -16.161 1.00 97.19 289 ILE A CA 1
ATOM 2193 C C . ILE A 1 289 ? -0.652 1.872 -15.756 1.00 97.19 289 ILE A C 1
ATOM 2195 O O . ILE A 1 289 ? -1.793 1.552 -16.093 1.00 97.19 289 ILE A O 1
ATOM 2199 N N . ALA A 1 290 ? -0.420 2.985 -15.057 1.00 95.44 290 ALA A N 1
ATOM 2200 C CA . ALA A 1 290 ? -1.487 3.868 -14.592 1.00 95.44 290 ALA A CA 1
ATOM 2201 C C . ALA A 1 290 ? -2.305 4.524 -15.730 1.00 95.44 290 ALA A C 1
ATOM 2203 O O . ALA A 1 290 ? -3.538 4.435 -15.680 1.00 95.44 290 ALA A O 1
ATOM 2204 N N . PRO A 1 291 ? -1.694 5.188 -16.737 1.00 95.81 291 PRO A N 1
ATOM 2205 C CA . PRO A 1 291 ? -2.452 5.806 -17.825 1.00 95.81 291 PRO A CA 1
ATOM 2206 C C . PRO A 1 291 ? -3.155 4.775 -18.714 1.00 95.81 291 PRO A C 1
ATOM 2208 O O . PRO A 1 291 ? -4.326 4.972 -19.031 1.00 95.81 291 PRO A O 1
ATOM 2211 N N . VAL A 1 292 ? -2.516 3.648 -19.046 1.00 97.38 292 VAL A N 1
ATOM 2212 C CA . VAL A 1 292 ? -3.155 2.589 -19.848 1.00 97.38 292 VAL A CA 1
ATOM 2213 C C . VAL A 1 292 ? -4.337 1.983 -19.090 1.00 97.38 292 VAL A C 1
ATOM 2215 O O . VAL A 1 292 ? -5.411 1.824 -19.667 1.00 97.38 292 VAL A O 1
ATOM 2218 N N . THR A 1 293 ? -4.201 1.741 -17.779 1.00 96.75 293 THR A N 1
ATOM 2219 C CA . THR A 1 293 ? -5.331 1.280 -16.952 1.00 96.75 293 THR A CA 1
ATOM 2220 C C . THR A 1 293 ? -6.480 2.279 -17.000 1.00 96.75 293 THR A C 1
ATOM 2222 O O . THR A 1 293 ? -7.626 1.872 -17.145 1.00 96.75 293 THR A O 1
ATOM 2225 N N . GLN A 1 294 ? -6.195 3.582 -16.897 1.00 94.62 294 GLN A N 1
ATOM 2226 C CA . GLN A 1 294 ? -7.219 4.627 -16.968 1.00 94.62 294 GLN A CA 1
ATOM 2227 C C . GLN A 1 294 ? -7.935 4.641 -18.326 1.00 94.62 294 GLN A C 1
ATOM 2229 O O . GLN A 1 294 ? -9.155 4.784 -18.350 1.00 94.62 294 GLN A O 1
ATOM 2234 N N . ILE A 1 295 ? -7.204 4.483 -19.433 1.00 95.69 295 ILE A N 1
ATOM 2235 C CA . ILE A 1 295 ? -7.769 4.425 -20.789 1.00 95.69 295 ILE A CA 1
ATOM 2236 C C . ILE A 1 295 ? -8.715 3.229 -20.913 1.00 95.69 295 ILE A C 1
ATOM 2238 O O . ILE A 1 295 ? -9.891 3.429 -21.211 1.00 95.69 295 ILE A O 1
ATOM 2242 N N . ILE A 1 296 ? -8.247 2.017 -20.599 1.00 96.12 296 ILE A N 1
ATOM 2243 C CA . ILE A 1 296 ? -9.071 0.799 -20.668 1.00 96.12 296 ILE A CA 1
ATOM 2244 C C . ILE A 1 296 ? -10.285 0.916 -19.735 1.00 96.12 296 ILE A C 1
ATOM 2246 O O . ILE A 1 296 ? -11.414 0.647 -20.135 1.00 96.12 296 ILE A O 1
ATOM 2250 N N . TYR A 1 297 ? -10.081 1.366 -18.495 1.00 93.94 297 TYR A N 1
ATOM 2251 C CA . TYR A 1 297 ? -11.154 1.485 -17.510 1.00 93.94 297 TYR A CA 1
ATOM 2252 C C . TYR A 1 297 ? -12.202 2.540 -17.901 1.00 93.94 297 TYR A C 1
ATOM 2254 O O . TYR A 1 297 ? -13.396 2.324 -17.697 1.00 93.94 297 TYR A O 1
ATOM 2262 N N . SER A 1 298 ? -11.795 3.653 -18.521 1.00 92.75 298 SER A N 1
ATOM 2263 C CA . SER A 1 298 ? -12.716 4.705 -18.986 1.00 92.75 298 SER A CA 1
ATOM 2264 C C . SER A 1 298 ? -13.709 4.248 -20.058 1.00 92.75 298 SER A C 1
ATOM 2266 O O . SER A 1 298 ? -14.755 4.875 -20.223 1.00 92.75 298 SER A O 1
ATOM 2268 N N . GLN A 1 299 ? -13.406 3.148 -20.750 1.00 93.25 299 GLN A N 1
ATOM 2269 C CA . GLN A 1 299 ? -14.279 2.540 -21.754 1.00 93.25 299 GLN A CA 1
ATOM 2270 C C . GLN A 1 299 ? -15.318 1.597 -21.126 1.00 93.25 299 GLN A C 1
ATOM 2272 O O . GLN A 1 299 ? -16.225 1.125 -21.808 1.00 93.25 299 GLN A O 1
ATOM 2277 N N . THR A 1 300 ? -15.211 1.310 -19.825 1.00 91.75 300 THR A N 1
ATOM 2278 C CA . THR A 1 300 ? -16.127 0.399 -19.134 1.00 91.75 300 THR A CA 1
ATOM 2279 C C . THR A 1 300 ? -17.436 1.095 -18.759 1.00 91.75 300 THR A C 1
ATOM 2281 O O . THR A 1 300 ? -17.459 2.271 -18.381 1.00 91.75 300 THR A O 1
ATOM 2284 N N . LYS A 1 301 ? -18.544 0.341 -18.807 1.00 87.69 301 LYS A N 1
ATOM 2285 C CA . LYS A 1 301 ? -19.862 0.818 -18.350 1.00 87.69 301 LYS A CA 1
ATOM 2286 C C . LYS A 1 301 ? -19.823 1.257 -16.883 1.00 87.69 301 LYS A C 1
ATOM 2288 O O . LYS A 1 301 ? -20.487 2.223 -16.528 1.00 87.69 301 LYS A O 1
ATOM 2293 N N . ASP A 1 302 ? -18.999 0.615 -16.056 1.00 82.00 302 ASP A N 1
ATOM 2294 C CA . ASP A 1 302 ? -18.850 0.934 -14.633 1.00 82.00 302 ASP A CA 1
ATOM 2295 C C . ASP A 1 302 ? -18.409 2.380 -14.389 1.00 82.00 302 ASP A C 1
ATOM 2297 O O . ASP A 1 302 ? -18.936 3.025 -13.483 1.00 82.00 302 ASP A O 1
ATOM 2301 N N . GLU A 1 303 ? -17.471 2.915 -15.176 1.00 80.94 303 GLU A N 1
ATOM 2302 C CA . GLU A 1 303 ? -17.029 4.306 -15.013 1.00 80.94 303 GLU A CA 1
ATOM 2303 C C . GLU A 1 303 ? -18.090 5.299 -15.506 1.00 80.94 303 GLU A C 1
ATOM 2305 O O . GLU A 1 303 ? -18.271 6.363 -14.911 1.00 80.94 303 GLU A O 1
ATOM 2310 N N . GLN A 1 304 ? -18.842 4.945 -16.551 1.00 79.94 304 GLN A N 1
ATOM 2311 C CA . GLN A 1 304 ? -19.972 5.750 -17.025 1.00 79.94 304 GLN A CA 1
ATOM 2312 C C . GLN A 1 304 ? -21.095 5.791 -15.981 1.00 79.94 304 GLN A C 1
ATOM 2314 O O . GLN A 1 304 ? -21.614 6.862 -15.667 1.00 79.94 304 GLN A O 1
ATOM 2319 N N . LEU A 1 305 ? -21.410 4.642 -15.376 1.00 77.81 305 LEU A N 1
ATOM 2320 C CA . LEU A 1 305 ? -22.355 4.540 -14.267 1.00 77.81 305 LEU A CA 1
ATOM 2321 C C . LEU A 1 305 ? -21.876 5.340 -13.055 1.00 77.81 305 LEU A C 1
ATOM 2323 O O . LEU A 1 305 ? -22.686 6.000 -12.425 1.00 77.81 305 LEU A O 1
ATOM 2327 N N . LEU A 1 306 ? -20.573 5.358 -12.756 1.00 73.38 306 LEU A N 1
ATOM 2328 C CA . LEU A 1 306 ? -20.011 6.135 -11.643 1.00 73.38 306 LEU A CA 1
ATOM 2329 C C . LEU A 1 306 ? -20.215 7.640 -11.812 1.00 73.38 306 LEU A C 1
ATOM 2331 O O . LEU A 1 306 ? -20.553 8.327 -10.854 1.00 73.38 306 LEU A O 1
ATOM 2335 N N . LYS A 1 307 ? -20.027 8.152 -13.032 1.00 72.56 307 LYS A N 1
ATOM 2336 C CA . LYS A 1 307 ? -20.274 9.568 -13.341 1.00 72.56 307 LYS A CA 1
ATOM 2337 C C . LYS A 1 307 ? -21.745 9.950 -13.144 1.00 72.56 307 LYS A C 1
ATOM 2339 O O . LYS A 1 307 ? -22.029 11.094 -12.797 1.00 72.56 307 LYS A O 1
ATOM 2344 N N . ASN A 1 308 ? -22.650 8.990 -13.333 1.00 70.12 308 ASN A N 1
ATOM 2345 C CA . ASN A 1 308 ? -24.095 9.191 -13.258 1.00 70.12 308 ASN A CA 1
ATOM 2346 C C . ASN A 1 308 ? -24.694 8.819 -11.888 1.00 70.12 308 ASN A C 1
ATOM 2348 O O . ASN A 1 308 ? -25.773 9.301 -11.537 1.00 70.12 308 ASN A O 1
ATOM 2352 N N . ASP A 1 309 ? -24.001 8.003 -11.091 1.00 65.00 309 ASP A N 1
ATOM 2353 C CA . ASP A 1 309 ? -24.439 7.567 -9.770 1.00 65.00 309 ASP A CA 1
ATOM 2354 C C . ASP A 1 309 ? -24.206 8.663 -8.723 1.00 65.00 309 ASP A C 1
ATOM 2356 O O . ASP A 1 309 ? -23.240 8.669 -7.957 1.00 65.00 309 ASP A O 1
ATOM 2360 N N . LYS A 1 310 ? -25.154 9.604 -8.671 1.00 56.06 310 LYS A N 1
ATOM 2361 C CA . LYS A 1 310 ? -25.231 10.629 -7.622 1.00 56.06 310 LYS A CA 1
ATOM 2362 C C . LYS A 1 310 ? -25.510 10.040 -6.234 1.00 56.06 310 LYS A C 1
ATOM 2364 O O . LYS A 1 310 ? -25.298 10.736 -5.244 1.00 56.06 310 LYS A O 1
ATOM 2369 N N . LYS A 1 311 ? -26.006 8.798 -6.146 1.00 52.44 311 LYS A N 1
ATOM 2370 C CA . LYS A 1 311 ? -26.384 8.156 -4.879 1.00 52.44 311 LYS A CA 1
ATOM 2371 C C . LYS A 1 311 ? -25.239 7.360 -4.254 1.00 52.44 311 LYS A C 1
ATOM 2373 O O . LYS A 1 311 ? -25.382 6.931 -3.113 1.00 52.44 311 LYS A O 1
ATOM 2378 N N . GLY A 1 312 ? -24.097 7.244 -4.939 1.00 55.47 312 GLY A N 1
ATOM 2379 C CA . GLY A 1 312 ? -22.858 6.712 -4.376 1.00 55.47 312 GLY A CA 1
ATOM 2380 C C . GLY A 1 312 ? -23.070 5.353 -3.723 1.00 55.47 312 GLY A C 1
ATOM 2381 O O . GLY A 1 312 ? -22.633 5.148 -2.581 1.00 55.47 312 GLY A O 1
ATOM 2382 N N . PHE A 1 313 ? -23.786 4.462 -4.419 1.00 51.38 313 PHE A N 1
ATOM 2383 C CA . PHE A 1 313 ? -24.178 3.190 -3.836 1.00 51.38 313 PHE A CA 1
ATOM 2384 C C . PHE A 1 313 ? -22.910 2.438 -3.435 1.00 51.38 313 PHE A C 1
ATOM 2386 O O . PHE A 1 313 ? -21.913 2.380 -4.164 1.00 51.38 313 PHE A O 1
ATOM 2393 N N . LEU A 1 314 ? -22.895 1.974 -2.190 1.00 61.06 314 LEU A N 1
ATOM 2394 C CA . LEU A 1 314 ? -21.841 1.113 -1.699 1.00 61.06 314 LEU A CA 1
ATOM 2395 C C . LEU A 1 314 ? -21.912 -0.161 -2.555 1.00 61.06 314 LEU A C 1
ATOM 2397 O O . LEU A 1 314 ? -22.915 -0.866 -2.539 1.00 61.06 314 LEU A O 1
ATOM 2401 N N . ASP A 1 315 ? -20.882 -0.412 -3.357 1.00 59.88 315 ASP A N 1
ATOM 2402 C CA . ASP A 1 315 ? -20.652 -1.737 -3.925 1.00 59.88 315 ASP A CA 1
ATOM 2403 C C . ASP A 1 315 ? -19.964 -2.520 -2.814 1.00 59.88 315 ASP A C 1
ATOM 2405 O O . ASP A 1 315 ? -18.765 -2.360 -2.560 1.00 59.88 315 ASP A O 1
ATOM 2409 N N . ILE A 1 316 ? -20.803 -3.144 -1.992 1.00 65.06 316 ILE A N 1
ATOM 2410 C CA . ILE A 1 316 ? -20.397 -3.653 -0.684 1.00 65.06 316 ILE A CA 1
ATOM 2411 C C . ILE A 1 316 ? -20.073 -5.130 -0.772 1.00 65.06 316 ILE A C 1
ATOM 2413 O O . ILE A 1 316 ? -19.188 -5.582 -0.061 1.00 65.06 316 ILE A O 1
ATOM 2417 N N . ASP A 1 317 ? -20.686 -5.869 -1.685 1.00 72.31 317 ASP A N 1
ATOM 2418 C CA . ASP A 1 317 ? -20.377 -7.278 -1.847 1.00 72.31 317 ASP A CA 1
ATOM 2419 C C . ASP A 1 317 ? -18.885 -7.419 -2.173 1.00 72.31 317 ASP A C 1
ATOM 2421 O O . ASP A 1 317 ? -18.371 -6.738 -3.059 1.00 72.31 317 ASP A O 1
ATOM 2425 N N . ASN A 1 318 ? -18.163 -8.289 -1.453 1.00 84.56 318 ASN A N 1
ATOM 2426 C CA . ASN A 1 318 ? -16.750 -8.628 -1.700 1.00 84.56 318 ASN A CA 1
ATOM 2427 C C . ASN A 1 318 ? -16.549 -9.326 -3.079 1.00 84.56 318 ASN A C 1
ATOM 2429 O O . ASN A 1 318 ? -15.728 -10.233 -3.220 1.00 84.56 318 ASN A O 1
ATOM 2433 N N . SER A 1 319 ? -17.322 -8.940 -4.096 1.00 88.00 319 SER A N 1
ATOM 2434 C CA . SER A 1 319 ? -17.310 -9.376 -5.490 1.00 88.00 319 SER A CA 1
ATOM 2435 C C . SER A 1 319 ? -15.952 -9.143 -6.154 1.00 88.00 319 SER A C 1
ATOM 2437 O O . SER A 1 319 ? -15.564 -9.856 -7.078 1.00 88.00 319 SER A O 1
ATOM 2439 N N . ASP A 1 320 ? -15.191 -8.184 -5.632 1.00 90.31 320 ASP A N 1
ATOM 2440 C CA . ASP A 1 320 ? -13.835 -7.857 -6.043 1.00 90.31 320 ASP A CA 1
ATOM 2441 C C . ASP A 1 320 ? -12.784 -8.864 -5.549 1.00 90.31 320 ASP A C 1
ATOM 2443 O O . ASP A 1 320 ? -11.713 -8.993 -6.146 1.00 90.31 320 ASP A O 1
ATOM 2447 N N . LEU A 1 321 ? -13.071 -9.600 -4.470 1.00 92.31 321 LEU A N 1
ATOM 2448 C CA . LEU A 1 321 ? -12.091 -10.419 -3.763 1.00 92.31 321 LEU A CA 1
ATOM 2449 C C . LEU A 1 321 ? -11.508 -11.547 -4.628 1.00 92.31 321 LEU A C 1
ATOM 2451 O O . LEU A 1 321 ? -10.289 -11.714 -4.586 1.00 92.31 321 LEU A O 1
ATOM 2455 N N . PRO A 1 322 ? -12.281 -12.310 -5.430 1.00 95.25 322 PRO A N 1
ATOM 2456 C CA . PRO A 1 322 ? -11.703 -13.318 -6.321 1.00 95.25 322 PRO A CA 1
ATOM 2457 C C . PRO A 1 322 ? -10.730 -12.712 -7.340 1.00 95.25 322 PRO A C 1
ATOM 2459 O O . PRO A 1 322 ? -9.632 -13.233 -7.537 1.00 95.25 322 PRO A O 1
ATOM 2462 N N . ALA A 1 323 ? -11.091 -11.571 -7.935 1.00 95.19 323 ALA A N 1
ATOM 2463 C CA . ALA A 1 323 ? -10.241 -10.884 -8.901 1.00 95.19 323 ALA A CA 1
ATOM 2464 C C . ALA A 1 323 ? -8.983 -10.296 -8.240 1.00 95.19 323 ALA A C 1
ATOM 2466 O O . ALA A 1 323 ? -7.892 -10.417 -8.791 1.00 95.19 323 ALA A O 1
ATOM 2467 N N . LEU A 1 324 ? -9.100 -9.732 -7.033 1.00 94.69 324 LEU A N 1
ATOM 2468 C CA . LEU A 1 324 ? -7.952 -9.259 -6.252 1.00 94.69 324 LEU A CA 1
ATOM 2469 C C . LEU A 1 324 ? -7.018 -10.390 -5.835 1.00 94.69 324 LEU A C 1
ATOM 2471 O O . LEU A 1 324 ? -5.803 -10.233 -5.918 1.00 94.69 324 LEU A O 1
ATOM 2475 N N . LYS A 1 325 ? -7.567 -11.534 -5.413 1.00 96.12 325 LYS A N 1
ATOM 2476 C CA . LYS A 1 325 ? -6.785 -12.735 -5.105 1.00 96.12 325 LYS A CA 1
ATOM 2477 C C . LYS A 1 325 ? -5.969 -13.170 -6.318 1.00 96.12 325 LYS A C 1
ATOM 2479 O O . LYS A 1 325 ? -4.766 -13.380 -6.189 1.00 96.12 325 LYS A O 1
ATOM 2484 N N . SER A 1 326 ? -6.612 -13.244 -7.485 1.00 96.81 326 SER A N 1
ATOM 2485 C CA . SER A 1 326 ? -5.945 -13.584 -8.742 1.00 96.81 326 SER A CA 1
ATOM 2486 C C . SER A 1 326 ? -4.867 -12.564 -9.108 1.00 96.81 326 SER A C 1
ATOM 2488 O O . SER A 1 326 ? -3.760 -12.957 -9.461 1.00 96.81 326 SER A O 1
ATOM 2490 N N . LEU A 1 327 ? -5.166 -11.265 -8.999 1.00 96.19 327 LEU A N 1
ATOM 2491 C CA . LEU A 1 327 ? -4.219 -10.193 -9.301 1.00 96.19 327 LEU A CA 1
ATOM 2492 C C . LEU A 1 327 ? -2.987 -10.275 -8.397 1.00 96.19 327 LEU A C 1
ATOM 2494 O O . LEU A 1 327 ? -1.868 -10.337 -8.896 1.00 96.19 327 LEU A O 1
ATOM 2498 N N . TYR A 1 328 ? -3.170 -10.293 -7.075 1.00 97.06 328 TYR A N 1
ATOM 2499 C CA . TYR A 1 328 ? -2.037 -10.352 -6.156 1.00 97.06 328 TYR A CA 1
ATOM 2500 C C . TYR A 1 328 ? -1.262 -11.662 -6.281 1.00 97.06 328 TYR A C 1
ATOM 2502 O O . TYR A 1 328 ? -0.040 -11.614 -6.266 1.00 97.06 328 TYR A O 1
ATOM 2510 N N . GLY A 1 329 ? -1.936 -12.803 -6.467 1.00 96.69 329 GLY A N 1
ATOM 2511 C CA . GLY A 1 329 ? -1.268 -14.083 -6.708 1.00 96.69 329 GLY A CA 1
ATOM 2512 C C . GLY A 1 329 ? -0.383 -14.048 -7.957 1.00 96.69 329 GLY A C 1
ATOM 2513 O O . GLY A 1 329 ? 0.785 -14.430 -7.890 1.00 96.69 329 GLY A O 1
ATOM 2514 N N . ALA A 1 330 ? -0.898 -13.508 -9.067 1.00 96.56 330 ALA A N 1
ATOM 2515 C CA . ALA A 1 330 ? -0.133 -13.336 -10.301 1.00 96.56 330 ALA A CA 1
ATOM 2516 C C . ALA A 1 330 ? 1.059 -12.382 -10.116 1.00 96.56 330 ALA A C 1
ATOM 2518 O O . ALA A 1 330 ? 2.166 -12.691 -10.554 1.00 96.56 330 ALA A O 1
ATOM 2519 N N . LEU A 1 331 ? 0.868 -11.253 -9.422 1.00 96.44 331 LEU A N 1
ATOM 2520 C CA . LEU A 1 331 ? 1.950 -10.308 -9.123 1.00 96.44 331 LEU A CA 1
ATOM 2521 C C . LEU A 1 331 ? 3.020 -10.920 -8.216 1.00 96.44 331 LEU A C 1
ATOM 2523 O O . LEU A 1 331 ? 4.204 -10.707 -8.456 1.00 96.44 331 LEU A O 1
ATOM 2527 N N . THR A 1 332 ? 2.624 -11.688 -7.199 1.00 98.00 332 THR A N 1
ATOM 2528 C CA . THR A 1 332 ? 3.556 -12.404 -6.323 1.00 98.00 332 THR A CA 1
ATOM 2529 C C . THR A 1 332 ? 4.370 -13.419 -7.116 1.00 98.00 332 THR A C 1
ATOM 2531 O O . THR A 1 332 ? 5.590 -13.438 -6.977 1.00 98.00 332 THR A O 1
ATOM 2534 N N . GLY A 1 333 ? 3.729 -14.204 -7.989 1.00 97.62 333 GLY A N 1
ATOM 2535 C CA . GLY A 1 333 ? 4.417 -15.151 -8.868 1.00 97.62 333 GLY A CA 1
ATOM 2536 C C . GLY A 1 333 ? 5.401 -14.467 -9.821 1.00 97.62 333 GLY A C 1
ATOM 2537 O O . GLY A 1 333 ? 6.560 -14.864 -9.892 1.00 97.62 333 GLY A O 1
ATOM 2538 N N . ALA A 1 334 ? 4.977 -13.393 -10.495 1.00 96.50 334 ALA A N 1
ATOM 2539 C CA . ALA A 1 334 ? 5.832 -12.633 -11.408 1.00 96.50 334 ALA A CA 1
ATOM 2540 C C . ALA A 1 334 ? 7.019 -11.967 -10.687 1.00 96.50 334 ALA A C 1
ATOM 2542 O O . ALA A 1 334 ? 8.151 -12.023 -11.167 1.00 96.50 334 ALA A O 1
ATOM 2543 N N . ALA A 1 335 ? 6.785 -11.375 -9.512 1.00 97.25 335 ALA A N 1
ATOM 2544 C CA . ALA A 1 335 ? 7.837 -10.774 -8.697 1.00 97.25 335 ALA A CA 1
ATOM 2545 C C . ALA A 1 335 ? 8.836 -11.823 -8.181 1.00 97.25 335 ALA A C 1
ATOM 2547 O O . ALA A 1 335 ? 10.041 -11.569 -8.192 1.00 97.25 335 ALA A O 1
ATOM 2548 N N . ALA A 1 336 ? 8.349 -13.002 -7.780 1.00 98.12 336 ALA A N 1
ATOM 2549 C CA . ALA A 1 336 ? 9.193 -14.114 -7.357 1.00 98.12 336 ALA A CA 1
ATOM 2550 C C . ALA A 1 336 ? 10.039 -14.645 -8.517 1.00 98.12 336 ALA A C 1
ATOM 2552 O O . ALA A 1 336 ? 11.242 -14.815 -8.359 1.00 98.12 336 ALA A O 1
ATOM 2553 N N . ALA A 1 337 ? 9.447 -14.822 -9.701 1.00 97.19 337 ALA A N 1
ATOM 2554 C CA . ALA A 1 337 ? 10.171 -15.231 -10.902 1.00 97.19 337 ALA A CA 1
ATOM 2555 C C . ALA A 1 337 ? 11.269 -14.223 -11.281 1.00 97.19 337 ALA A C 1
ATOM 2557 O O . ALA A 1 337 ? 12.389 -14.623 -11.589 1.00 97.19 337 ALA A O 1
ATOM 2558 N N . ALA A 1 338 ? 10.987 -12.918 -11.189 1.00 95.00 338 ALA A N 1
ATOM 2559 C CA . ALA A 1 338 ? 11.994 -11.884 -11.410 1.00 95.00 338 ALA A CA 1
ATOM 2560 C C . ALA A 1 338 ? 13.129 -11.953 -10.373 1.00 95.00 338 ALA A C 1
ATOM 2562 O O . ALA A 1 338 ? 14.296 -11.854 -10.737 1.00 95.00 338 ALA A O 1
ATOM 2563 N N . HIS A 1 339 ? 12.817 -12.153 -9.090 1.00 95.31 339 HIS A N 1
ATOM 2564 C CA . HIS A 1 339 ? 13.844 -12.303 -8.058 1.00 95.31 339 HIS A CA 1
ATOM 2565 C C . HIS A 1 339 ? 14.695 -13.560 -8.266 1.00 95.31 339 HIS A C 1
ATOM 2567 O O . HIS A 1 339 ? 15.921 -13.491 -8.214 1.00 95.31 339 HIS A O 1
ATOM 2573 N N . LEU A 1 340 ? 14.062 -14.693 -8.572 1.00 94.81 340 LEU A N 1
ATOM 2574 C CA . LEU A 1 340 ? 14.765 -15.932 -8.883 1.00 94.81 340 LEU A CA 1
ATOM 2575 C C . LEU A 1 340 ? 15.680 -15.753 -10.099 1.00 94.81 340 LEU A C 1
ATOM 2577 O O . LEU A 1 340 ? 16.849 -16.111 -10.033 1.00 94.81 340 LEU A O 1
ATOM 2581 N N . GLY A 1 341 ? 15.183 -15.141 -11.176 1.00 92.62 341 GLY A N 1
ATOM 2582 C CA . GLY A 1 341 ? 15.943 -14.938 -12.409 1.00 92.62 341 GLY A CA 1
ATOM 2583 C C . GLY A 1 341 ? 17.101 -13.945 -12.280 1.00 92.62 341 GLY A C 1
ATOM 2584 O O . GLY A 1 341 ? 18.175 -14.202 -12.814 1.00 92.62 341 GLY A O 1
ATOM 2585 N N . PHE A 1 342 ? 16.911 -12.828 -11.571 1.00 90.31 342 PHE A N 1
ATOM 2586 C CA . PHE A 1 342 ? 17.924 -11.767 -11.479 1.00 90.31 342 PHE A CA 1
ATOM 2587 C C . PHE A 1 342 ? 18.851 -11.879 -10.264 1.00 90.31 342 PHE A C 1
ATOM 2589 O O . PHE A 1 342 ? 19.913 -11.262 -10.271 1.00 90.31 342 PHE A O 1
ATOM 2596 N N . VAL A 1 343 ? 18.470 -12.631 -9.226 1.00 90.19 343 VAL A N 1
ATOM 2597 C CA . VAL A 1 343 ? 19.218 -12.695 -7.958 1.00 90.19 343 VAL A CA 1
ATOM 2598 C C . VAL A 1 343 ? 19.647 -14.117 -7.631 1.00 90.19 343 VAL A C 1
ATOM 2600 O O . VAL A 1 343 ? 20.841 -14.379 -7.502 1.00 90.19 343 VAL A O 1
ATOM 2603 N N . VAL A 1 344 ? 18.694 -15.045 -7.521 1.00 91.06 344 VAL A N 1
ATOM 2604 C CA . VAL A 1 344 ? 18.974 -16.395 -7.003 1.00 91.06 344 VAL A CA 1
ATOM 2605 C C . VAL A 1 344 ? 19.710 -17.257 -8.027 1.00 91.06 344 VAL A C 1
ATOM 2607 O O . VAL A 1 344 ? 20.712 -17.871 -7.685 1.00 91.06 344 VAL A O 1
ATOM 2610 N N . MET A 1 345 ? 19.273 -17.283 -9.286 1.00 90.50 345 MET A N 1
ATOM 2611 C CA . MET A 1 345 ? 19.909 -18.093 -10.332 1.00 90.50 345 MET A CA 1
ATOM 2612 C C . MET A 1 345 ? 21.347 -17.650 -10.633 1.00 90.50 345 MET A C 1
ATOM 2614 O O . MET A 1 345 ? 22.215 -18.519 -10.671 1.00 90.50 345 MET A O 1
ATOM 2618 N N . PRO A 1 346 ? 21.663 -16.345 -10.781 1.00 86.94 346 PRO A N 1
ATOM 2619 C CA . PRO A 1 346 ? 23.053 -15.905 -10.894 1.00 86.94 346 PRO A CA 1
ATOM 2620 C C . PRO A 1 346 ? 23.907 -16.334 -9.695 1.00 86.94 346 PRO A C 1
ATOM 2622 O O . PRO A 1 346 ? 25.021 -16.817 -9.881 1.00 86.94 346 PRO A O 1
ATOM 2625 N N . TRP A 1 347 ? 23.360 -16.232 -8.477 1.00 84.75 347 TRP A N 1
ATOM 2626 C CA . TRP A 1 347 ? 24.040 -16.666 -7.256 1.00 84.75 347 TRP A CA 1
ATOM 2627 C C . TRP A 1 347 ? 24.318 -18.178 -7.236 1.00 84.75 347 TRP A C 1
ATOM 2629 O O . TRP A 1 347 ? 25.442 -18.586 -6.952 1.00 84.75 347 TRP A O 1
ATOM 2639 N N . LEU A 1 348 ? 23.330 -19.007 -7.591 1.00 87.75 348 LEU A N 1
ATOM 2640 C CA . LEU A 1 348 ? 23.462 -20.469 -7.635 1.00 87.75 348 LEU A CA 1
ATOM 2641 C C . LEU A 1 348 ? 24.392 -20.955 -8.751 1.00 87.75 348 LEU A C 1
ATOM 2643 O O . LEU A 1 348 ? 25.113 -21.930 -8.561 1.00 87.75 348 LEU A O 1
ATOM 2647 N N . ASN A 1 349 ? 24.410 -20.271 -9.896 1.00 86.38 349 ASN A N 1
ATOM 2648 C CA . ASN A 1 349 ? 25.239 -20.640 -11.046 1.00 86.38 349 ASN A CA 1
ATOM 2649 C C . ASN A 1 349 ? 26.728 -20.312 -10.853 1.00 86.38 349 ASN A C 1
ATOM 2651 O O . ASN A 1 349 ? 27.504 -20.435 -11.799 1.00 86.38 349 ASN A O 1
ATOM 2655 N N . GLY A 1 350 ? 27.132 -19.864 -9.660 1.00 72.50 350 GLY A N 1
ATOM 2656 C CA . GLY A 1 350 ? 28.528 -19.578 -9.354 1.00 72.50 350 GLY A CA 1
ATOM 2657 C C . GLY A 1 350 ? 29.119 -18.513 -10.272 1.00 72.50 350 GLY A C 1
ATOM 2658 O O . GLY A 1 350 ? 30.313 -18.575 -10.563 1.00 72.50 350 GLY A O 1
ATOM 2659 N N . SER A 1 351 ? 28.299 -17.560 -10.755 1.00 66.31 351 SER A N 1
ATOM 2660 C CA . SER A 1 351 ? 28.808 -16.421 -11.522 1.00 66.31 351 SER A CA 1
ATOM 2661 C C . SER A 1 351 ? 29.997 -15.843 -10.755 1.00 66.31 351 SER A C 1
ATOM 2663 O O . SER A 1 351 ? 29.859 -15.556 -9.567 1.00 66.31 351 SER A O 1
ATOM 2665 N N . SER A 1 352 ? 31.158 -15.736 -11.408 1.00 48.62 352 SER A N 1
ATOM 2666 C CA . SER A 1 352 ? 32.499 -15.572 -10.813 1.00 48.62 352 SER A CA 1
ATOM 2667 C C . SER A 1 352 ? 32.704 -14.341 -9.915 1.00 48.62 352 SER A C 1
ATOM 2669 O O . SER A 1 352 ? 33.782 -14.150 -9.358 1.00 48.62 352 SER A O 1
ATOM 2671 N N . LEU A 1 353 ? 31.664 -13.533 -9.715 1.00 52.47 353 LEU A N 1
ATOM 2672 C CA . LEU A 1 353 ? 31.541 -12.567 -8.637 1.00 52.47 353 LEU A CA 1
ATOM 2673 C C . LEU A 1 353 ? 30.462 -13.044 -7.644 1.00 52.47 353 LEU A C 1
ATOM 2675 O O . LEU A 1 353 ? 29.292 -12.693 -7.813 1.00 52.47 353 LEU A O 1
ATOM 2679 N N . PRO A 1 354 ? 30.813 -13.751 -6.549 1.00 52.09 354 PRO A N 1
ATOM 2680 C CA . PRO A 1 354 ? 29.927 -13.933 -5.385 1.00 52.09 354 PRO A CA 1
ATOM 2681 C C . PRO A 1 354 ? 29.415 -12.603 -4.796 1.00 52.09 354 PRO A C 1
ATOM 2683 O O . PRO A 1 354 ? 28.529 -12.590 -3.942 1.00 52.09 354 PRO A O 1
ATOM 2686 N N . THR A 1 355 ? 29.934 -11.471 -5.274 1.00 61.72 355 THR A N 1
ATOM 2687 C CA . THR A 1 355 ? 29.456 -10.132 -4.967 1.00 61.72 355 THR A CA 1
ATOM 2688 C C . THR A 1 355 ? 28.285 -9.676 -5.836 1.00 61.72 355 THR A C 1
ATOM 2690 O O . THR A 1 355 ? 27.660 -8.718 -5.430 1.00 61.72 355 THR A O 1
ATOM 2693 N N . LEU A 1 356 ? 27.896 -10.321 -6.947 1.00 67.00 356 LEU A N 1
ATOM 2694 C CA . LEU A 1 356 ? 26.877 -9.778 -7.871 1.00 67.00 356 LEU A CA 1
ATOM 2695 C C . LEU A 1 356 ? 25.519 -9.451 -7.200 1.00 67.00 356 LEU A C 1
ATOM 2697 O O . LEU A 1 356 ? 25.023 -8.337 -7.394 1.00 67.00 356 LEU A O 1
ATOM 2701 N N . PRO A 1 357 ? 24.915 -10.326 -6.364 1.00 69.12 357 PRO A N 1
ATOM 2702 C CA . PRO A 1 357 ? 23.710 -9.962 -5.615 1.00 69.12 357 PRO A CA 1
ATOM 2703 C C . PRO A 1 357 ? 23.980 -8.820 -4.631 1.00 69.12 357 PRO A C 1
ATOM 2705 O O . PRO A 1 357 ? 23.181 -7.895 -4.505 1.00 69.12 357 PRO A O 1
ATOM 2708 N N . LEU A 1 358 ? 25.131 -8.862 -3.957 1.00 75.56 358 LEU A N 1
ATOM 2709 C CA . LEU A 1 358 ? 25.542 -7.853 -2.985 1.00 75.56 358 LEU A CA 1
ATOM 2710 C C . LEU A 1 358 ? 25.777 -6.487 -3.652 1.00 75.56 358 LEU A C 1
ATOM 2712 O O . LEU A 1 358 ? 25.368 -5.468 -3.114 1.00 75.56 358 LEU A O 1
ATOM 2716 N N . ASP A 1 359 ? 26.363 -6.472 -4.845 1.00 75.88 359 ASP A N 1
ATOM 2717 C CA . ASP A 1 359 ? 26.648 -5.312 -5.682 1.00 75.88 359 ASP A CA 1
ATOM 2718 C C . ASP A 1 359 ? 25.355 -4.736 -6.262 1.00 75.88 359 ASP A C 1
ATOM 2720 O O . ASP A 1 359 ? 25.179 -3.518 -6.301 1.00 75.88 359 ASP A O 1
ATOM 2724 N N . MET A 1 360 ? 24.387 -5.593 -6.601 1.00 81.12 360 MET A N 1
ATOM 2725 C CA . MET A 1 360 ? 23.040 -5.151 -6.952 1.00 81.12 360 MET A CA 1
ATOM 2726 C C . MET A 1 360 ? 22.370 -4.421 -5.778 1.00 81.12 360 MET A C 1
ATOM 2728 O O . MET A 1 360 ? 21.732 -3.395 -5.990 1.00 81.12 360 MET A O 1
ATOM 2732 N N . PHE A 1 361 ? 22.548 -4.890 -4.538 1.00 83.12 361 PHE A N 1
ATOM 2733 C CA . PHE A 1 361 ? 22.061 -4.197 -3.336 1.00 83.12 361 PHE A CA 1
ATOM 2734 C C . PHE A 1 361 ? 22.985 -3.069 -2.841 1.00 83.12 361 PHE A C 1
ATOM 2736 O O . PHE A 1 361 ? 22.561 -2.282 -2.000 1.00 83.12 361 PHE A O 1
ATOM 2743 N N . ARG A 1 362 ? 24.202 -2.919 -3.381 1.00 83.44 362 ARG A N 1
ATOM 2744 C CA . ARG A 1 362 ? 25.009 -1.692 -3.238 1.00 83.44 362 ARG A CA 1
ATOM 2745 C C . ARG A 1 362 ? 24.486 -0.563 -4.120 1.00 83.44 362 ARG A C 1
ATOM 2747 O O . ARG A 1 362 ? 24.818 0.596 -3.866 1.00 83.44 362 ARG A O 1
ATOM 2754 N N . ASN A 1 363 ? 23.659 -0.869 -5.126 1.00 86.00 363 ASN A N 1
ATOM 2755 C CA . ASN A 1 363 ? 22.889 0.150 -5.822 1.00 86.00 363 ASN A CA 1
ATOM 2756 C C . ASN A 1 363 ? 21.827 0.725 -4.877 1.00 86.00 363 ASN A C 1
ATOM 2758 O O . ASN A 1 363 ? 20.916 0.028 -4.415 1.00 86.00 363 ASN A O 1
ATOM 2762 N N . ARG A 1 364 ? 21.922 2.032 -4.631 1.00 87.00 364 ARG A N 1
ATOM 2763 C CA . ARG A 1 364 ? 21.041 2.737 -3.701 1.00 87.00 364 ARG A CA 1
ATOM 2764 C C . ARG A 1 364 ? 19.560 2.620 -4.058 1.00 87.00 364 ARG A C 1
ATOM 2766 O O . ARG A 1 364 ? 18.728 2.541 -3.156 1.00 87.00 364 ARG A O 1
ATOM 2773 N N . GLU A 1 365 ? 19.204 2.628 -5.341 1.00 88.12 365 GLU A N 1
ATOM 2774 C CA . GLU A 1 365 ? 17.802 2.551 -5.755 1.00 88.12 365 GLU A CA 1
ATOM 2775 C C . GLU A 1 365 ? 17.208 1.170 -5.486 1.00 88.12 365 GLU A C 1
ATOM 2777 O O . GLU A 1 365 ? 16.141 1.087 -4.874 1.00 88.12 365 GLU A O 1
ATOM 2782 N N . VAL A 1 366 ? 17.931 0.101 -5.835 1.00 90.94 366 VAL A N 1
ATOM 2783 C CA . VAL A 1 366 ? 17.525 -1.279 -5.526 1.00 90.94 366 VAL A CA 1
ATOM 2784 C C . VAL A 1 366 ? 17.356 -1.462 -4.020 1.00 90.94 366 VAL A C 1
ATOM 2786 O O . VAL A 1 366 ? 16.313 -1.947 -3.578 1.00 90.94 366 VAL A O 1
ATOM 2789 N N . PHE A 1 367 ? 18.349 -1.044 -3.228 1.00 92.19 367 PHE A N 1
ATOM 2790 C CA . PHE A 1 367 ? 18.330 -1.190 -1.773 1.00 92.19 367 PHE A CA 1
ATOM 2791 C C . PHE A 1 367 ? 17.137 -0.478 -1.137 1.00 92.19 367 PHE A C 1
ATOM 2793 O O . PHE A 1 367 ? 16.371 -1.080 -0.380 1.00 92.19 367 PHE A O 1
ATOM 2800 N N . VAL A 1 368 ? 16.933 0.799 -1.478 1.00 92.75 368 VAL A N 1
ATOM 2801 C CA . VAL A 1 368 ? 15.841 1.589 -0.903 1.00 92.75 368 VAL A CA 1
ATOM 2802 C C . VAL A 1 368 ? 14.483 1.069 -1.361 1.00 92.75 368 VAL A C 1
ATOM 2804 O O . VAL A 1 368 ? 13.563 1.015 -0.549 1.00 92.75 368 VAL A O 1
ATOM 2807 N N . LEU A 1 369 ? 14.326 0.645 -2.618 1.00 94.00 369 LEU A N 1
ATOM 2808 C CA . LEU A 1 369 ? 13.070 0.060 -3.093 1.00 94.00 369 LEU A CA 1
ATOM 2809 C C . LEU A 1 369 ? 12.755 -1.268 -2.407 1.00 94.00 369 LEU A C 1
ATOM 2811 O O . LEU A 1 369 ? 11.634 -1.456 -1.933 1.00 94.00 369 LEU A O 1
ATOM 2815 N N . ALA A 1 370 ? 13.736 -2.166 -2.321 1.00 95.25 370 ALA A N 1
ATOM 2816 C CA . ALA A 1 370 ? 13.604 -3.444 -1.636 1.00 95.25 370 ALA A CA 1
ATOM 2817 C C . ALA A 1 370 ? 13.238 -3.253 -0.158 1.00 95.25 370 ALA A C 1
ATOM 2819 O O . ALA A 1 370 ? 12.258 -3.832 0.318 1.00 95.25 370 ALA A O 1
ATOM 2820 N N . GLY A 1 371 ? 13.971 -2.384 0.544 1.00 95.31 371 GLY A N 1
ATOM 2821 C CA . GLY A 1 371 ? 13.694 -2.041 1.936 1.00 95.31 371 GLY A CA 1
ATOM 2822 C C . GLY A 1 371 ? 12.333 -1.366 2.113 1.00 95.31 371 GLY A C 1
ATOM 2823 O O . GLY A 1 371 ? 11.615 -1.674 3.061 1.00 95.31 371 GLY A O 1
ATOM 2824 N N . SER A 1 372 ? 11.923 -0.507 1.174 1.00 96.00 372 SER A N 1
ATOM 2825 C CA . SER A 1 372 ? 10.616 0.157 1.211 1.00 96.00 372 SER A CA 1
ATOM 2826 C C . SER A 1 372 ? 9.477 -0.841 1.032 1.00 96.00 372 SER A C 1
ATOM 2828 O O . SER A 1 372 ? 8.499 -0.784 1.767 1.00 96.00 372 SER A O 1
ATOM 2830 N N . LEU A 1 373 ? 9.599 -1.787 0.098 1.00 96.56 373 LEU A N 1
ATOM 2831 C CA . LEU A 1 373 ? 8.622 -2.859 -0.101 1.00 96.56 373 LEU A CA 1
ATOM 2832 C C . LEU A 1 373 ? 8.508 -3.752 1.141 1.00 96.56 373 LEU A C 1
ATOM 2834 O O . LEU A 1 373 ? 7.397 -4.034 1.589 1.00 96.56 373 LEU A O 1
ATOM 2838 N N . LEU A 1 374 ? 9.634 -4.127 1.752 1.00 95.94 374 LEU A N 1
ATOM 2839 C CA . LEU A 1 374 ? 9.640 -4.890 3.001 1.00 95.94 374 LEU A CA 1
ATOM 2840 C C . LEU A 1 374 ? 9.005 -4.100 4.157 1.00 95.94 374 LEU A C 1
ATOM 2842 O O . LEU A 1 374 ? 8.123 -4.614 4.845 1.00 95.94 374 LEU A O 1
ATOM 2846 N N . GLY A 1 375 ? 9.379 -2.830 4.335 1.00 94.06 375 GLY A N 1
ATOM 2847 C CA . GLY A 1 375 ? 8.745 -1.932 5.303 1.00 94.06 375 GLY A CA 1
ATOM 2848 C C . GLY A 1 375 ? 7.244 -1.785 5.043 1.00 94.06 375 GLY A C 1
ATOM 2849 O O . GLY A 1 375 ? 6.431 -1.835 5.967 1.00 94.06 375 GLY A O 1
ATOM 2850 N N . GLY A 1 376 ? 6.846 -1.723 3.772 1.00 93.81 376 GLY A N 1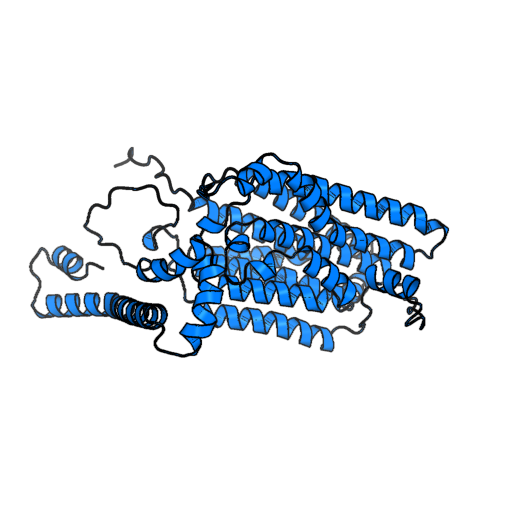
ATOM 2851 C CA . GLY A 1 376 ? 5.457 -1.699 3.322 1.00 93.81 376 GLY A CA 1
ATOM 2852 C C . GLY A 1 376 ? 4.686 -2.967 3.685 1.00 93.81 376 GLY A C 1
ATOM 2853 O O . GLY A 1 376 ? 3.487 -2.902 3.965 1.00 93.81 376 GLY A O 1
ATOM 2854 N N . ALA A 1 377 ? 5.362 -4.116 3.705 1.00 95.81 377 ALA A N 1
ATOM 2855 C CA . ALA A 1 377 ? 4.803 -5.390 4.134 1.00 95.81 377 ALA A CA 1
ATOM 2856 C C . ALA A 1 377 ? 4.643 -5.427 5.663 1.00 95.81 377 ALA A C 1
ATOM 2858 O O . ALA A 1 377 ? 3.553 -5.696 6.169 1.00 95.81 377 ALA A O 1
ATOM 2859 N N . ILE A 1 378 ? 5.685 -5.055 6.411 1.00 94.50 378 ILE A N 1
ATOM 2860 C CA . ILE A 1 378 ? 5.668 -5.020 7.883 1.00 94.50 378 ILE A CA 1
ATOM 2861 C C . ILE A 1 378 ? 4.599 -4.048 8.394 1.00 94.50 378 ILE A C 1
ATOM 2863 O O . ILE A 1 378 ? 3.779 -4.408 9.238 1.00 94.50 378 ILE A O 1
ATOM 2867 N N . THR A 1 379 ? 4.547 -2.834 7.843 1.00 92.56 379 THR A N 1
ATOM 2868 C CA . THR A 1 379 ? 3.522 -1.835 8.192 1.00 92.56 379 THR A CA 1
ATOM 2869 C C . THR A 1 379 ? 2.112 -2.331 7.877 1.00 92.56 379 THR A C 1
ATOM 2871 O O . THR A 1 379 ? 1.187 -2.049 8.635 1.00 92.56 379 THR A O 1
ATOM 2874 N N . SER A 1 380 ? 1.936 -3.126 6.817 1.00 92.25 380 SER A N 1
ATOM 2875 C CA . SER A 1 380 ? 0.664 -3.774 6.484 1.00 92.25 380 SER A CA 1
ATOM 2876 C C . SER A 1 380 ? 0.271 -4.851 7.506 1.00 92.25 380 SER A C 1
ATOM 2878 O O . SER A 1 380 ? -0.880 -4.878 7.947 1.00 92.25 380 SER A O 1
ATOM 2880 N N . ILE A 1 381 ? 1.210 -5.702 7.934 1.00 94.69 381 ILE A N 1
ATOM 2881 C CA . ILE A 1 381 ? 0.981 -6.734 8.963 1.00 94.69 381 ILE A CA 1
ATOM 2882 C C . ILE A 1 381 ? 0.610 -6.091 10.295 1.00 94.69 381 ILE A C 1
ATOM 2884 O O . ILE A 1 381 ? -0.424 -6.416 10.882 1.00 94.69 381 ILE A O 1
ATOM 2888 N N . VAL A 1 382 ? 1.427 -5.143 10.751 1.00 92.56 382 VAL A N 1
ATOM 2889 C CA . VAL A 1 382 ? 1.198 -4.473 12.029 1.00 92.56 382 VAL A CA 1
ATOM 2890 C C . VAL A 1 382 ? -0.062 -3.625 11.967 1.00 92.56 382 VAL A C 1
ATOM 2892 O O . VAL A 1 382 ? -0.874 -3.715 12.876 1.00 92.56 382 VAL A O 1
ATOM 2895 N N . GLY A 1 383 ? -0.315 -2.909 10.871 1.00 90.25 383 GLY A N 1
ATOM 2896 C CA . GLY A 1 383 ? -1.573 -2.190 10.671 1.00 90.25 383 GLY A CA 1
ATOM 2897 C C . GLY A 1 383 ? -2.794 -3.104 10.810 1.00 90.25 383 GLY A C 1
ATOM 2898 O O . GLY A 1 383 ? -3.722 -2.779 11.543 1.00 90.25 383 GLY A O 1
ATOM 2899 N N . THR A 1 384 ? -2.758 -4.295 10.204 1.00 91.62 384 THR A N 1
ATOM 2900 C CA . THR A 1 384 ? -3.839 -5.295 10.314 1.00 91.62 384 THR A CA 1
ATOM 2901 C C . THR A 1 384 ? -4.032 -5.765 11.763 1.00 91.62 384 THR A C 1
ATOM 2903 O O . THR A 1 384 ? -5.163 -5.958 12.211 1.00 91.62 384 THR A O 1
ATOM 2906 N N . ARG A 1 385 ? -2.943 -5.889 12.534 1.00 93.75 385 ARG A N 1
ATOM 2907 C CA . ARG A 1 385 ? -2.994 -6.203 13.971 1.00 93.75 385 ARG A CA 1
ATOM 2908 C C . ARG A 1 385 ? -3.536 -5.054 14.811 1.00 93.75 385 ARG A C 1
ATOM 2910 O O . ARG A 1 385 ? -4.389 -5.293 15.663 1.00 93.75 385 ARG A O 1
ATOM 2917 N N . LEU A 1 386 ? -3.045 -3.834 14.611 1.00 89.94 386 LEU A N 1
ATOM 2918 C CA . LEU A 1 386 ? -3.476 -2.645 15.354 1.00 89.94 386 LEU A CA 1
ATOM 2919 C C . LEU A 1 386 ? -4.979 -2.402 15.171 1.00 89.94 386 LEU A C 1
ATOM 2921 O O . LEU A 1 386 ? -5.645 -1.947 16.093 1.00 89.94 386 LEU A O 1
ATOM 2925 N N . GLN A 1 387 ? -5.516 -2.782 14.011 1.00 87.38 387 GLN A N 1
ATOM 2926 C CA . GLN A 1 387 ? -6.941 -2.724 13.692 1.00 87.38 387 GLN A CA 1
ATOM 2927 C C . GLN A 1 387 ? -7.772 -3.869 14.287 1.00 87.38 387 GLN A C 1
ATOM 2929 O O . GLN A 1 387 ? -8.994 -3.801 14.234 1.00 87.38 387 GLN A O 1
ATOM 2934 N N . GLY A 1 388 ? -7.141 -4.898 14.856 1.00 91.00 388 GLY A N 1
ATOM 2935 C CA . GLY A 1 388 ? -7.820 -6.013 15.512 1.00 91.00 388 GLY A CA 1
ATOM 2936 C C . GLY A 1 388 ? -8.188 -7.190 14.606 1.00 91.00 388 GLY A C 1
ATOM 2937 O O . GLY A 1 388 ? -8.613 -8.209 15.129 1.00 91.00 388 GLY A O 1
ATOM 2938 N N . TYR A 1 389 ? -7.968 -7.115 13.285 1.00 92.00 389 TYR A N 1
ATOM 2939 C CA . TYR A 1 389 ? -8.320 -8.187 12.328 1.00 92.00 389 TYR A CA 1
ATOM 2940 C C . TYR A 1 389 ? -7.474 -9.459 12.463 1.00 92.00 389 TYR A C 1
ATOM 2942 O O . TYR A 1 389 ? -7.810 -10.503 11.907 1.00 92.00 389 TYR A O 1
ATOM 2950 N N . VAL A 1 390 ? -6.357 -9.387 13.184 1.00 95.44 390 VAL A N 1
ATOM 2951 C CA . VAL A 1 390 ? -5.509 -10.539 13.491 1.00 95.44 390 VAL A CA 1
ATOM 2952 C C . VAL A 1 390 ? -5.020 -10.455 14.933 1.00 95.44 390 VAL A C 1
ATOM 2954 O O . VAL A 1 390 ? -4.820 -9.367 15.471 1.00 95.44 390 VAL A O 1
ATOM 2957 N N . THR A 1 391 ? -4.786 -11.604 15.563 1.00 96.44 391 THR A N 1
ATOM 2958 C CA . THR A 1 391 ? -4.142 -11.685 16.881 1.00 96.44 391 THR A CA 1
ATOM 2959 C C . THR A 1 391 ? -2.658 -11.319 16.809 1.00 96.44 391 THR A C 1
ATOM 2961 O O . THR A 1 391 ? -2.033 -11.386 15.749 1.00 96.44 391 THR A O 1
ATOM 2964 N N . THR A 1 392 ? -2.046 -10.969 17.948 1.00 96.19 392 THR A N 1
ATOM 2965 C CA . THR A 1 392 ? -0.600 -10.674 18.003 1.00 96.19 392 THR A CA 1
ATOM 2966 C C . THR A 1 392 ? 0.224 -11.863 17.507 1.00 96.19 392 THR A C 1
ATOM 2968 O O . THR A 1 392 ? 1.127 -11.690 16.695 1.00 96.19 392 THR A O 1
ATOM 2971 N N . ARG A 1 393 ? -0.146 -13.087 17.909 1.00 97.38 393 ARG A N 1
ATOM 2972 C CA . ARG A 1 393 ? 0.507 -14.321 17.447 1.00 97.38 393 ARG A CA 1
ATOM 2973 C C . ARG A 1 393 ? 0.397 -14.497 15.931 1.00 97.38 393 ARG A C 1
ATOM 2975 O O . ARG A 1 393 ? 1.381 -14.859 15.292 1.00 97.38 393 ARG A O 1
ATOM 2982 N N . GLY A 1 394 ? -0.774 -14.223 15.350 1.00 96.94 394 GLY A N 1
ATOM 2983 C CA . GLY A 1 394 ? -0.973 -14.298 13.901 1.00 96.94 394 GLY A CA 1
ATOM 2984 C C . GLY A 1 394 ? -0.130 -13.274 13.136 1.00 96.94 394 GLY A C 1
ATOM 2985 O O . GLY A 1 394 ? 0.482 -13.614 12.124 1.00 96.94 394 GLY A O 1
ATOM 2986 N N . ALA A 1 395 ? -0.028 -12.050 13.656 1.00 96.75 395 ALA A N 1
ATOM 2987 C CA . ALA A 1 395 ? 0.816 -11.007 13.080 1.00 96.75 395 ALA A CA 1
ATOM 2988 C C . ALA A 1 395 ? 2.307 -11.372 13.140 1.00 96.75 395 ALA A C 1
ATOM 2990 O O . ALA A 1 395 ? 2.987 -11.308 12.119 1.00 96.75 395 ALA A O 1
ATOM 2991 N N . VAL A 1 396 ? 2.797 -11.837 14.297 1.00 97.25 396 VAL A N 1
ATOM 2992 C CA . VAL A 1 396 ? 4.192 -12.280 14.471 1.00 97.25 396 VAL A CA 1
ATOM 2993 C C . VAL A 1 396 ? 4.517 -13.444 13.538 1.00 97.25 396 VAL A C 1
ATOM 2995 O O . VAL A 1 396 ? 5.516 -13.390 12.829 1.00 97.25 396 VAL A O 1
ATOM 2998 N N . ARG A 1 397 ? 3.648 -14.461 13.461 1.00 97.94 397 ARG A N 1
ATOM 2999 C CA . ARG A 1 397 ? 3.830 -15.595 12.540 1.00 97.94 397 ARG A CA 1
ATOM 3000 C C . ARG A 1 397 ? 3.929 -15.129 11.088 1.00 97.94 397 ARG A C 1
ATOM 3002 O O . ARG A 1 397 ? 4.813 -15.573 10.367 1.00 97.94 397 ARG A O 1
ATOM 3009 N N . THR A 1 398 ? 3.043 -14.228 10.669 1.00 97.50 398 THR A N 1
ATOM 3010 C CA . THR A 1 398 ? 3.048 -13.686 9.301 1.00 97.50 398 THR A CA 1
ATOM 3011 C C . THR A 1 398 ? 4.315 -12.872 9.031 1.00 97.50 398 THR A C 1
ATOM 3013 O O . THR A 1 398 ? 4.903 -12.997 7.959 1.00 97.50 398 THR A O 1
ATOM 3016 N N . GLY A 1 399 ? 4.778 -12.091 10.012 1.00 97.06 399 GLY A N 1
ATOM 3017 C CA . GLY A 1 399 ? 6.037 -11.350 9.932 1.00 97.06 399 GLY A CA 1
ATOM 3018 C C . GLY A 1 399 ? 7.242 -12.275 9.775 1.00 97.06 399 GLY A C 1
ATOM 3019 O O . GLY A 1 399 ? 8.029 -12.090 8.853 1.00 97.06 399 GLY A O 1
ATOM 3020 N N . LEU A 1 400 ? 7.340 -13.317 10.605 1.00 97.69 400 LEU A N 1
ATOM 3021 C CA . LEU A 1 400 ? 8.414 -14.312 10.523 1.00 97.69 400 LEU A CA 1
ATOM 3022 C C . LEU A 1 400 ? 8.412 -15.045 9.178 1.00 97.69 400 LEU A C 1
ATOM 3024 O O . LEU A 1 400 ? 9.456 -15.151 8.546 1.00 97.69 400 LEU A O 1
ATOM 3028 N N . LEU A 1 401 ? 7.245 -15.485 8.696 1.00 97.62 401 LEU A N 1
ATOM 3029 C CA . LEU A 1 401 ? 7.128 -16.109 7.374 1.00 97.62 401 LEU A CA 1
ATOM 3030 C C . LEU A 1 401 ? 7.550 -15.155 6.248 1.00 97.62 401 LEU A C 1
ATOM 3032 O O . LEU A 1 401 ? 8.209 -15.581 5.307 1.00 97.62 401 LEU A O 1
ATOM 3036 N N . SER A 1 402 ? 7.219 -13.866 6.359 1.00 97.06 402 SER A N 1
ATOM 3037 C CA . SER A 1 402 ? 7.628 -12.847 5.383 1.00 97.06 402 SER A CA 1
ATOM 3038 C C . SER A 1 402 ? 9.146 -12.645 5.369 1.00 97.06 402 SER A C 1
ATOM 3040 O O . SER A 1 402 ? 9.732 -12.510 4.298 1.00 97.06 402 SER A O 1
ATOM 3042 N N . LEU A 1 403 ? 9.787 -12.660 6.543 1.00 95.69 403 LEU A N 1
ATOM 3043 C CA . LEU A 1 403 ? 11.244 -12.562 6.670 1.00 95.69 403 LEU A CA 1
ATOM 3044 C C . LEU A 1 403 ? 11.949 -13.806 6.120 1.00 95.69 403 LEU A C 1
ATOM 3046 O O . LEU A 1 403 ? 12.930 -13.671 5.399 1.00 95.69 403 LEU A O 1
ATOM 3050 N N . LEU A 1 404 ? 11.426 -15.002 6.405 1.00 96.00 404 LEU A N 1
ATOM 3051 C CA . LEU A 1 404 ? 11.969 -16.262 5.886 1.00 96.00 404 LEU A CA 1
ATOM 3052 C C . LEU A 1 404 ? 11.796 -16.396 4.368 1.00 96.00 404 LEU A C 1
ATOM 3054 O O . LEU A 1 404 ? 12.651 -16.966 3.701 1.00 96.00 404 LEU A O 1
ATOM 3058 N N . ALA A 1 405 ? 10.707 -15.862 3.812 1.00 96.31 405 ALA A N 1
ATOM 3059 C CA . ALA A 1 405 ? 10.458 -15.886 2.374 1.00 96.31 405 ALA A CA 1
ATOM 3060 C C . ALA A 1 405 ? 11.339 -14.887 1.602 1.00 96.31 405 ALA A C 1
ATOM 3062 O O . ALA A 1 405 ? 11.604 -15.094 0.417 1.00 96.31 405 ALA A O 1
ATOM 3063 N N . LEU A 1 406 ? 11.808 -13.817 2.253 1.00 95.19 406 LEU A N 1
ATOM 3064 C CA . LEU A 1 406 ? 12.513 -12.711 1.604 1.00 95.19 406 LEU A CA 1
ATOM 3065 C C . LEU A 1 406 ? 13.717 -13.145 0.744 1.00 95.19 406 LEU A C 1
ATOM 3067 O O . LEU A 1 406 ? 13.773 -12.681 -0.394 1.00 95.19 406 LEU A O 1
ATOM 3071 N N . PRO A 1 407 ? 14.636 -14.024 1.198 1.00 93.56 407 PRO A N 1
ATOM 3072 C CA . PRO A 1 407 ? 15.787 -14.437 0.388 1.00 93.56 407 PRO A CA 1
ATOM 3073 C C . PRO A 1 407 ? 15.416 -15.335 -0.798 1.00 93.56 407 PRO A C 1
ATOM 3075 O O . PRO A 1 407 ? 16.205 -15.476 -1.724 1.00 93.56 407 PRO A O 1
ATOM 3078 N N . VAL A 1 408 ? 14.241 -15.973 -0.754 1.00 94.38 408 VAL A N 1
ATOM 3079 C CA . VAL A 1 408 ? 13.815 -16.967 -1.751 1.00 94.38 408 VAL A CA 1
ATOM 3080 C C . VAL A 1 408 ? 12.982 -16.316 -2.848 1.00 94.38 408 VAL A C 1
ATOM 3082 O O . VAL A 1 408 ? 13.226 -16.534 -4.030 1.00 94.38 408 VAL A O 1
ATOM 3085 N N . VAL A 1 409 ? 11.983 -15.516 -2.466 1.00 96.94 409 VAL A N 1
ATOM 3086 C CA . VAL A 1 409 ? 11.022 -14.924 -3.415 1.00 96.94 409 VAL A CA 1
ATOM 3087 C C . VAL A 1 409 ? 11.228 -13.426 -3.625 1.00 96.94 409 VAL A C 1
ATOM 3089 O O . VAL A 1 409 ? 10.659 -12.844 -4.544 1.00 96.94 409 VAL A O 1
ATOM 3092 N N . GLY A 1 410 ? 12.037 -12.780 -2.789 1.00 96.75 410 GLY A N 1
ATOM 3093 C CA . GLY A 1 410 ? 12.349 -11.364 -2.908 1.00 96.75 410 GLY A CA 1
ATOM 3094 C C . GLY A 1 410 ? 11.311 -10.409 -2.299 1.00 96.75 410 GLY A C 1
ATOM 3095 O O . GLY A 1 410 ? 10.169 -10.772 -2.001 1.00 96.75 410 GLY A O 1
ATOM 3096 N N . PRO A 1 411 ? 11.689 -9.130 -2.127 1.00 97.25 411 PRO A N 1
ATOM 3097 C CA . PRO A 1 411 ? 10.904 -8.112 -1.424 1.00 97.25 411 PRO A CA 1
ATOM 3098 C C . PRO A 1 411 ? 9.575 -7.767 -2.105 1.00 97.25 411 PRO A C 1
ATOM 3100 O O . PRO A 1 411 ? 8.575 -7.553 -1.422 1.00 97.25 411 PRO A O 1
ATOM 3103 N N . ALA A 1 412 ? 9.529 -7.725 -3.439 1.00 97.69 412 ALA A N 1
ATOM 3104 C CA . ALA A 1 412 ? 8.299 -7.425 -4.176 1.00 97.69 412 ALA A CA 1
ATOM 3105 C C . ALA A 1 412 ? 7.249 -8.543 -4.049 1.00 97.69 412 ALA A C 1
ATOM 3107 O O . ALA A 1 412 ? 6.057 -8.262 -3.875 1.00 97.69 412 ALA A O 1
ATOM 3108 N N . 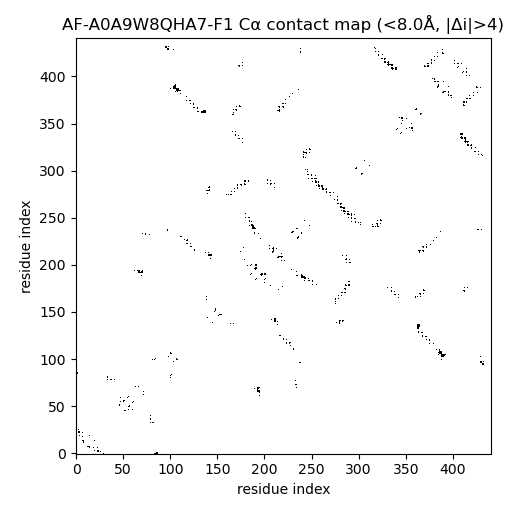ALA A 1 413 ? 7.686 -9.806 -4.067 1.00 98.25 413 ALA A N 1
ATOM 3109 C CA . ALA A 1 413 ? 6.808 -10.951 -3.854 1.00 98.25 413 ALA A CA 1
ATOM 3110 C C . ALA A 1 413 ? 6.294 -10.989 -2.410 1.00 98.25 413 ALA A C 1
ATOM 3112 O O . ALA A 1 413 ? 5.094 -11.135 -2.195 1.00 98.25 413 ALA A O 1
ATOM 3113 N N . VAL A 1 414 ? 7.168 -10.756 -1.421 1.00 98.50 414 VAL A N 1
ATOM 3114 C CA . VAL A 1 414 ? 6.759 -10.631 -0.011 1.00 98.50 414 VAL A CA 1
ATOM 3115 C C . VAL A 1 414 ? 5.736 -9.509 0.166 1.00 98.50 414 VAL A C 1
ATOM 3117 O O . VAL A 1 414 ? 4.692 -9.718 0.782 1.00 98.50 414 VAL A O 1
ATOM 3120 N N . PHE A 1 415 ? 5.985 -8.329 -0.407 1.00 98.12 415 PHE A N 1
ATOM 3121 C CA . PHE A 1 415 ? 5.061 -7.201 -0.321 1.00 98.12 415 PHE A CA 1
ATOM 3122 C C . PHE A 1 415 ? 3.679 -7.544 -0.886 1.00 98.12 415 PHE A C 1
ATOM 3124 O O . PHE A 1 415 ? 2.673 -7.366 -0.200 1.00 98.12 415 PHE A O 1
ATOM 3131 N N . THR A 1 416 ? 3.611 -8.074 -2.107 1.00 97.62 416 THR A N 1
ATOM 3132 C CA . THR A 1 416 ? 2.336 -8.441 -2.747 1.00 97.62 416 THR A CA 1
ATOM 3133 C C . THR A 1 416 ? 1.641 -9.608 -2.053 1.00 97.62 416 THR A C 1
ATOM 3135 O O . THR A 1 416 ? 0.426 -9.552 -1.866 1.00 97.62 416 THR A O 1
ATOM 3138 N N . GLY A 1 417 ? 2.388 -10.604 -1.576 1.00 98.12 417 GLY A N 1
ATOM 3139 C CA . GLY A 1 417 ? 1.854 -11.731 -0.811 1.00 98.12 417 GLY A CA 1
ATOM 3140 C C . GLY A 1 417 ? 1.267 -11.297 0.533 1.00 98.12 417 GLY A C 1
ATOM 3141 O O . GLY A 1 417 ? 0.189 -11.741 0.927 1.00 98.12 417 GLY A O 1
ATOM 3142 N N . VAL A 1 418 ? 1.904 -10.343 1.214 1.00 97.81 418 VAL A N 1
ATOM 3143 C CA . VAL A 1 418 ? 1.351 -9.738 2.433 1.00 97.81 418 VAL A CA 1
ATOM 3144 C C . VAL A 1 418 ? 0.107 -8.902 2.132 1.00 97.81 418 VAL A C 1
ATOM 3146 O O . VAL A 1 418 ? -0.828 -8.891 2.934 1.00 97.81 418 VAL A O 1
ATOM 3149 N N . ARG A 1 419 ? 0.039 -8.226 0.977 1.00 95.62 419 ARG A N 1
ATOM 3150 C CA . ARG A 1 419 ? -1.184 -7.527 0.547 1.00 95.62 419 ARG A CA 1
ATOM 3151 C C . ARG A 1 419 ? -2.317 -8.502 0.247 1.00 95.62 419 ARG A C 1
ATOM 3153 O O . ARG A 1 419 ? -3.416 -8.281 0.746 1.00 95.62 419 ARG A O 1
ATOM 3160 N N . TYR A 1 420 ? -2.040 -9.604 -0.449 1.00 97.00 420 TYR A N 1
ATOM 3161 C CA . TYR A 1 420 ? -2.984 -10.711 -0.621 1.00 97.00 420 TYR A CA 1
ATOM 3162 C C . TYR A 1 420 ? -3.512 -11.200 0.732 1.00 97.00 420 TYR A C 1
ATOM 3164 O O . TYR A 1 420 ? -4.722 -11.234 0.958 1.00 97.00 420 TYR A O 1
ATOM 3172 N N . TRP A 1 421 ? -2.608 -11.526 1.662 1.00 97.50 421 TRP A N 1
ATOM 3173 C CA . TRP A 1 421 ? -2.970 -12.000 2.996 1.00 97.50 421 TRP A CA 1
ATOM 3174 C C . TRP A 1 421 ? -3.835 -10.988 3.748 1.00 97.50 421 TRP A C 1
ATOM 3176 O O . TRP A 1 421 ? -4.839 -11.379 4.349 1.00 97.50 421 TRP A O 1
ATOM 3186 N N . LYS A 1 422 ? -3.484 -9.697 3.688 1.00 94.31 422 LYS A N 1
ATOM 3187 C CA . LYS A 1 422 ? -4.265 -8.627 4.310 1.00 94.31 422 LYS A CA 1
ATOM 3188 C C . LYS A 1 422 ? -5.681 -8.596 3.746 1.00 94.31 422 LYS A C 1
ATOM 3190 O O . LYS A 1 422 ? -6.612 -8.673 4.535 1.00 94.31 422 LYS A O 1
ATOM 3195 N N . GLU A 1 423 ? -5.851 -8.537 2.422 1.00 92.25 423 GLU A N 1
ATOM 3196 C CA . GLU A 1 423 ? -7.180 -8.493 1.792 1.00 92.25 423 GLU A CA 1
ATOM 3197 C C . GLU A 1 423 ? -8.051 -9.675 2.209 1.00 92.25 423 GLU A C 1
ATOM 3199 O O . GLU A 1 423 ? -9.213 -9.501 2.558 1.00 92.25 423 GLU A O 1
ATOM 3204 N N . VAL A 1 424 ? -7.490 -10.885 2.206 1.00 93.88 424 VAL A N 1
ATOM 3205 C CA . VAL A 1 424 ? -8.231 -12.090 2.589 1.00 93.88 424 VAL A CA 1
ATOM 3206 C C . VAL A 1 424 ? -8.576 -12.081 4.073 1.00 93.88 424 VAL A C 1
ATOM 3208 O O . VAL A 1 424 ? -9.678 -12.472 4.446 1.00 93.88 424 VAL A O 1
ATOM 3211 N N . THR A 1 425 ? -7.645 -11.651 4.922 1.00 93.12 425 THR A N 1
ATOM 3212 C CA . THR A 1 425 ? -7.843 -11.615 6.375 1.00 93.12 425 THR A CA 1
ATOM 3213 C C . THR A 1 425 ? -8.909 -10.605 6.749 1.00 93.12 425 THR A C 1
ATOM 3215 O O . THR A 1 425 ? -9.807 -10.926 7.520 1.00 93.12 425 THR A O 1
ATOM 3218 N N . THR A 1 426 ? -8.849 -9.405 6.180 1.00 88.94 426 THR A N 1
ATOM 3219 C CA . THR A 1 426 ? -9.808 -8.358 6.499 1.00 88.94 426 THR A CA 1
ATOM 3220 C C . THR A 1 426 ? -11.178 -8.650 5.881 1.00 88.94 426 THR A C 1
ATOM 3222 O O . THR A 1 426 ? -12.193 -8.451 6.545 1.00 88.94 426 THR A O 1
ATOM 3225 N N . ALA A 1 427 ? -11.240 -9.208 4.663 1.00 88.69 427 ALA A N 1
ATOM 3226 C CA . ALA A 1 427 ? -12.504 -9.509 3.985 1.00 88.69 427 ALA A CA 1
ATOM 3227 C C . ALA A 1 427 ? -13.382 -10.535 4.722 1.00 88.69 427 ALA A C 1
ATOM 3229 O O . ALA A 1 427 ? -14.595 -10.498 4.547 1.00 88.69 427 ALA A O 1
ATOM 3230 N N . LYS A 1 428 ? -12.807 -11.394 5.577 1.00 87.81 428 LYS A N 1
ATOM 3231 C CA . LYS A 1 428 ? -13.565 -12.320 6.447 1.00 87.81 428 LYS A CA 1
ATOM 3232 C C . LYS A 1 428 ? -14.503 -11.611 7.423 1.00 87.81 428 LYS A C 1
ATOM 3234 O O . LYS A 1 428 ? -15.493 -12.194 7.844 1.00 87.81 428 LYS A O 1
ATOM 3239 N N . PHE A 1 429 ? -14.176 -10.375 7.784 1.00 83.75 429 PHE A N 1
ATOM 3240 C CA . PHE A 1 429 ? -14.955 -9.557 8.713 1.00 83.75 429 PHE A CA 1
ATOM 3241 C C . PHE A 1 429 ? -15.824 -8.524 7.984 1.00 83.75 429 PHE A C 1
ATOM 3243 O O . PHE A 1 429 ? -16.571 -7.780 8.611 1.00 83.75 429 PHE A O 1
ATOM 3250 N N . CYS A 1 430 ? -15.745 -8.485 6.651 1.00 72.00 430 CYS A N 1
ATOM 3251 C CA . CYS A 1 430 ? -16.715 -7.798 5.813 1.00 72.00 430 CYS A CA 1
ATOM 3252 C C . CYS A 1 430 ? -17.930 -8.709 5.638 1.00 72.00 430 CYS A C 1
ATOM 3254 O O . CYS A 1 430 ? -17.773 -9.811 5.117 1.00 72.00 430 CYS A O 1
ATOM 3256 N N . PHE A 1 431 ? -19.128 -8.238 5.992 1.00 66.44 431 PHE A N 1
ATOM 3257 C CA . PHE A 1 431 ? -20.370 -9.026 5.901 1.00 66.44 431 PHE A CA 1
ATOM 3258 C C . PHE A 1 431 ? -20.279 -10.308 6.705 1.00 66.44 431 PHE A C 1
ATOM 3260 O O . PHE A 1 431 ? -20.500 -11.392 6.162 1.00 66.44 431 PHE A O 1
ATOM 3267 N N . TRP A 1 432 ? -19.948 -10.188 7.992 1.00 53.94 432 TRP A N 1
ATOM 3268 C CA . TRP A 1 432 ? -20.040 -11.322 8.898 1.00 53.94 432 TRP A CA 1
ATOM 3269 C C . TRP A 1 432 ? -21.485 -11.822 8.892 1.00 53.94 432 TRP A C 1
ATOM 3271 O O . TRP A 1 432 ? -22.332 -11.259 9.575 1.00 53.94 432 TRP A O 1
ATOM 3281 N N . LYS A 1 433 ? -21.798 -12.811 8.050 1.00 54.16 433 LYS A N 1
ATOM 3282 C CA . LYS A 1 433 ? -23.003 -13.623 8.172 1.00 54.16 433 LYS A CA 1
ATOM 3283 C C . LYS A 1 433 ? -22.688 -14.605 9.290 1.00 54.16 433 LYS A C 1
ATOM 3285 O O . LYS A 1 433 ? -21.638 -15.242 9.196 1.00 54.16 433 LYS A O 1
ATOM 3290 N N . PRO A 1 434 ? -23.541 -14.743 10.316 1.00 48.81 434 PRO A N 1
ATOM 3291 C CA . PRO A 1 434 ? -23.386 -15.845 11.239 1.00 48.81 434 PRO A CA 1
ATOM 3292 C C . PRO A 1 434 ? -23.371 -17.115 10.395 1.00 48.81 434 PRO A C 1
ATOM 3294 O O . PRO A 1 434 ? -24.308 -17.400 9.641 1.00 48.81 434 PRO A O 1
ATOM 3297 N N . GLU A 1 435 ? -22.256 -17.834 10.468 1.00 48.81 435 GLU A N 1
ATOM 3298 C CA . GLU A 1 435 ? -22.236 -19.243 10.130 1.00 48.81 435 GLU A CA 1
ATOM 3299 C C . GLU A 1 435 ? -23.395 -19.858 10.924 1.00 48.81 435 GLU A C 1
ATOM 3301 O O . GLU A 1 435 ? -23.596 -19.514 12.093 1.00 48.81 435 GLU A O 1
ATOM 3306 N N . LYS A 1 436 ? -24.256 -20.631 10.256 1.00 45.22 436 LYS A N 1
ATOM 3307 C CA . LYS A 1 436 ? -25.399 -21.308 10.880 1.00 45.22 436 LYS A CA 1
ATOM 3308 C C . LYS A 1 436 ? -24.875 -22.361 11.871 1.00 45.22 436 LYS A C 1
ATOM 3310 O O . LYS A 1 436 ? -25.019 -23.548 11.634 1.00 45.22 436 LYS A O 1
ATOM 3315 N N . ASP A 1 437 ? -24.311 -21.935 12.990 1.00 45.75 437 ASP A N 1
ATOM 3316 C CA . ASP A 1 437 ? -23.982 -22.780 14.134 1.00 45.75 437 ASP A CA 1
ATOM 3317 C C . ASP A 1 437 ? -25.077 -22.634 15.191 1.00 45.75 437 ASP A C 1
ATOM 3319 O O . ASP A 1 437 ? -24.856 -22.300 16.350 1.00 45.75 437 ASP A O 1
ATOM 3323 N N . SER A 1 438 ? -26.311 -22.893 14.761 1.00 43.16 438 SER A N 1
ATOM 3324 C CA . SER A 1 438 ? -27.463 -23.083 15.643 1.00 43.16 438 SER A CA 1
ATOM 3325 C C . SER A 1 438 ? -27.929 -24.543 15.654 1.00 43.16 438 SER A C 1
ATOM 3327 O O . SER A 1 438 ? -29.116 -24.797 15.830 1.00 43.16 438 SER A O 1
ATOM 3329 N N . SER A 1 439 ? -27.033 -25.511 15.418 1.00 39.72 439 SER A N 1
ATOM 3330 C CA . SER A 1 439 ? -27.393 -26.939 15.440 1.00 39.72 439 SER A CA 1
ATOM 3331 C C . SER A 1 439 ? -26.560 -27.804 16.387 1.00 39.72 439 SER A C 1
ATOM 3333 O O . SER A 1 439 ? -26.563 -29.023 16.227 1.00 39.72 439 SER A O 1
ATOM 3335 N N . LYS A 1 440 ? -25.859 -27.213 17.364 1.00 42.84 440 LYS A N 1
ATOM 3336 C CA . LYS A 1 440 ? -25.270 -27.946 18.499 1.00 42.84 440 LYS A CA 1
ATOM 3337 C C . LYS A 1 440 ? -25.287 -27.093 19.773 1.00 42.84 440 LYS A C 1
ATOM 3339 O O . LYS A 1 440 ? -24.258 -26.567 20.182 1.00 42.84 440 LYS A O 1
ATOM 3344 N N . ALA A 1 441 ? -26.466 -26.953 20.366 1.00 39.84 441 ALA A N 1
ATOM 3345 C CA . ALA A 1 441 ? -26.640 -26.674 21.787 1.00 39.84 441 ALA A CA 1
ATOM 3346 C C . ALA A 1 441 ? -27.683 -27.657 22.314 1.00 39.84 441 ALA A C 1
ATOM 3348 O O . ALA A 1 441 ? -28.701 -27.823 21.601 1.00 39.84 441 ALA A O 1
#

Mean predicted aligned error: 7.71 Å

Solvent-accessible surface area (backbone atoms only — not comparable to full-atom values): 23544 Å² total; per-residue (Å²): 109,46,49,53,59,55,45,30,64,75,44,76,68,64,67,55,70,68,58,48,51,53,18,49,52,52,40,45,68,73,39,48,65,59,52,53,50,39,52,51,52,51,49,54,50,50,44,51,75,68,37,75,44,73,63,33,61,63,47,42,58,60,48,61,72,69,42,28,70,68,44,55,47,41,72,65,40,62,66,68,52,92,72,76,63,58,86,84,56,88,73,78,89,68,88,48,61,63,67,54,72,86,73,34,77,24,72,64,46,92,47,69,68,55,37,54,49,50,37,49,47,44,52,45,46,51,54,49,34,66,75,69,25,86,38,85,69,64,65,68,32,58,61,53,53,50,49,30,71,75,66,66,59,77,80,71,77,78,80,84,63,89,78,46,59,62,48,42,54,50,38,35,52,50,46,32,52,48,35,53,48,44,40,53,46,30,56,13,47,43,30,66,30,35,86,69,8,67,69,48,52,44,39,51,55,53,34,51,42,21,42,63,79,29,44,47,59,41,49,35,50,51,49,32,52,50,41,54,51,48,62,40,75,68,60,68,40,59,83,26,61,54,41,57,55,64,53,59,64,21,39,57,58,16,44,53,52,18,44,50,52,16,48,52,53,23,64,71,35,40,85,82,35,59,68,65,64,20,53,31,35,48,54,47,16,36,50,32,26,39,56,41,18,49,57,55,29,64,74,34,66,66,50,55,47,54,76,67,45,85,77,65,74,78,76,69,71,73,75,27,47,67,58,48,48,52,50,28,52,51,49,18,51,53,35,19,51,49,31,31,63,67,40,49,46,49,60,74,68,58,46,93,50,91,49,53,61,57,53,41,49,24,26,32,43,43,36,35,43,40,52,35,31,41,50,52,26,51,53,49,43,50,50,41,26,34,65,3,62,33,35,72,69,56,33,52,53,52,50,51,52,43,60,67,40,29,87,65,28,23,34,51,13,39,24,31,46,44,48,39,51,47,53,59,51,50,50,64,47,44,61,61,65,80,73,88,77,83,81,85,128

Secondary structure (DSSP, 8-state):
--HHHHHHHHTTT---HHHHHHHHHHHHHHHHHHHHHHHHHHHHHHHHHTT-SHHHHHHHHHHHHH--HHHHHHHHHTTTTTPPP-TTS-------SS--TTTSSS-----HHHHHHHHHHHHHHHHHHHHH-SB--PPPPHHHHHHHHHH-TT-S-----TT-HHHHHHHHHHHHHHHHHHHHHHHBHHHHHSTTHHHHH-HHHHHHHIIIIIHHHHHHHHHHHHHHHHHSGGGGSGGG--B-HHHHHHHHHHHHHHHHHHHHHHHHHTTTS-HHHHHHGGGHHHHHHHHHHHHHHHTSHHHHHHHH-TT-----SGGGHHHHHHHHHHHHHHHHHHHIIIIIHHHHTT-S-TTHHHHHHHBHHHHHHHHHHHHHHHHHHHHHHHTTSS-HHHHHHHHHHHHHHHHHHHHHHHHHHHHHHHHHHHHTTTT-PPP---S--